Protein AF-A0A0G4EG39-F1 (afdb_monomer_lite)

Radius of gyration: 29.47 Å; chains: 1; bounding box: 105×105×73 Å

Organism: Vitrella brassicaformis (strain CCMP3155) (NCBI:txid1169540)

pLDDT: mean 81.63, std 22.69, range [23.52, 98.69]

Foldseek 3Di:
DDDDDDDDDDDDDDDDDPPPDCVVVVVCLVVVPDVPDDFPLPDDDDDPDDDDDDDDDDDDDDDDDDDDDDDDDPDPDDDPDDPDQFAWKKWAAPQQKIWTHSAPPAAWPDDGPFWTKGWTWTDDHPVDPDDTDIKIKTKGFPPPDDPVSLVVSLLLQVLQLVVLVLCCCPFPAWHWDDWASDQVRFIWIQHSVRDITGITITITDDDDPQKDFQCQCLCNSHHDPPDDHLFLVVLVVQCVVVVVDPVSLVSSLLSLQLLLLLLLLLLVRQVVQLVSFKDDAAFDGRQKMFGNVCSNPLPDDDDSNRMHGHSSLQMDGQDLDDPAQPPQQADPVRDRDDDQPLQPSRKDKAFLDVVRCSVVSNRHDHHFPLFALQSCCSNSHADCDQDDADDPPDPDDDPLQSLLNNLSNVLVVVCVVSVQWGGDDRSIIGMDHQLRVLSSSLLSLQCRQLSHHCLQQLCVLVVVPDPCCSPPDPVVSVSSSSNCNSPVVVVVVQQADLLQFGAHNVRHRNGSLVVCDPPPSSVLSVVLSSLSSNSNNQSNDNDSSSHDGSVVNSVSSVVSSVSRD

Sequence (565 aa):
MSGLGGGVRVDLPEGQAMTVTEEDAFAAEDLKNGPGSTTQSAFYMSPHSSQPLEPDVLRSQIVSAPQPSNAHNISTSLPPAAPTPPTPAVLTLQDGHHATWPDDEVGWLGHGTRASVRRGVLQPPYEGQGIGRDAAFKIGWLADMEARLQQKVAREFEVEGARLRALGGNSPFLSLLAVNTNRRRPAIYTNTEGIQAEALCVAMTPLGEDWVEVGRLFGWTGVSEMQRAYSLMEALQRLEEGAYSDEAIAAFVDEVTVITRALYLICLAHIAAVKRGILHFDAFVNNVMVRWDALLSRNAPLTLDDVRLLDLANTIAIRPKIRPPGPSLHPPDGHAPTPPAFMGTRAALVPLLDDRKEAERQIPDSTRWLSPPELAALCRGVPDVPVPPPAASEAAPSGKKRRAWDGMARLGGKLRAEGVLLGEGDSRAMWVGQPTLVWAFGMLSHMAMRSDCPDSTVFDIHGVDNDNDRRTQESVVQLHERLMVAEWDDHHSRLMTPTGQPLDHLGSLASPIEQLRGQSGFEWAGPWADTLGTISERALRSAQQDRGTLEEIRVELLNALSILP

Secondary structure (DSSP, 8-state):
----------PPPP-------THHHHHHHHHHT-S--------PPP----PPPPP---------------------PPPPPPPPPPPPEEEE-TTS-EEEESSTTTTEEEE-SS-EEEEEEEEPPTT-----EEEEEEEEE-TT--HHHHHHHHHHHHHHHHHHHHHTT-TTBPPEEEEE--TTS-EEEE-TTS-EEEEEEEEEPPP-TTEEEHHHHTTTT---TTS----HHHHHHHHHHTTT-HHHHHHHHHHHHHHHHHHHHHHHHHHHHHHTTEEETTTTTTTEEEEHHHHH-TTSPP-GGGEEE--GGGEEE--SS-----GGGS-TT-PPPPPPGGG-SS-EEEESSHHHHHHTT------TT---HHHHHHHH---SSPPPPPPTTS-PPPHHHHHHHHHHHHHHHHHHHTT-EE-SGGG-EEEE-HHHHHHHHHHHHHHHHHTS-THHHHHHHTT---HHHHHH-HHHHHHHHHHHHHTHHHHHHHHB-TT--BB-TTSSB--GGGGGTT-TT-TTHHHHHHHHHHHHHHHT-SSGGGS--HHHHHHHHHHHHHT--

Structure (mmCIF, N/CA/C/O backbone):
data_AF-A0A0G4EG39-F1
#
_entry.id   AF-A0A0G4EG39-F1
#
loop_
_atom_site.group_PDB
_atom_site.id
_atom_site.type_symbol
_atom_site.label_atom_id
_atom_site.label_alt_id
_atom_site.label_comp_id
_atom_site.label_asym_id
_atom_site.label_entity_id
_atom_site.label_seq_id
_atom_site.pdbx_PDB_ins_code
_atom_site.Cartn_x
_atom_site.Cartn_y
_atom_site.Cartn_z
_atom_site.occupancy
_atom_site.B_iso_or_equiv
_atom_site.auth_seq_id
_atom_site.auth_comp_id
_atom_site.auth_asym_id
_atom_site.auth_atom_id
_atom_site.pdbx_PDB_model_num
ATOM 1 N N . MET A 1 1 ? 76.862 -37.242 -9.223 1.00 35.12 1 MET A N 1
ATOM 2 C CA . MET A 1 1 ? 76.667 -36.851 -10.633 1.00 35.12 1 MET A CA 1
ATOM 3 C C . MET A 1 1 ? 75.349 -36.086 -10.694 1.00 35.12 1 MET A C 1
ATOM 5 O O . MET A 1 1 ? 74.319 -36.717 -10.548 1.00 35.12 1 MET A O 1
ATOM 9 N N . SER A 1 2 ? 75.315 -34.774 -10.450 1.00 27.45 2 SER A N 1
ATOM 10 C CA . SER A 1 2 ? 75.794 -33.626 -11.253 1.00 27.45 2 SER A CA 1
ATOM 11 C C . SER A 1 2 ? 74.772 -33.161 -12.298 1.00 27.45 2 SER A C 1
ATOM 13 O O . SER A 1 2 ? 74.473 -33.911 -13.221 1.00 27.45 2 SER A O 1
ATOM 15 N N . GLY A 1 3 ? 74.341 -31.900 -12.160 1.00 25.92 3 GLY A N 1
ATOM 16 C CA . GLY A 1 3 ? 73.603 -31.110 -13.157 1.00 25.92 3 GLY A CA 1
ATOM 17 C C . GLY A 1 3 ? 72.284 -30.563 -12.602 1.00 25.92 3 GLY A C 1
ATOM 18 O O . GLY A 1 3 ? 71.287 -31.261 -12.688 1.00 25.92 3 GLY A O 1
ATOM 19 N N . LEU A 1 4 ? 72.277 -29.479 -11.807 1.00 29.09 4 LEU A N 1
ATOM 20 C CA . LEU A 1 4 ? 72.195 -28.061 -12.243 1.00 29.09 4 LEU A CA 1
ATOM 21 C C . LEU A 1 4 ? 70.866 -27.768 -12.967 1.00 29.09 4 LEU A C 1
ATOM 23 O O . LEU A 1 4 ? 70.543 -28.447 -13.925 1.00 29.09 4 LEU A O 1
ATOM 27 N N . GLY A 1 5 ? 70.059 -26.768 -12.626 1.00 24.50 5 GLY A N 1
ATOM 28 C CA . GLY A 1 5 ? 70.190 -25.625 -11.731 1.00 24.50 5 GLY A CA 1
ATOM 29 C C . GLY A 1 5 ? 69.026 -24.664 -12.023 1.00 24.50 5 GLY A C 1
ATOM 30 O O . GLY A 1 5 ? 68.317 -24.843 -13.010 1.00 24.50 5 GLY A O 1
ATOM 31 N N . GLY A 1 6 ? 68.840 -23.646 -11.181 1.00 24.64 6 GLY A N 1
ATOM 32 C CA . GLY A 1 6 ? 67.962 -22.515 -11.499 1.00 24.64 6 GLY A CA 1
ATOM 33 C C . GLY A 1 6 ? 67.066 -22.079 -10.350 1.00 24.64 6 GLY A C 1
ATOM 34 O O . GLY A 1 6 ? 65.851 -22.213 -10.428 1.00 24.64 6 GLY A O 1
ATOM 35 N N . GLY A 1 7 ? 67.668 -21.539 -9.289 1.00 24.48 7 GLY A N 1
ATOM 36 C CA . GLY A 1 7 ? 66.956 -20.630 -8.399 1.00 24.48 7 GLY A CA 1
ATOM 37 C C . GLY A 1 7 ? 66.869 -19.255 -9.057 1.00 24.48 7 GLY A C 1
ATOM 38 O O . GLY A 1 7 ? 67.876 -18.752 -9.554 1.00 24.48 7 GLY A O 1
ATOM 39 N N . VAL A 1 8 ? 65.686 -18.647 -9.031 1.00 25.61 8 VAL A N 1
ATOM 40 C CA . VAL A 1 8 ? 65.526 -17.208 -9.240 1.00 25.61 8 VAL A CA 1
ATOM 41 C C . VAL A 1 8 ? 64.839 -16.643 -8.008 1.00 25.61 8 VAL A C 1
ATOM 43 O O . VAL A 1 8 ? 63.687 -16.939 -7.704 1.00 25.61 8 VAL A O 1
ATOM 46 N N . ARG A 1 9 ? 65.633 -15.860 -7.285 1.00 26.05 9 ARG A N 1
ATOM 47 C CA . ARG A 1 9 ? 65.238 -14.888 -6.277 1.00 26.05 9 ARG A CA 1
ATOM 48 C C . ARG A 1 9 ? 64.708 -13.678 -7.053 1.00 26.05 9 ARG A C 1
ATOM 50 O O . ARG A 1 9 ? 65.416 -13.194 -7.934 1.00 26.05 9 ARG A O 1
ATOM 57 N N . VAL A 1 10 ? 63.499 -13.217 -6.756 1.00 27.17 10 VAL A N 1
ATOM 58 C CA . VAL A 1 10 ? 63.048 -11.881 -7.165 1.00 27.17 10 VAL A CA 1
ATOM 59 C C . VAL A 1 10 ? 62.752 -11.115 -5.891 1.00 27.17 10 VAL A C 1
ATOM 61 O O . VAL A 1 10 ? 61.898 -11.515 -5.101 1.00 27.17 10 VAL A O 1
ATOM 64 N N . ASP A 1 11 ? 63.531 -10.060 -5.690 1.00 29.72 11 ASP A N 1
ATOM 65 C CA . ASP A 1 11 ? 63.328 -9.053 -4.664 1.00 29.72 11 ASP A CA 1
ATOM 66 C C . ASP A 1 11 ? 61.985 -8.348 -4.916 1.00 29.72 11 ASP A C 1
ATOM 68 O O . ASP A 1 11 ? 61.722 -7.862 -6.018 1.00 29.72 11 ASP A O 1
ATOM 72 N N . LEU A 1 12 ? 61.114 -8.325 -3.906 1.00 32.44 12 LEU A N 1
ATOM 73 C CA . LEU A 1 12 ? 59.901 -7.509 -3.920 1.00 32.44 12 LEU A CA 1
ATOM 74 C C . LEU A 1 12 ? 60.281 -6.072 -3.542 1.00 32.44 12 LEU A C 1
ATOM 76 O O . LEU A 1 12 ? 60.968 -5.893 -2.533 1.00 32.44 12 LEU A O 1
ATOM 80 N N . PRO A 1 13 ? 59.839 -5.047 -4.290 1.00 37.88 13 PRO A N 1
ATOM 81 C CA . PRO A 1 13 ? 60.010 -3.677 -3.852 1.00 37.88 13 PRO A CA 1
ATOM 82 C C . PRO A 1 13 ? 59.017 -3.371 -2.727 1.00 37.88 13 PRO A C 1
ATOM 84 O O . PRO A 1 13 ? 57.811 -3.601 -2.842 1.00 37.88 13 PRO A O 1
ATOM 87 N N . GLU A 1 14 ? 59.557 -2.836 -1.636 1.00 35.66 14 GLU A N 1
ATOM 88 C CA . GLU A 1 14 ? 58.815 -2.047 -0.662 1.00 35.66 14 GLU A CA 1
ATOM 89 C C . GLU A 1 14 ? 58.097 -0.878 -1.351 1.00 35.66 14 GLU A C 1
ATOM 91 O O . GLU A 1 14 ? 58.628 -0.260 -2.275 1.00 35.66 14 GLU A O 1
ATOM 96 N N . GLY A 1 15 ? 56.928 -0.519 -0.818 1.00 34.75 15 GLY A N 1
ATOM 97 C CA . GLY A 1 15 ? 56.387 0.829 -0.974 1.00 34.75 15 GLY A CA 1
ATOM 98 C C . GLY A 1 15 ? 55.148 0.950 -1.852 1.00 34.75 15 GLY A C 1
ATOM 99 O O . GLY A 1 15 ? 55.204 1.558 -2.911 1.00 34.75 15 GLY A O 1
ATOM 100 N N . GLN A 1 16 ? 54.016 0.441 -1.367 1.00 27.05 16 GLN A N 1
ATOM 101 C CA . GLN A 1 16 ? 52.782 1.217 -1.165 1.00 27.05 16 GLN A CA 1
ATOM 102 C C . GLN A 1 16 ? 51.717 0.261 -0.624 1.00 27.05 16 GLN A C 1
ATOM 104 O O . GLN A 1 16 ? 51.039 -0.445 -1.365 1.00 27.05 16 GLN A O 1
ATOM 109 N N . ALA A 1 17 ? 51.584 0.226 0.702 1.00 26.20 17 ALA A N 1
ATOM 110 C CA . ALA A 1 17 ? 50.347 -0.234 1.303 1.00 26.20 17 ALA A CA 1
ATOM 111 C C . ALA A 1 17 ? 49.262 0.758 0.870 1.00 26.20 17 ALA A C 1
ATOM 113 O O . ALA A 1 17 ? 49.288 1.918 1.278 1.00 26.20 17 ALA A O 1
ATOM 114 N N . MET A 1 18 ? 48.340 0.323 0.014 1.00 25.83 18 MET A N 1
ATOM 115 C CA . MET A 1 18 ? 47.080 1.030 -0.151 1.00 25.83 18 MET A CA 1
ATOM 116 C C . MET A 1 18 ? 46.278 0.728 1.117 1.00 25.83 18 MET A C 1
ATOM 118 O O . MET A 1 18 ? 45.578 -0.277 1.210 1.00 25.83 18 MET A O 1
ATOM 122 N N . THR A 1 19 ? 46.482 1.546 2.149 1.00 27.73 19 THR A N 1
ATOM 123 C CA . THR A 1 19 ? 45.542 1.671 3.261 1.00 27.73 19 THR A CA 1
ATOM 124 C C . THR A 1 19 ? 44.225 2.133 2.664 1.00 27.73 19 THR A C 1
ATOM 126 O O . THR A 1 19 ? 44.047 3.316 2.392 1.00 27.73 19 THR A O 1
ATOM 129 N N . VAL A 1 20 ? 43.335 1.180 2.410 1.00 27.64 20 VAL A N 1
ATOM 130 C CA . VAL A 1 20 ? 41.913 1.463 2.255 1.00 27.64 20 VAL A CA 1
ATOM 131 C C . VAL A 1 20 ? 41.429 1.824 3.653 1.00 27.64 20 VAL A C 1
ATOM 133 O O . VAL A 1 20 ? 41.366 0.971 4.536 1.00 27.64 20 VAL A O 1
ATOM 136 N N . THR A 1 21 ? 41.201 3.109 3.888 1.00 32.47 21 THR A N 1
ATOM 137 C CA . THR A 1 21 ? 40.527 3.591 5.092 1.00 32.47 21 THR A CA 1
ATOM 138 C C . THR A 1 21 ? 39.054 3.185 5.020 1.00 32.47 21 THR A C 1
ATOM 140 O O . THR A 1 21 ? 38.430 3.327 3.971 1.00 32.47 21 THR A O 1
ATOM 143 N N . GLU A 1 22 ? 38.486 2.679 6.119 1.00 40.41 22 GLU A N 1
ATOM 144 C CA . GLU A 1 22 ? 37.092 2.195 6.207 1.00 40.41 22 GLU A CA 1
ATOM 145 C C . GLU A 1 22 ? 36.014 3.238 5.842 1.00 40.41 22 GLU A C 1
ATOM 147 O O . GLU A 1 22 ? 34.862 2.868 5.607 1.00 40.41 22 GLU A O 1
ATOM 152 N N . GLU A 1 23 ? 36.372 4.518 5.691 1.00 33.34 23 GLU A N 1
ATOM 153 C CA . GLU A 1 23 ? 35.484 5.529 5.100 1.00 33.34 23 GLU A CA 1
ATOM 154 C C . GLU A 1 23 ? 35.062 5.180 3.658 1.00 33.34 23 GLU A C 1
ATOM 156 O O . GLU A 1 23 ? 33.927 5.471 3.279 1.00 33.34 23 GLU A O 1
ATOM 161 N N . ASP A 1 24 ? 35.881 4.452 2.890 1.00 32.22 24 ASP A N 1
ATOM 162 C CA . ASP A 1 24 ? 35.553 4.066 1.508 1.00 32.22 24 ASP A CA 1
ATOM 163 C C . ASP A 1 24 ? 34.598 2.861 1.416 1.00 32.22 24 ASP A C 1
ATOM 165 O O . ASP A 1 24 ? 33.903 2.696 0.413 1.00 32.22 24 ASP A O 1
ATOM 169 N N . ALA A 1 25 ? 34.502 2.028 2.460 1.00 37.06 25 ALA A N 1
ATOM 170 C CA . ALA A 1 25 ? 33.565 0.900 2.492 1.00 37.06 25 ALA A CA 1
ATOM 171 C C . ALA A 1 25 ? 32.152 1.343 2.906 1.00 37.06 25 ALA A C 1
ATOM 173 O O . ALA A 1 25 ? 31.165 0.867 2.343 1.00 37.06 25 ALA A O 1
ATOM 174 N N . PHE A 1 26 ? 32.056 2.307 3.828 1.00 36.38 26 PHE A N 1
ATOM 175 C CA . PHE A 1 26 ? 30.777 2.817 4.329 1.00 36.38 26 PHE A CA 1
ATOM 176 C C . PHE A 1 26 ? 30.179 3.907 3.430 1.00 36.38 26 PHE A C 1
ATOM 178 O O . PHE A 1 26 ? 28.970 3.910 3.188 1.00 36.38 26 PHE A O 1
ATOM 185 N N . ALA A 1 27 ? 31.013 4.773 2.837 1.00 35.47 27 ALA A N 1
ATOM 186 C CA . ALA A 1 27 ? 30.558 5.679 1.786 1.00 35.47 27 ALA A CA 1
ATOM 187 C C . ALA A 1 27 ? 30.117 4.895 0.542 1.00 35.47 27 ALA A C 1
ATOM 189 O O . ALA A 1 27 ? 29.153 5.285 -0.106 1.00 35.47 27 ALA A O 1
ATOM 190 N N . ALA A 1 28 ? 30.740 3.750 0.237 1.00 33.97 28 ALA A N 1
ATOM 191 C CA . ALA A 1 28 ? 30.291 2.901 -0.857 1.00 33.97 28 ALA A CA 1
ATOM 192 C C . ALA A 1 28 ? 28.930 2.238 -0.595 1.00 33.97 28 ALA A C 1
ATOM 194 O O . ALA A 1 28 ? 28.250 1.975 -1.572 1.00 33.97 28 ALA A O 1
ATOM 195 N N . GLU A 1 29 ? 28.479 1.994 0.639 1.00 39.16 29 GLU A N 1
ATOM 196 C CA . GLU A 1 29 ? 27.121 1.469 0.893 1.00 39.16 29 GLU A CA 1
ATOM 197 C C . GLU A 1 29 ? 26.044 2.569 0.909 1.00 39.16 29 GLU A C 1
ATOM 199 O O . GLU A 1 29 ? 24.961 2.362 0.355 1.00 39.16 29 GLU A O 1
ATOM 204 N N . ASP A 1 30 ? 26.359 3.763 1.425 1.00 33.09 30 ASP A N 1
ATOM 205 C CA . ASP A 1 30 ? 25.455 4.928 1.390 1.00 33.09 30 ASP A CA 1
ATOM 206 C C . ASP A 1 30 ? 25.428 5.625 0.001 1.00 33.09 30 ASP A C 1
ATOM 208 O O . ASP A 1 30 ? 24.423 6.238 -0.351 1.00 33.09 30 ASP A O 1
ATOM 212 N N . LEU A 1 31 ? 26.461 5.472 -0.849 1.00 32.78 31 LEU A N 1
ATOM 213 C CA . LEU A 1 31 ? 26.463 5.906 -2.266 1.00 32.78 31 LEU A CA 1
ATOM 214 C C . LEU A 1 31 ? 26.068 4.791 -3.253 1.00 32.78 31 LEU A C 1
ATOM 216 O O . LEU A 1 31 ? 25.587 5.093 -4.349 1.00 32.78 31 LEU A O 1
ATOM 220 N N . LYS A 1 32 ? 26.211 3.495 -2.915 1.00 33.91 32 LYS A N 1
ATOM 221 C CA . LYS A 1 32 ? 25.649 2.412 -3.758 1.00 33.91 32 LYS A CA 1
ATOM 222 C C . LYS A 1 32 ? 24.138 2.308 -3.618 1.00 33.91 32 LYS A C 1
ATOM 224 O O . LYS A 1 32 ? 23.515 1.859 -4.583 1.00 33.91 32 LYS A O 1
ATOM 229 N N . ASN A 1 33 ? 23.582 2.791 -2.511 1.00 36.75 33 ASN A N 1
ATOM 230 C CA . ASN A 1 33 ? 22.160 3.031 -2.311 1.00 36.75 33 ASN A CA 1
ATOM 231 C C . ASN A 1 33 ? 21.826 4.513 -2.560 1.00 36.75 33 ASN A C 1
ATOM 233 O O . ASN A 1 33 ? 21.347 5.211 -1.673 1.00 36.75 33 ASN A O 1
ATOM 237 N N . GLY A 1 34 ? 22.061 5.002 -3.787 1.00 28.59 34 GLY A N 1
ATOM 238 C CA . GLY A 1 34 ? 21.468 6.271 -4.237 1.00 28.59 34 GLY A CA 1
ATOM 239 C C . GLY A 1 34 ? 19.947 6.261 -4.005 1.00 28.59 34 GLY A C 1
ATOM 240 O O . GLY A 1 34 ? 19.382 5.164 -4.007 1.00 28.59 34 GLY A O 1
ATOM 241 N N . PRO A 1 35 ? 19.288 7.425 -3.799 1.00 31.67 35 PRO A N 1
ATOM 242 C CA . PRO A 1 35 ? 17.933 7.547 -3.248 1.00 31.67 35 PRO A CA 1
ATOM 243 C C . PRO A 1 35 ? 16.985 6.550 -3.916 1.00 31.67 35 PRO A C 1
ATOM 245 O O . PRO A 1 35 ? 16.558 6.661 -5.071 1.00 31.67 35 PRO A O 1
ATOM 248 N N . GLY A 1 36 ? 16.796 5.455 -3.196 1.00 28.62 36 GLY A N 1
ATOM 249 C CA . GLY A 1 36 ? 16.435 4.182 -3.768 1.00 28.62 36 GLY A CA 1
ATOM 250 C C . GLY A 1 36 ? 14.991 3.903 -3.460 1.00 28.62 36 GLY A C 1
ATOM 251 O O . GLY A 1 36 ? 14.715 3.205 -2.509 1.00 28.62 36 GLY A O 1
ATOM 252 N N . SER A 1 37 ? 14.111 4.373 -4.339 1.00 35.84 37 SER A N 1
ATOM 253 C CA . SER A 1 37 ? 12.723 3.918 -4.443 1.00 35.84 37 SER A CA 1
ATOM 254 C C . SER A 1 37 ? 11.907 4.366 -3.248 1.00 35.84 37 SER A C 1
ATOM 256 O O . SER A 1 37 ? 11.621 3.629 -2.322 1.00 35.84 37 SER A O 1
ATOM 258 N N . THR A 1 38 ? 11.573 5.641 -3.270 1.00 34.38 38 THR A N 1
ATOM 259 C CA . THR A 1 38 ? 10.422 6.136 -2.546 1.00 34.38 38 THR A CA 1
ATOM 260 C C . THR A 1 38 ? 9.497 6.689 -3.606 1.00 34.38 38 THR A C 1
ATOM 262 O O . THR A 1 38 ? 9.897 7.505 -4.437 1.00 34.38 38 THR A O 1
ATOM 265 N N . THR A 1 39 ? 8.263 6.206 -3.613 1.00 33.25 39 THR A N 1
ATOM 266 C CA . THR A 1 39 ? 7.113 6.927 -4.144 1.00 33.25 39 THR A CA 1
ATOM 267 C C . THR A 1 39 ? 7.077 8.251 -3.379 1.00 33.25 39 THR A C 1
ATOM 269 O O . THR A 1 39 ? 6.500 8.355 -2.301 1.00 33.25 39 THR A O 1
ATOM 272 N N . GLN A 1 40 ? 7.811 9.256 -3.865 1.00 30.97 40 GLN A N 1
ATOM 273 C CA . GLN A 1 40 ? 7.672 10.619 -3.379 1.00 30.97 40 GLN A CA 1
ATOM 274 C C . GLN A 1 40 ? 6.273 11.072 -3.782 1.00 30.97 40 GLN A C 1
ATOM 276 O O . GLN A 1 40 ? 6.036 11.436 -4.932 1.00 30.97 40 GLN A O 1
ATOM 281 N N . SER A 1 41 ? 5.338 11.046 -2.835 1.00 29.30 41 SER A N 1
ATOM 282 C CA . SER A 1 41 ? 4.245 12.008 -2.863 1.00 29.30 41 SER A CA 1
ATOM 283 C C . SER A 1 41 ? 4.893 13.384 -2.863 1.00 29.30 41 SER A C 1
ATOM 285 O O . SER A 1 41 ? 5.690 13.698 -1.978 1.00 29.30 41 SER A O 1
ATOM 287 N N . ALA A 1 42 ? 4.623 14.160 -3.907 1.00 26.77 42 ALA A N 1
ATOM 288 C CA . ALA A 1 42 ? 5.047 15.543 -4.000 1.00 26.77 42 ALA A CA 1
ATOM 289 C C . ALA A 1 42 ? 4.704 16.264 -2.687 1.00 26.77 42 ALA A C 1
ATOM 291 O O . ALA A 1 42 ? 3.545 16.309 -2.278 1.00 26.77 42 ALA A O 1
ATOM 292 N N . PHE A 1 43 ? 5.721 16.798 -2.013 1.00 29.17 43 PHE A N 1
ATOM 293 C CA . PHE A 1 43 ? 5.525 17.680 -0.873 1.00 29.17 43 PHE A CA 1
ATOM 294 C C . PHE A 1 43 ? 4.843 18.956 -1.373 1.00 29.17 43 PHE A C 1
ATOM 296 O O . PHE A 1 43 ? 5.478 19.796 -2.008 1.00 29.17 43 PHE A O 1
ATOM 303 N N . TYR A 1 44 ? 3.550 19.096 -1.089 1.00 28.69 44 TYR A N 1
ATOM 304 C CA . TYR A 1 44 ? 2.840 20.363 -1.204 1.00 28.69 44 TYR A CA 1
ATOM 305 C C . TYR A 1 44 ? 2.925 21.106 0.129 1.00 28.69 44 TYR A C 1
ATOM 307 O O . TYR A 1 44 ? 2.620 20.564 1.192 1.00 28.69 44 TYR A O 1
ATOM 315 N N . MET A 1 45 ? 3.383 22.355 0.065 1.00 24.36 45 MET A N 1
ATOM 316 C CA . MET A 1 45 ? 3.373 23.282 1.192 1.00 24.36 45 MET A CA 1
ATOM 317 C C . MET A 1 45 ? 1.918 23.591 1.566 1.00 24.36 45 MET A C 1
ATOM 319 O O . MET A 1 45 ? 1.151 24.038 0.717 1.00 24.36 45 MET A O 1
ATOM 323 N N . SER A 1 46 ? 1.543 23.371 2.826 1.00 23.92 46 SER A N 1
ATOM 324 C CA . SER A 1 46 ? 0.253 23.834 3.349 1.00 23.92 46 SER A CA 1
ATOM 325 C C . SER A 1 46 ? 0.308 25.351 3.615 1.00 23.92 46 SER A C 1
ATOM 327 O O . SER A 1 46 ? 1.313 25.818 4.168 1.00 23.92 46 SER A O 1
ATOM 329 N N . PRO A 1 47 ? -0.716 26.146 3.242 1.00 27.66 47 PRO A N 1
ATOM 330 C CA . PRO A 1 47 ? -0.730 27.584 3.454 1.00 27.66 47 PRO A CA 1
ATOM 331 C C . PRO A 1 47 ? -1.466 27.930 4.755 1.00 27.66 47 PRO A C 1
ATOM 333 O O . PRO A 1 47 ? -2.682 28.072 4.768 1.00 27.66 47 PRO A O 1
ATOM 336 N N . HIS A 1 48 ? -0.738 28.169 5.846 1.00 23.52 48 HIS A N 1
ATOM 337 C CA . HIS A 1 48 ? -1.291 28.902 6.990 1.00 23.52 48 HIS A CA 1
ATOM 338 C C . HIS A 1 48 ? -0.321 29.979 7.475 1.00 23.52 48 HIS A C 1
ATOM 340 O O . HIS A 1 48 ? 0.517 29.765 8.343 1.00 23.52 48 HIS A O 1
ATOM 346 N N . SER A 1 49 ? -0.473 31.169 6.897 1.00 25.56 49 SER A N 1
ATOM 347 C CA . SER A 1 49 ? -0.243 32.446 7.577 1.00 25.56 49 SER A CA 1
ATOM 348 C C . SER A 1 49 ? -0.955 33.536 6.779 1.00 25.56 49 SER A C 1
ATOM 350 O O . SER A 1 49 ? -0.380 34.196 5.916 1.00 25.56 49 SER A O 1
ATOM 352 N N . SER A 1 50 ? -2.255 33.680 7.020 1.00 27.00 50 SER A N 1
ATOM 353 C CA . SER A 1 50 ? -3.014 34.848 6.584 1.00 27.00 50 SER A CA 1
ATOM 354 C C . SER A 1 50 ? -3.078 35.808 7.767 1.00 27.00 50 SER A C 1
ATOM 356 O O . SER A 1 50 ? -3.939 35.672 8.632 1.00 27.00 50 SER A O 1
ATOM 358 N N . GLN A 1 51 ? -2.157 36.770 7.828 1.00 27.67 51 GLN A N 1
ATOM 359 C CA . GLN A 1 51 ? -2.427 38.022 8.534 1.00 27.67 51 GLN A CA 1
ATOM 360 C C . GLN A 1 51 ? -2.960 39.057 7.535 1.00 27.67 51 GLN A C 1
ATOM 362 O O . GLN A 1 51 ? -2.503 39.085 6.389 1.00 27.67 51 GLN A O 1
ATOM 367 N N . PRO A 1 52 ? -3.939 39.888 7.932 1.00 28.73 52 PRO A N 1
ATOM 368 C CA . PRO A 1 52 ? -4.589 40.819 7.026 1.00 28.73 52 PRO A CA 1
ATOM 369 C C . PRO A 1 52 ? -3.694 42.042 6.803 1.00 28.73 52 PRO A C 1
ATOM 371 O O . PRO A 1 52 ? -3.241 42.669 7.760 1.00 28.73 52 PRO A O 1
ATOM 374 N N . LEU A 1 53 ? -3.468 42.408 5.542 1.00 28.03 53 LEU A N 1
ATOM 375 C CA . LEU A 1 53 ? -2.943 43.725 5.187 1.00 28.03 53 LEU A CA 1
ATOM 376 C C . LEU A 1 53 ? -4.112 44.617 4.768 1.00 28.03 53 LEU A C 1
ATOM 378 O O . LEU A 1 53 ? -4.840 44.307 3.825 1.00 28.03 53 LEU A O 1
ATOM 382 N N . GLU A 1 54 ? -4.288 45.710 5.509 1.00 28.52 54 GLU A N 1
ATOM 383 C CA . GLU A 1 54 ? -5.167 46.818 5.144 1.00 28.52 54 GLU A CA 1
ATOM 384 C C . GLU A 1 54 ? -4.706 47.521 3.852 1.00 28.52 54 GLU A C 1
ATOM 386 O O . GLU A 1 54 ? -3.522 47.470 3.500 1.00 28.52 54 GLU A O 1
ATOM 391 N N . PRO A 1 55 ? -5.629 48.204 3.148 1.00 38.38 55 PRO A N 1
ATOM 392 C CA . PRO A 1 55 ? -5.349 48.868 1.889 1.00 38.38 55 PRO A CA 1
ATOM 393 C C . PRO A 1 55 ? -4.962 50.330 2.126 1.00 38.38 55 PRO A C 1
ATOM 395 O O . PRO A 1 55 ? -5.709 51.055 2.769 1.00 38.38 55 PRO A O 1
ATOM 398 N N . ASP A 1 56 ? -3.850 50.792 1.553 1.00 30.02 56 ASP A N 1
ATOM 399 C CA . ASP A 1 56 ? -3.823 52.076 0.843 1.00 30.02 56 ASP A CA 1
ATOM 400 C C . ASP A 1 56 ? -2.457 52.385 0.217 1.00 30.02 56 ASP A C 1
ATOM 402 O O . ASP A 1 56 ? -1.422 51.830 0.573 1.00 30.02 56 ASP A O 1
ATOM 406 N N . VAL A 1 57 ? -2.493 53.379 -0.673 1.00 31.08 57 VAL A N 1
ATOM 407 C CA . VAL A 1 57 ? -1.376 54.121 -1.281 1.00 31.08 57 VAL A CA 1
ATOM 408 C C . VAL A 1 57 ? -0.803 53.523 -2.580 1.00 31.08 57 VAL A C 1
ATOM 410 O O . VAL A 1 57 ? 0.200 52.823 -2.590 1.00 31.08 57 VAL A O 1
ATOM 413 N N . LEU A 1 58 ? -1.354 53.946 -3.727 1.00 28.81 58 LEU A N 1
ATOM 414 C CA . LEU A 1 58 ? -0.664 54.931 -4.584 1.00 28.81 58 LEU A CA 1
ATOM 415 C C . LEU A 1 58 ? -1.525 55.382 -5.777 1.00 28.81 58 LEU A C 1
ATOM 417 O O . LEU A 1 58 ? -1.728 54.684 -6.767 1.00 28.81 58 LEU A O 1
ATOM 421 N N . ARG A 1 59 ? -1.957 56.644 -5.687 1.00 32.84 59 ARG A N 1
ATOM 422 C CA . ARG A 1 59 ? -2.309 57.502 -6.821 1.00 32.84 59 ARG A CA 1
ATOM 423 C C . ARG A 1 59 ? -1.050 57.815 -7.635 1.00 32.84 59 ARG A C 1
ATOM 425 O O . ARG A 1 59 ? -0.053 58.235 -7.058 1.00 32.84 59 ARG A O 1
ATOM 432 N N . SER A 1 60 ? -1.161 57.763 -8.960 1.00 31.39 60 SER A N 1
ATOM 433 C CA . SER A 1 60 ? -0.908 58.882 -9.892 1.00 31.39 60 SER A CA 1
ATOM 434 C C . SER A 1 60 ? -0.378 58.380 -11.237 1.00 31.39 60 SER A C 1
ATOM 436 O O . SER A 1 60 ? 0.788 58.035 -11.378 1.00 31.39 60 SER A O 1
ATOM 438 N N . GLN A 1 61 ? -1.223 58.419 -12.267 1.00 31.09 61 GLN A N 1
ATOM 439 C CA . GLN A 1 61 ? -0.742 58.688 -13.617 1.00 31.09 61 GLN A CA 1
ATOM 440 C C . GLN A 1 61 ? -1.605 59.779 -14.238 1.00 31.09 61 GLN A C 1
ATOM 442 O O . GLN A 1 61 ? -2.835 59.745 -14.223 1.00 31.09 61 GLN A O 1
ATOM 447 N N . ILE A 1 62 ? -0.885 60.807 -14.663 1.00 34.69 62 ILE A N 1
ATOM 448 C CA . ILE A 1 62 ? -1.354 62.080 -15.173 1.00 34.69 62 ILE A CA 1
ATOM 449 C C . ILE A 1 62 ? -1.815 61.892 -16.616 1.00 34.69 62 ILE A C 1
ATOM 451 O O . ILE A 1 62 ? -1.113 61.323 -17.448 1.00 34.69 62 ILE A O 1
ATOM 455 N N . VAL A 1 63 ? -3.002 62.423 -16.882 1.00 35.81 63 VAL A N 1
ATOM 456 C CA . VAL A 1 63 ? -3.568 62.664 -18.206 1.00 35.81 63 VAL A CA 1
ATOM 457 C C . VAL A 1 63 ? -2.810 63.813 -18.870 1.00 35.81 63 VAL A C 1
ATOM 459 O O . VAL A 1 63 ? -2.749 64.903 -18.307 1.00 35.81 63 VAL A O 1
ATOM 462 N N . SER A 1 64 ? -2.338 63.599 -20.097 1.00 31.38 64 SER A N 1
ATOM 463 C CA . SER A 1 64 ? -2.033 64.679 -21.039 1.00 31.38 64 SER A CA 1
ATOM 464 C C . SER A 1 64 ? -2.596 64.323 -22.411 1.00 31.38 64 SER A C 1
ATOM 466 O O . SER A 1 64 ? -2.245 63.302 -22.997 1.00 31.38 64 SER A O 1
ATOM 468 N N . ALA A 1 65 ? -3.493 65.177 -22.897 1.00 34.81 65 ALA A N 1
ATOM 469 C CA . ALA A 1 65 ? -4.057 65.167 -24.245 1.00 34.81 65 ALA A CA 1
ATOM 470 C C . ALA A 1 65 ? -3.389 66.289 -25.099 1.00 34.81 65 ALA A C 1
ATOM 472 O O . ALA A 1 65 ? -2.433 66.906 -24.630 1.00 34.81 65 ALA A O 1
ATOM 473 N N . PRO A 1 66 ? -3.806 66.562 -26.350 1.00 54.91 66 PRO A N 1
ATOM 474 C CA . PRO A 1 66 ? -3.087 66.129 -27.551 1.00 54.91 66 PRO A CA 1
ATOM 475 C C . PRO A 1 66 ? -2.652 67.296 -28.460 1.00 54.91 66 PRO A C 1
ATOM 477 O O . PRO A 1 66 ? -3.184 68.398 -28.358 1.00 54.91 66 PRO A O 1
ATOM 480 N N . GLN A 1 67 ? -1.766 67.045 -29.433 1.00 29.86 67 GLN A N 1
ATOM 481 C CA . GLN A 1 67 ? -1.605 67.914 -30.611 1.00 29.86 67 GLN A CA 1
ATOM 482 C C . GLN A 1 67 ? -1.120 67.154 -31.867 1.00 29.86 67 GLN A C 1
ATOM 484 O O . GLN A 1 67 ? -0.630 66.032 -31.739 1.00 29.86 67 GLN A O 1
ATOM 489 N N . PRO A 1 68 ? -1.356 67.705 -33.081 1.00 44.66 68 PRO A N 1
ATOM 490 C CA . PRO A 1 68 ? -1.867 66.926 -34.207 1.00 44.66 68 PRO A CA 1
ATOM 491 C C . PRO A 1 68 ? -0.909 66.751 -35.399 1.00 44.66 68 PRO A C 1
ATOM 493 O O . PRO A 1 68 ? 0.087 67.449 -35.551 1.00 44.66 68 PRO A O 1
ATOM 496 N N . SER A 1 69 ? -1.360 65.860 -36.291 1.00 40.66 69 SER A N 1
ATOM 497 C CA . SER A 1 69 ? -1.131 65.785 -37.743 1.00 40.66 69 SER A CA 1
ATOM 498 C C . SER A 1 69 ? 0.303 65.642 -38.255 1.00 40.66 69 SER A C 1
ATOM 500 O O . SER A 1 69 ? 1.052 66.610 -38.319 1.00 40.66 69 SER A O 1
ATOM 502 N N . ASN A 1 70 ? 0.594 64.472 -38.830 1.00 34.47 70 ASN A N 1
ATOM 503 C CA . ASN A 1 70 ? 1.249 64.425 -40.133 1.00 34.47 70 ASN A CA 1
ATOM 504 C C . ASN A 1 70 ? 0.781 63.224 -40.959 1.00 34.47 70 ASN A C 1
ATOM 506 O O . ASN A 1 70 ? 0.402 62.177 -40.439 1.00 34.47 70 ASN A O 1
ATOM 510 N N . ALA A 1 71 ? 0.718 63.479 -42.258 1.00 39.62 71 ALA A N 1
ATOM 511 C CA . ALA A 1 71 ? -0.017 62.742 -43.261 1.00 39.62 71 ALA A CA 1
ATOM 512 C C . ALA A 1 71 ? 0.642 61.423 -43.698 1.00 39.62 71 ALA A C 1
ATOM 514 O O . ALA A 1 71 ? 1.855 61.259 -43.653 1.00 39.62 71 ALA A O 1
ATOM 515 N N . HIS A 1 72 ? -0.234 60.542 -44.186 1.00 46.53 72 HIS A N 1
ATOM 516 C CA . HIS A 1 72 ? -0.043 59.524 -45.220 1.00 46.53 72 HIS A CA 1
ATOM 517 C C . HIS A 1 72 ? 1.274 58.734 -45.263 1.00 46.53 72 HIS A C 1
ATOM 519 O O . HIS A 1 72 ? 2.254 59.145 -45.872 1.00 46.53 72 HIS A O 1
ATOM 525 N N . ASN A 1 73 ? 1.179 57.480 -44.818 1.00 39.44 73 ASN A N 1
ATOM 526 C CA . ASN A 1 73 ? 1.683 56.343 -45.583 1.00 39.44 73 ASN A CA 1
ATOM 527 C C . ASN A 1 73 ? 0.749 55.150 -45.347 1.00 39.44 73 ASN A C 1
ATOM 529 O O . ASN A 1 73 ? 0.778 54.522 -44.291 1.00 39.44 73 ASN A O 1
ATOM 533 N N . ILE A 1 74 ? -0.113 54.856 -46.325 1.00 47.12 74 ILE A N 1
ATOM 534 C CA . ILE A 1 74 ? -0.851 53.590 -46.376 1.00 47.12 74 ILE A CA 1
ATOM 535 C C . ILE A 1 74 ? 0.172 52.536 -46.799 1.00 47.12 74 ILE A C 1
ATOM 537 O O . ILE A 1 74 ? 0.369 52.274 -47.982 1.00 47.12 74 ILE A O 1
ATOM 541 N N . SER A 1 75 ? 0.879 51.987 -45.814 1.00 44.97 75 SER A N 1
ATOM 542 C CA . SER A 1 75 ? 1.593 50.730 -45.980 1.00 44.97 75 SER A CA 1
ATOM 543 C C . SER A 1 75 ? 0.546 49.629 -45.901 1.00 44.97 75 SER A C 1
ATOM 545 O O . SER A 1 75 ? -0.039 49.390 -44.845 1.00 44.97 75 SER A O 1
ATOM 547 N N . THR A 1 76 ? 0.256 48.994 -47.032 1.00 50.16 76 THR A N 1
ATOM 548 C CA . THR A 1 76 ? -0.467 47.723 -47.083 1.00 50.16 76 THR A CA 1
ATOM 549 C C . THR A 1 76 ? 0.403 46.655 -46.423 1.00 50.16 76 THR A C 1
ATOM 551 O O . THR A 1 76 ? 1.092 45.895 -47.103 1.00 50.16 76 THR A O 1
ATOM 554 N N . SER A 1 77 ? 0.420 46.622 -45.089 1.00 48.12 77 SER A N 1
ATOM 555 C CA . SER A 1 77 ? 0.944 45.483 -44.348 1.00 48.12 77 SER A CA 1
ATOM 556 C C . SER A 1 77 ? 0.009 44.314 -44.619 1.00 48.12 77 SER A C 1
ATOM 558 O O . SER A 1 77 ? -1.176 44.374 -44.281 1.00 48.12 77 SER A O 1
ATOM 560 N N . LEU A 1 78 ? 0.540 43.275 -45.263 1.00 60.47 78 LEU A N 1
ATOM 561 C CA . LEU A 1 78 ? -0.118 41.978 -45.343 1.00 60.47 78 LEU A CA 1
ATOM 562 C C . LEU A 1 78 ? -0.606 41.593 -43.937 1.00 60.47 78 LEU A C 1
ATOM 564 O O . LEU A 1 78 ? 0.127 41.839 -42.971 1.00 60.47 78 LEU A O 1
ATOM 568 N N . PRO A 1 79 ? -1.822 41.034 -43.801 1.00 63.72 79 PRO A N 1
ATOM 569 C CA . PRO A 1 79 ? -2.271 40.524 -42.516 1.00 63.72 79 PRO A CA 1
ATOM 570 C C . PRO A 1 79 ? -1.184 39.583 -41.978 1.00 63.72 79 PRO A C 1
ATOM 572 O O . PRO A 1 79 ? -0.633 38.806 -42.769 1.00 63.72 79 PRO A O 1
ATOM 575 N N . PRO A 1 80 ? -0.816 39.683 -40.687 1.00 64.88 80 PRO A N 1
ATOM 576 C CA . PRO A 1 80 ? 0.174 38.788 -40.106 1.00 64.88 80 PRO A CA 1
ATOM 577 C C . PRO A 1 80 ? -0.229 37.355 -40.449 1.00 64.88 80 PRO A C 1
ATOM 579 O O . PRO A 1 80 ? -1.406 37.000 -40.328 1.00 64.88 80 PRO A O 1
ATOM 582 N N . ALA A 1 81 ? 0.728 36.578 -40.966 1.00 68.69 81 ALA A N 1
ATOM 583 C CA . ALA A 1 81 ? 0.502 35.180 -41.299 1.00 68.69 81 ALA A CA 1
ATOM 584 C C . ALA A 1 81 ? -0.189 34.513 -40.106 1.00 68.69 81 ALA A C 1
ATOM 586 O O . ALA A 1 81 ? 0.231 34.720 -38.964 1.00 68.69 81 ALA A O 1
ATOM 587 N N . ALA A 1 82 ? -1.282 33.792 -40.373 1.00 70.19 82 ALA A N 1
ATOM 588 C CA . ALA A 1 82 ? -2.013 33.096 -39.326 1.00 70.19 82 ALA A CA 1
ATOM 589 C C . ALA A 1 82 ? -1.008 32.277 -38.499 1.00 70.19 82 ALA A C 1
ATOM 591 O O . ALA A 1 82 ? -0.152 31.621 -39.103 1.00 70.19 82 ALA A O 1
ATOM 592 N N . PRO A 1 83 ? -1.052 32.357 -37.157 1.00 71.75 83 PRO A N 1
ATOM 593 C CA . PRO A 1 83 ? -0.109 31.631 -36.322 1.00 71.75 83 PRO A CA 1
ATOM 594 C C . PRO A 1 83 ? -0.158 30.153 -36.707 1.00 71.75 83 PRO A C 1
ATOM 596 O O . PRO A 1 83 ? -1.239 29.559 -36.763 1.00 71.75 83 PRO A O 1
ATOM 599 N N . THR A 1 84 ? 1.003 29.584 -37.038 1.00 72.81 84 THR A N 1
ATOM 600 C CA . THR A 1 84 ? 1.130 28.151 -37.301 1.00 72.81 84 THR A CA 1
ATOM 601 C C . THR A 1 84 ? 0.564 27.415 -36.088 1.00 72.81 84 THR A C 1
ATOM 603 O O . THR A 1 84 ? 0.943 27.762 -34.966 1.00 72.81 84 THR A O 1
ATOM 606 N N . PRO A 1 85 ? -0.362 26.457 -36.268 1.00 73.94 85 PRO A N 1
ATOM 607 C CA . PRO A 1 85 ? -0.898 25.714 -35.139 1.00 73.94 85 PRO A CA 1
ATOM 608 C C . PRO A 1 85 ? 0.259 25.060 -34.369 1.00 73.94 85 PRO A C 1
ATOM 610 O O . PRO A 1 85 ? 1.203 24.584 -35.009 1.00 73.94 85 PRO A O 1
ATOM 613 N N . PRO A 1 86 ? 0.217 25.063 -33.024 1.00 78.94 86 PRO A N 1
ATOM 614 C CA . PRO A 1 86 ? 1.269 24.458 -32.222 1.00 78.94 86 PRO A CA 1
ATOM 615 C C . PRO A 1 86 ? 1.416 22.980 -32.594 1.00 78.94 86 PRO A C 1
ATOM 617 O O . PRO A 1 86 ? 0.426 22.273 -32.804 1.00 78.94 86 PRO A O 1
ATOM 620 N N . THR A 1 87 ? 2.662 22.528 -32.719 1.00 88.38 87 THR A N 1
ATOM 621 C CA . THR A 1 87 ? 2.966 21.118 -32.965 1.00 88.38 87 THR A CA 1
ATOM 622 C C . THR A 1 87 ? 2.562 20.323 -31.724 1.00 88.38 87 THR A C 1
ATOM 624 O O . THR A 1 87 ? 3.014 20.666 -30.633 1.00 88.38 87 THR A O 1
ATOM 627 N N . PRO A 1 88 ? 1.724 19.279 -31.841 1.00 92.62 88 PRO A N 1
ATOM 628 C CA . PRO A 1 88 ? 1.364 18.465 -30.690 1.00 92.62 88 PRO A CA 1
ATOM 629 C C . PRO A 1 88 ? 2.568 17.644 -30.224 1.00 92.62 88 PRO A C 1
ATOM 631 O O . PRO A 1 88 ? 3.385 17.205 -31.038 1.00 92.62 88 PRO A O 1
ATOM 634 N N . ALA A 1 89 ? 2.629 17.357 -28.929 1.00 94.00 89 ALA A N 1
ATOM 635 C CA . ALA A 1 89 ? 3.557 16.365 -28.418 1.00 94.00 89 ALA A CA 1
ATOM 636 C C . ALA A 1 89 ? 3.125 14.954 -28.840 1.00 94.00 89 ALA A C 1
ATOM 638 O O . ALA A 1 89 ? 1.931 14.647 -28.887 1.00 94.00 89 ALA A O 1
ATOM 639 N N . VAL A 1 90 ? 4.085 14.076 -29.135 1.00 95.25 90 VAL A N 1
ATOM 640 C CA . VAL A 1 90 ? 3.826 12.728 -29.663 1.00 95.25 90 VAL A CA 1
ATOM 641 C C . VAL A 1 90 ? 4.718 11.694 -28.992 1.00 95.25 90 VAL A C 1
ATOM 643 O O . VAL A 1 90 ? 5.938 11.795 -29.051 1.00 95.25 90 VAL A O 1
ATOM 646 N N . LEU A 1 91 ? 4.122 10.640 -28.435 1.00 96.62 91 LEU A N 1
ATOM 647 C CA . LEU A 1 91 ? 4.829 9.426 -28.026 1.00 96.62 91 LEU A CA 1
ATOM 648 C C . LEU A 1 91 ? 4.642 8.363 -29.106 1.00 96.62 91 LEU A C 1
ATOM 650 O O . LEU A 1 91 ? 3.514 7.961 -29.368 1.00 96.62 91 LEU A O 1
ATOM 654 N N . THR A 1 92 ? 5.732 7.880 -29.698 1.00 96.81 92 THR A N 1
ATOM 655 C CA . THR A 1 92 ? 5.719 6.807 -30.701 1.00 96.81 92 THR A CA 1
ATOM 656 C C . THR A 1 92 ? 6.350 5.544 -30.128 1.00 96.81 92 THR A C 1
ATOM 658 O O . THR A 1 92 ? 7.528 5.535 -29.759 1.00 96.81 92 THR A O 1
ATOM 661 N N . LEU A 1 93 ? 5.563 4.472 -30.054 1.00 96.50 93 LEU A N 1
ATOM 662 C CA . LEU A 1 93 ? 6.009 3.150 -29.626 1.00 96.50 93 LEU A CA 1
ATOM 663 C C . LEU A 1 93 ? 6.587 2.369 -30.809 1.00 96.50 93 LEU A C 1
ATOM 665 O O . LEU A 1 93 ? 6.292 2.635 -31.975 1.00 96.50 93 LEU A O 1
ATOM 669 N N . GLN A 1 94 ? 7.406 1.362 -30.520 1.00 94.06 94 GLN A N 1
ATOM 670 C CA . GLN A 1 94 ? 8.087 0.608 -31.571 1.00 94.06 94 GLN A CA 1
ATOM 671 C C . GLN A 1 94 ? 7.203 -0.345 -32.366 1.00 94.06 94 GLN A C 1
ATOM 673 O O . GLN A 1 94 ? 7.592 -0.779 -33.448 1.00 94.06 94 GLN A O 1
ATOM 678 N N . ASP A 1 95 ? 6.045 -0.700 -31.828 1.00 91.69 95 ASP A N 1
ATOM 679 C CA . ASP A 1 95 ? 5.042 -1.494 -32.531 1.00 91.69 95 ASP A CA 1
ATOM 680 C C . ASP A 1 95 ? 4.139 -0.628 -33.432 1.00 91.69 95 ASP A C 1
ATOM 682 O O . ASP A 1 95 ? 3.191 -1.135 -34.028 1.00 91.69 95 ASP A O 1
ATOM 686 N N . GLY A 1 96 ? 4.449 0.668 -33.553 1.00 92.88 96 GLY A N 1
ATOM 687 C CA . GLY A 1 96 ? 3.757 1.634 -34.398 1.00 92.88 96 GLY A CA 1
ATOM 688 C C . GLY A 1 96 ? 2.610 2.366 -33.706 1.00 92.88 96 GLY A C 1
ATOM 689 O O . GLY A 1 96 ? 2.142 3.369 -34.250 1.00 92.88 96 GLY A O 1
ATOM 690 N N . HIS A 1 97 ? 2.168 1.920 -32.524 1.00 95.06 97 HIS A N 1
ATOM 691 C CA . HIS A 1 97 ? 1.195 2.684 -31.746 1.00 95.06 97 HIS A CA 1
ATOM 692 C C . HIS A 1 97 ? 1.769 4.044 -31.361 1.00 95.06 97 HIS A C 1
ATOM 694 O O . HIS A 1 97 ? 2.975 4.201 -31.155 1.00 95.06 97 HIS A O 1
ATOM 700 N N . HIS A 1 98 ? 0.893 5.029 -31.216 1.00 95.25 98 HIS A N 1
ATOM 701 C CA . HIS A 1 98 ? 1.302 6.358 -30.795 1.00 95.25 98 HIS A CA 1
ATOM 702 C C . HIS A 1 98 ? 0.216 7.051 -29.978 1.00 95.25 98 HIS A C 1
ATOM 704 O O . HIS A 1 98 ? -0.943 6.641 -29.976 1.00 95.25 98 HIS A O 1
ATOM 710 N N . ALA A 1 99 ? 0.606 8.101 -29.270 1.00 95.56 99 ALA A N 1
ATOM 711 C CA . ALA A 1 99 ? -0.298 8.991 -28.562 1.00 95.56 99 ALA A CA 1
ATOM 712 C C . ALA A 1 99 ? 0.096 10.437 -28.840 1.00 95.56 99 ALA A C 1
ATOM 714 O O . ALA A 1 99 ? 1.283 10.736 -28.973 1.00 95.56 99 ALA A O 1
ATOM 715 N N . THR A 1 100 ? -0.900 11.314 -28.942 1.00 92.31 100 THR A N 1
ATOM 716 C CA . THR A 1 100 ? -0.714 12.735 -29.247 1.00 92.31 100 THR A CA 1
ATOM 717 C C . THR A 1 100 ? -1.357 13.600 -28.175 1.00 92.31 100 THR A C 1
ATOM 719 O O . THR A 1 100 ? -2.509 13.353 -27.808 1.00 92.31 100 THR A O 1
ATOM 722 N N . TRP A 1 101 ? -0.662 14.648 -27.745 1.00 93.69 101 TRP A N 1
ATOM 723 C CA . TRP A 1 101 ? -1.171 15.654 -26.817 1.00 93.69 101 TRP A CA 1
ATOM 724 C C . TRP A 1 101 ? -1.117 17.035 -27.475 1.00 93.69 101 TRP A C 1
ATOM 726 O O . TRP A 1 101 ? -0.062 17.399 -27.991 1.00 93.69 101 TRP A O 1
ATOM 736 N N . PRO 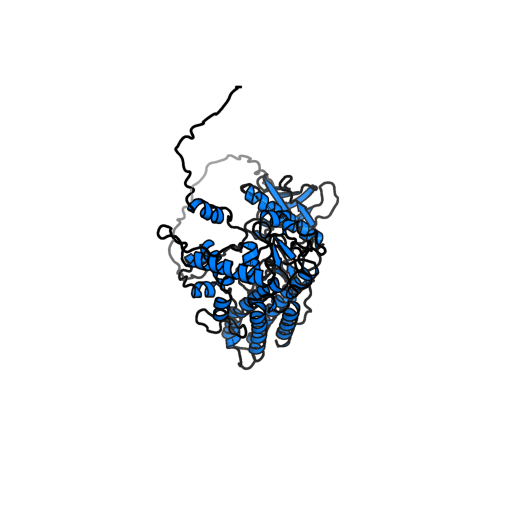A 1 102 ? -2.221 17.807 -27.483 1.00 86.38 102 PRO A N 1
ATOM 737 C CA . PRO A 1 102 ? -2.239 19.143 -28.087 1.00 86.38 102 PRO A CA 1
ATOM 738 C C . PRO A 1 102 ? -1.230 20.110 -27.462 1.00 86.38 102 PRO A C 1
ATOM 740 O O . PRO A 1 102 ? -0.769 21.024 -28.133 1.00 86.38 102 PRO A O 1
ATOM 743 N N . ASP A 1 103 ? -0.918 19.893 -26.186 1.00 81.69 103 ASP A N 1
ATOM 744 C CA . ASP A 1 103 ? 0.009 20.680 -25.387 1.00 81.69 103 ASP A CA 1
ATOM 745 C C . ASP A 1 103 ? 0.739 19.753 -24.394 1.00 81.69 103 ASP A C 1
ATOM 747 O O . ASP A 1 103 ? 0.219 18.697 -24.004 1.00 81.69 103 ASP A O 1
ATOM 751 N N . ASP A 1 104 ? 1.952 20.132 -23.998 1.00 74.38 104 ASP A N 1
ATOM 752 C CA . ASP A 1 104 ? 2.790 19.404 -23.052 1.00 74.38 104 ASP A CA 1
ATOM 753 C C . ASP A 1 104 ? 2.175 19.378 -21.645 1.00 74.38 104 ASP A C 1
ATOM 755 O O . ASP A 1 104 ? 2.388 18.400 -20.934 1.00 74.38 104 ASP A O 1
ATOM 759 N N . GLU A 1 105 ? 1.351 20.361 -21.263 1.00 77.56 105 GLU A N 1
ATOM 760 C CA . GLU A 1 105 ? 0.669 20.407 -19.954 1.00 77.56 105 GLU A CA 1
ATOM 761 C C . GLU A 1 105 ? -0.665 19.640 -19.909 1.00 77.56 105 GLU A C 1
ATOM 763 O O . GLU A 1 105 ? -1.216 19.369 -18.839 1.00 77.56 105 GLU A O 1
ATOM 768 N N . VAL A 1 106 ? -1.205 19.227 -21.057 1.00 80.88 106 VAL A N 1
ATOM 769 C CA . VAL A 1 106 ? -2.500 18.538 -21.089 1.00 80.88 106 VAL A CA 1
ATOM 770 C C . VAL A 1 106 ? -2.334 17.055 -20.760 1.00 80.88 106 VAL A C 1
ATOM 772 O O . VAL A 1 106 ? -1.457 16.353 -21.277 1.00 80.88 106 VAL A O 1
ATOM 775 N N . GLY A 1 107 ? -3.239 16.560 -19.914 1.00 85.56 107 GLY A N 1
ATOM 776 C CA . GLY A 1 107 ? -3.390 15.139 -19.617 1.00 85.56 107 GLY A CA 1
ATOM 777 C C . GLY A 1 107 ? -2.491 14.616 -18.501 1.00 85.56 107 GLY A C 1
ATOM 778 O O . GLY A 1 107 ? -2.464 13.410 -18.296 1.00 85.56 107 GLY A O 1
ATOM 779 N N . TRP A 1 108 ? -1.760 15.450 -17.764 1.00 91.94 108 TRP A N 1
ATOM 780 C CA . TRP A 1 108 ? -1.004 14.976 -16.600 1.00 91.94 108 TRP A CA 1
ATOM 781 C C . TRP A 1 108 ? -1.921 14.387 -15.527 1.00 91.94 108 TRP A C 1
ATOM 783 O O . TRP A 1 108 ? -2.888 15.014 -15.108 1.00 91.94 108 TRP A O 1
ATOM 793 N N . LEU A 1 109 ? -1.596 13.171 -15.085 1.00 90.25 109 LEU A N 1
ATOM 794 C CA . LEU A 1 109 ? -2.268 12.495 -13.972 1.00 90.25 109 LEU A CA 1
ATOM 795 C C . LEU A 1 109 ? -1.393 12.478 -12.714 1.00 90.25 109 LEU A C 1
ATOM 797 O O . LEU A 1 109 ? -1.908 12.526 -11.601 1.00 90.25 109 LEU A O 1
ATOM 801 N N . GLY A 1 110 ? -0.068 12.431 -12.877 1.00 89.38 110 GLY A N 1
ATOM 802 C CA . GLY A 1 110 ? 0.864 12.451 -11.754 1.00 89.38 110 GLY A CA 1
ATOM 803 C C . GLY A 1 110 ? 2.328 12.438 -12.180 1.00 89.38 110 GLY A C 1
ATOM 804 O O . GLY A 1 110 ? 2.670 12.032 -13.293 1.00 89.38 110 GLY A O 1
ATOM 805 N N . HIS A 1 111 ? 3.192 12.869 -11.264 1.00 89.44 111 HIS A N 1
ATOM 806 C CA . HIS A 1 111 ? 4.644 12.847 -11.407 1.00 89.44 111 HIS A CA 1
ATOM 807 C C . HIS A 1 111 ? 5.233 12.065 -10.235 1.00 89.44 111 HIS A C 1
ATOM 809 O O . HIS A 1 111 ? 5.030 12.435 -9.082 1.00 89.44 111 HIS A O 1
ATOM 815 N N . GLY A 1 112 ? 5.944 10.983 -10.532 1.00 86.06 112 GLY A N 1
ATOM 816 C CA . GLY A 1 112 ? 6.762 10.257 -9.571 1.00 86.06 112 GLY A CA 1
ATOM 817 C C . GLY A 1 112 ? 8.247 10.520 -9.810 1.00 86.06 112 GLY A C 1
ATOM 818 O O . GLY A 1 112 ? 8.649 11.068 -10.834 1.00 86.06 112 GLY A O 1
ATOM 819 N N . THR A 1 113 ? 9.090 10.056 -8.890 1.00 83.94 113 THR A N 1
ATOM 820 C CA . THR A 1 113 ? 10.547 10.278 -8.933 1.00 83.94 113 THR A CA 1
ATOM 821 C C . THR A 1 113 ? 11.224 9.714 -10.189 1.00 83.94 113 THR A C 1
ATOM 823 O O . THR A 1 113 ? 12.256 10.220 -10.616 1.00 83.94 113 THR A O 1
ATOM 826 N N . ARG A 1 114 ? 10.673 8.646 -10.782 1.00 89.00 114 ARG A N 1
ATOM 827 C CA . ARG A 1 114 ? 11.269 7.933 -11.935 1.00 89.00 114 ARG A CA 1
ATOM 828 C C . ARG A 1 114 ? 10.398 7.906 -13.181 1.00 89.00 114 ARG A C 1
ATOM 830 O O . ARG A 1 114 ? 10.851 7.480 -14.241 1.00 89.00 114 ARG A O 1
ATOM 837 N N . ALA A 1 115 ? 9.136 8.281 -13.042 1.00 93.62 115 ALA A N 1
ATOM 838 C CA . ALA A 1 115 ? 8.162 8.156 -14.101 1.00 93.62 115 ALA A CA 1
ATOM 839 C C . ALA A 1 115 ? 7.077 9.208 -13.949 1.00 93.62 115 ALA A C 1
ATOM 841 O O . ALA A 1 115 ? 6.747 9.659 -12.858 1.00 93.62 115 ALA A O 1
ATOM 842 N N . SER A 1 116 ? 6.488 9.536 -15.079 1.00 94.44 116 SER A N 1
ATOM 843 C CA . SER A 1 116 ? 5.314 10.379 -15.199 1.00 94.44 116 SER A CA 1
ATOM 844 C C . SER A 1 116 ? 4.110 9.548 -15.597 1.00 94.44 116 SER A C 1
ATOM 846 O O . SER A 1 116 ? 4.277 8.501 -16.218 1.00 94.44 116 SER A O 1
ATOM 848 N N . VAL A 1 117 ? 2.904 10.014 -15.286 1.00 95.44 117 VAL A N 1
ATOM 849 C CA . VAL A 1 117 ? 1.669 9.410 -15.788 1.00 95.44 117 VAL A CA 1
ATOM 850 C C . VAL A 1 117 ? 0.854 10.458 -16.530 1.00 95.44 117 VAL A C 1
ATOM 852 O O . VAL A 1 117 ? 0.551 11.519 -15.981 1.00 95.44 117 VAL A O 1
ATOM 855 N N . ARG A 1 118 ? 0.478 10.149 -17.774 1.00 95.31 118 ARG A N 1
ATOM 856 C CA . ARG A 1 118 ? -0.342 11.017 -18.629 1.00 95.31 118 ARG A CA 1
ATOM 857 C C . ARG A 1 118 ? -1.539 10.269 -19.199 1.00 95.31 118 ARG A C 1
ATOM 859 O O . ARG A 1 118 ? -1.396 9.137 -19.637 1.00 95.31 118 ARG A O 1
ATOM 866 N N . ARG A 1 119 ? -2.708 10.892 -19.247 1.00 95.50 119 ARG A N 1
ATOM 867 C CA . ARG A 1 119 ? -3.877 10.436 -19.999 1.00 95.50 119 ARG A CA 1
ATOM 868 C C . ARG A 1 119 ? -3.757 10.877 -21.451 1.00 95.50 119 ARG A C 1
ATOM 870 O O . ARG A 1 119 ? -3.340 12.000 -21.720 1.00 95.50 119 ARG A O 1
ATOM 877 N N . GLY A 1 120 ? -4.137 10.022 -22.386 1.00 95.00 120 GLY A N 1
ATOM 878 C CA . GLY A 1 120 ? -4.172 10.344 -23.808 1.00 95.00 120 GLY A CA 1
ATOM 879 C C . GLY A 1 120 ? -4.888 9.265 -24.607 1.00 95.00 120 GLY A C 1
ATOM 880 O O . GLY A 1 120 ? -5.347 8.267 -24.058 1.00 95.00 120 GLY A O 1
ATOM 881 N N . VAL A 1 121 ? -4.948 9.439 -25.924 1.00 95.06 121 VAL A N 1
ATOM 882 C CA . VAL A 1 121 ? -5.543 8.444 -26.821 1.00 95.06 121 VAL A CA 1
ATOM 883 C C . VAL A 1 121 ? -4.435 7.613 -27.461 1.00 95.06 121 VAL A C 1
ATOM 885 O O . VAL A 1 121 ? -3.633 8.134 -28.232 1.00 95.06 121 VAL A O 1
ATOM 888 N N . LEU A 1 122 ? -4.409 6.315 -27.161 1.00 95.81 122 LEU A N 1
ATOM 889 C CA . LEU A 1 122 ? -3.581 5.323 -27.835 1.00 95.81 122 LEU A CA 1
ATOM 890 C C . LEU A 1 122 ? -4.163 5.042 -29.221 1.00 95.81 122 LEU A C 1
ATOM 892 O O . LEU A 1 122 ? -5.174 4.349 -29.363 1.00 95.81 122 LEU A O 1
ATOM 896 N N . GLN A 1 123 ? -3.517 5.585 -30.241 1.00 94.75 123 GLN A N 1
ATOM 897 C CA . GLN A 1 123 ? -3.841 5.334 -31.635 1.00 94.75 123 GLN A CA 1
ATOM 898 C C . GLN A 1 123 ? -3.241 3.995 -32.087 1.00 94.75 123 GLN A C 1
ATOM 900 O O . GLN A 1 123 ? -2.146 3.629 -31.637 1.00 94.75 123 GLN A O 1
ATOM 905 N N . PRO A 1 124 ? -3.935 3.251 -32.968 1.00 89.62 124 PRO A N 1
ATOM 906 C CA . PRO A 1 124 ? -3.374 2.052 -33.579 1.00 89.62 124 PRO A CA 1
ATOM 907 C C . PRO A 1 124 ? -2.123 2.392 -34.414 1.00 89.62 124 PRO A C 1
ATOM 909 O O . PRO A 1 124 ? -1.865 3.565 -34.704 1.00 89.62 124 PRO A O 1
ATOM 912 N N . PRO A 1 125 ? -1.350 1.379 -34.844 1.00 86.50 125 PRO A N 1
ATOM 913 C CA . PRO A 1 125 ? -0.273 1.582 -35.805 1.00 86.50 125 PRO A CA 1
ATOM 914 C C . PRO A 1 125 ? -0.783 2.311 -37.051 1.00 86.50 125 PRO A C 1
ATOM 916 O O . PRO A 1 125 ? -1.906 2.053 -37.470 1.00 86.50 125 PRO A O 1
ATOM 919 N N . TYR A 1 126 ? 0.025 3.193 -37.651 1.00 70.06 126 TYR A N 1
ATOM 920 C CA . TYR A 1 126 ? -0.375 4.097 -38.749 1.00 70.06 126 TYR A CA 1
ATOM 921 C C . TYR A 1 126 ? -1.053 3.419 -39.963 1.00 70.06 126 TYR A C 1
ATOM 923 O O . TYR A 1 126 ? -1.749 4.082 -40.727 1.00 70.06 126 TYR A O 1
ATOM 931 N N . GLU A 1 127 ? -0.885 2.106 -40.139 1.00 66.50 127 GLU A N 1
ATOM 932 C CA . GLU A 1 127 ? -1.518 1.305 -41.202 1.00 66.50 127 GLU A CA 1
ATOM 933 C C . GLU A 1 127 ? -2.872 0.683 -40.792 1.00 66.50 127 GLU A C 1
ATOM 935 O O . GLU A 1 127 ? -3.589 0.122 -41.622 1.00 66.50 127 GLU A O 1
ATOM 940 N N . GLY A 1 128 ? -3.243 0.767 -39.514 1.00 59.56 128 GLY A N 1
ATOM 941 C CA . GLY A 1 128 ? -4.467 0.209 -38.954 1.00 59.56 128 GLY A CA 1
ATOM 942 C C . GLY A 1 128 ? -5.627 1.201 -38.983 1.00 59.56 128 GLY A C 1
ATOM 943 O O . GLY A 1 128 ? -5.588 2.244 -38.337 1.00 59.56 128 GLY A O 1
ATOM 944 N N . GLN A 1 129 ? -6.719 0.843 -39.663 1.00 57.84 129 GLN A N 1
ATOM 945 C CA . GLN A 1 129 ? -8.009 1.506 -39.459 1.00 57.84 129 GLN A CA 1
ATOM 946 C C . GLN A 1 129 ? -8.559 1.092 -38.088 1.00 57.84 129 GLN A C 1
ATOM 948 O O . GLN A 1 129 ? -9.088 -0.007 -37.925 1.00 57.84 129 GLN A O 1
ATOM 953 N N . GLY A 1 130 ? -8.414 1.950 -37.082 1.00 71.19 130 GLY A N 1
ATOM 954 C CA . GLY A 1 130 ? -8.955 1.707 -35.750 1.00 71.19 130 GLY A CA 1
ATOM 955 C C . GLY A 1 130 ? -9.289 3.007 -35.035 1.00 71.19 130 GLY A C 1
ATOM 956 O O . GLY A 1 130 ? -8.612 4.016 -35.206 1.00 71.19 130 GLY A O 1
ATOM 957 N N . ILE A 1 131 ? -10.350 2.973 -34.232 1.00 82.19 131 ILE A N 1
ATOM 958 C CA . ILE A 1 131 ? -10.675 4.058 -33.306 1.00 82.19 131 ILE A CA 1
ATOM 959 C C . ILE A 1 131 ? -9.647 3.989 -32.170 1.00 82.19 131 ILE A C 1
ATOM 961 O O . ILE A 1 131 ? -9.499 2.935 -31.542 1.00 82.19 131 ILE A O 1
ATOM 965 N N . GLY A 1 132 ? -8.924 5.087 -31.937 1.00 88.31 132 GLY A N 1
ATOM 966 C CA . GLY A 1 132 ? -7.997 5.203 -30.814 1.00 88.31 132 GLY A CA 1
ATOM 967 C C . GLY A 1 132 ? -8.686 4.933 -29.471 1.00 88.31 132 GLY A C 1
ATOM 968 O O . GLY A 1 132 ? -9.894 5.125 -29.323 1.00 88.31 132 GLY A O 1
ATOM 969 N N . ARG A 1 133 ? -7.927 4.450 -28.487 1.00 93.38 133 ARG A N 1
ATOM 970 C CA . ARG A 1 133 ? -8.445 4.077 -27.162 1.00 93.38 133 ARG A CA 1
ATOM 971 C C . ARG A 1 133 ? -7.908 5.018 -26.097 1.00 93.38 133 ARG A C 1
ATOM 973 O O . ARG A 1 133 ? -6.713 5.283 -26.082 1.00 93.38 133 ARG A O 1
ATOM 980 N N . ASP A 1 134 ? -8.765 5.484 -25.197 1.00 95.69 134 ASP A N 1
ATOM 981 C CA . ASP A 1 134 ? -8.317 6.247 -24.028 1.00 95.69 134 ASP A CA 1
ATOM 982 C C . ASP A 1 134 ? -7.391 5.384 -23.151 1.00 95.69 134 ASP A C 1
ATOM 984 O O . ASP A 1 134 ? -7.647 4.192 -22.941 1.00 95.69 134 ASP A O 1
ATOM 988 N N . ALA A 1 135 ? -6.290 5.971 -22.693 1.00 97.31 135 ALA A N 1
ATOM 989 C CA . ALA A 1 135 ? -5.197 5.278 -22.025 1.00 97.31 135 ALA A CA 1
ATOM 990 C C . ALA A 1 135 ? -4.497 6.186 -21.007 1.00 97.31 135 ALA A C 1
ATOM 992 O O . ALA A 1 135 ? -4.319 7.383 -21.229 1.00 97.31 135 ALA A O 1
ATOM 993 N N . ALA A 1 136 ? -4.041 5.589 -19.908 1.00 97.62 136 ALA A N 1
ATOM 994 C CA . ALA A 1 136 ? -3.039 6.171 -19.027 1.00 97.62 136 ALA A CA 1
ATOM 995 C C . ALA A 1 136 ? -1.657 5.622 -19.409 1.00 97.62 136 ALA A C 1
ATOM 997 O O . ALA A 1 136 ? -1.454 4.412 -19.482 1.00 97.62 136 ALA A O 1
ATOM 998 N N . PHE A 1 137 ? -0.704 6.511 -19.652 1.00 97.75 137 PHE A N 1
ATOM 999 C CA . PHE A 1 137 ? 0.663 6.228 -20.060 1.00 97.75 137 PHE A CA 1
ATOM 1000 C C . PHE A 1 137 ? 1.590 6.506 -18.887 1.00 97.75 137 PHE A C 1
ATOM 1002 O O . PHE A 1 137 ? 1.823 7.668 -18.560 1.00 97.75 137 PHE A O 1
ATOM 1009 N N . LYS A 1 138 ? 2.147 5.457 -18.279 1.00 97.94 138 LYS A N 1
ATOM 1010 C CA . LYS A 1 138 ? 3.310 5.592 -17.397 1.00 97.94 138 LYS A CA 1
ATOM 1011 C C . LYS A 1 138 ? 4.546 5.707 -18.286 1.00 97.94 138 LYS A C 1
ATOM 1013 O O . LYS A 1 138 ? 4.793 4.810 -19.095 1.00 97.94 138 LYS A O 1
ATOM 1018 N N . ILE A 1 139 ? 5.274 6.816 -18.183 1.00 97.44 139 ILE A N 1
ATOM 1019 C CA . ILE A 1 139 ? 6.396 7.177 -19.054 1.00 97.44 139 ILE A CA 1
ATOM 1020 C C . ILE A 1 139 ? 7.646 7.395 -18.201 1.00 97.44 139 ILE A C 1
ATOM 1022 O O . ILE A 1 139 ? 7.672 8.273 -17.337 1.00 97.44 139 ILE A O 1
ATOM 1026 N N . GLY A 1 140 ? 8.671 6.581 -18.444 1.00 96.69 140 GLY A N 1
ATOM 1027 C CA . GLY A 1 140 ? 9.991 6.699 -17.828 1.00 96.69 140 GLY A CA 1
ATOM 1028 C C . GLY A 1 140 ? 10.956 7.353 -18.807 1.00 96.69 140 GLY A C 1
ATOM 1029 O O . GLY A 1 140 ? 11.278 6.759 -19.835 1.00 96.69 140 GLY A O 1
ATOM 1030 N N . TRP A 1 141 ? 11.392 8.570 -18.505 1.00 94.69 141 TRP A N 1
ATOM 1031 C CA . TRP A 1 141 ? 12.312 9.342 -19.341 1.00 94.69 141 TRP A CA 1
ATOM 1032 C C . TRP A 1 141 ? 13.734 8.819 -19.167 1.00 94.69 141 TRP A C 1
ATOM 1034 O O . TRP A 1 141 ? 14.190 8.690 -18.040 1.00 94.69 141 TRP A O 1
ATOM 1044 N N . LEU A 1 142 ? 14.434 8.487 -20.252 1.00 94.00 142 LEU A N 1
ATOM 1045 C CA . LEU A 1 142 ? 15.811 7.977 -20.163 1.00 94.00 142 LEU A CA 1
ATOM 1046 C C . LEU A 1 142 ? 16.865 9.074 -20.328 1.00 94.00 142 LEU A C 1
ATOM 1048 O O . LEU A 1 142 ? 18.017 8.874 -19.932 1.00 94.00 142 LEU A O 1
ATOM 1052 N N . ALA A 1 143 ? 16.472 10.212 -20.907 1.00 89.06 143 ALA A N 1
ATOM 1053 C CA . ALA A 1 143 ? 17.328 11.382 -21.041 1.00 89.06 143 ALA A CA 1
ATOM 1054 C C . ALA A 1 143 ? 17.864 11.815 -19.667 1.00 89.06 143 ALA A C 1
ATOM 1056 O O . ALA A 1 143 ? 17.166 11.710 -18.660 1.00 89.06 143 ALA A O 1
ATOM 1057 N N . ASP A 1 144 ? 19.126 12.241 -19.636 1.00 86.56 144 ASP A N 1
ATOM 1058 C CA . ASP A 1 144 ? 19.810 12.796 -18.458 1.00 86.56 144 ASP A CA 1
ATOM 1059 C C . ASP A 1 144 ? 19.928 11.867 -17.232 1.00 86.56 144 ASP A C 1
ATOM 1061 O O . ASP A 1 144 ? 20.456 12.260 -16.192 1.00 86.56 144 ASP A O 1
ATOM 1065 N N . MET A 1 145 ? 19.511 10.602 -17.349 1.00 92.25 145 MET A N 1
ATOM 1066 C CA . MET A 1 145 ? 19.720 9.590 -16.317 1.00 92.25 145 MET A CA 1
ATOM 1067 C C . MET A 1 145 ? 21.076 8.900 -16.470 1.00 92.25 145 MET A C 1
ATOM 1069 O O . MET A 1 145 ? 21.472 8.484 -17.559 1.00 92.25 145 MET A O 1
ATOM 1073 N N . GLU A 1 146 ? 21.751 8.655 -15.348 1.00 93.56 146 GLU A N 1
ATOM 1074 C CA . GLU A 1 146 ? 22.930 7.791 -15.322 1.00 93.56 146 GLU A CA 1
ATOM 1075 C C . GLU A 1 146 ? 22.589 6.357 -15.766 1.00 93.56 146 GLU A C 1
ATOM 1077 O O . GLU A 1 146 ? 21.515 5.829 -15.466 1.00 93.56 146 GLU A O 1
ATOM 1082 N N . ALA A 1 147 ? 23.534 5.669 -16.415 1.00 92.00 147 ALA A N 1
ATOM 1083 C CA . ALA A 1 147 ? 23.311 4.335 -16.988 1.00 92.00 147 ALA A CA 1
ATOM 1084 C C . ALA A 1 147 ? 22.786 3.299 -15.973 1.00 92.00 147 ALA A C 1
ATOM 1086 O O . ALA A 1 147 ? 21.955 2.452 -16.315 1.00 92.00 147 ALA A O 1
ATOM 1087 N N . ARG A 1 148 ? 23.241 3.372 -14.714 1.00 89.44 148 ARG A N 1
ATOM 1088 C CA . ARG A 1 148 ? 22.765 2.496 -13.633 1.00 89.44 148 ARG A CA 1
ATOM 1089 C C . ARG A 1 148 ? 21.295 2.766 -13.302 1.00 89.44 148 ARG A C 1
ATOM 1091 O O . ARG A 1 148 ? 20.524 1.819 -13.147 1.00 89.44 148 ARG A O 1
ATOM 1098 N N . LEU A 1 149 ? 20.897 4.038 -13.240 1.00 90.69 149 LEU A N 1
ATOM 1099 C CA . LEU A 1 149 ? 19.511 4.435 -13.003 1.00 90.69 149 LEU A CA 1
ATOM 1100 C C . LEU A 1 149 ? 18.616 4.054 -14.188 1.00 90.69 149 LEU A C 1
ATOM 1102 O O . LEU A 1 149 ? 17.572 3.444 -13.973 1.00 90.69 149 LEU A O 1
ATOM 1106 N N . GLN A 1 150 ? 19.060 4.289 -15.427 1.00 93.50 150 GLN A N 1
ATOM 1107 C CA . GLN A 1 150 ? 18.344 3.836 -16.626 1.00 93.50 150 GLN A CA 1
ATOM 1108 C C . GLN A 1 150 ? 18.086 2.325 -16.597 1.00 93.50 150 GLN A C 1
ATOM 1110 O O . GLN A 1 150 ? 16.990 1.865 -16.914 1.00 93.50 150 GLN A O 1
ATOM 1115 N N . GLN A 1 151 ? 19.085 1.526 -16.206 1.00 92.25 151 GLN A N 1
ATOM 1116 C CA . GLN A 1 151 ? 18.936 0.076 -16.095 1.00 92.25 151 GLN A CA 1
ATOM 1117 C C . GLN A 1 151 ? 17.935 -0.321 -15.000 1.00 92.25 151 GLN A C 1
ATOM 1119 O O . GLN A 1 151 ? 17.201 -1.296 -15.173 1.00 92.25 151 GLN A O 1
ATOM 1124 N N . LYS A 1 152 ? 17.889 0.416 -13.886 1.00 91.12 152 LYS A N 1
ATOM 1125 C CA . LYS A 1 152 ? 16.903 0.208 -12.820 1.00 91.12 152 LYS A CA 1
ATOM 1126 C C . LYS A 1 152 ? 15.481 0.519 -13.301 1.00 91.12 152 LYS A C 1
ATOM 1128 O O . LYS A 1 152 ? 14.633 -0.367 -13.248 1.00 91.12 152 LYS A O 1
ATOM 1133 N N . VAL A 1 153 ? 15.258 1.709 -13.865 1.00 93.94 153 VAL A N 1
ATOM 1134 C CA . VAL A 1 153 ? 13.955 2.134 -14.413 1.00 93.94 153 VAL A CA 1
ATOM 1135 C C . VAL A 1 153 ? 13.474 1.161 -15.488 1.00 93.94 153 VAL A C 1
ATOM 1137 O O . VAL A 1 153 ? 12.329 0.720 -15.464 1.00 93.94 153 VAL A O 1
ATOM 1140 N N . ALA A 1 154 ? 14.361 0.744 -16.396 1.00 95.25 154 ALA A N 1
ATOM 1141 C CA . ALA A 1 154 ? 14.015 -0.230 -17.427 1.00 95.25 154 ALA A CA 1
ATOM 1142 C C . ALA A 1 154 ? 13.517 -1.555 -16.856 1.00 95.25 154 ALA A C 1
ATOM 1144 O O . ALA A 1 154 ? 12.542 -2.116 -17.353 1.00 95.25 154 ALA A O 1
ATOM 1145 N N . ARG A 1 155 ? 14.149 -2.036 -15.785 1.00 93.12 155 ARG A N 1
ATOM 1146 C CA . ARG A 1 155 ? 13.727 -3.265 -15.116 1.00 93.12 155 ARG A CA 1
ATOM 1147 C C . ARG A 1 155 ? 12.377 -3.112 -14.432 1.00 93.12 155 ARG A C 1
ATOM 1149 O O . ARG A 1 155 ? 11.542 -3.990 -14.610 1.00 93.12 155 ARG A O 1
ATOM 1156 N N . GLU A 1 156 ? 12.139 -2.015 -13.721 1.00 95.00 156 GLU A N 1
ATOM 1157 C CA . GLU A 1 156 ? 10.835 -1.724 -13.101 1.00 95.00 156 GLU A CA 1
ATOM 1158 C C . GLU A 1 156 ? 9.711 -1.758 -14.147 1.00 95.00 156 GLU A C 1
ATOM 1160 O O . GLU A 1 156 ? 8.734 -2.492 -13.998 1.00 95.00 156 GLU A O 1
ATOM 1165 N N . PHE A 1 157 ? 9.920 -1.076 -15.274 1.00 97.56 157 PHE A N 1
ATOM 1166 C CA . PHE A 1 157 ? 9.000 -1.044 -16.410 1.00 97.56 157 PHE A CA 1
ATOM 1167 C C . PHE A 1 157 ? 8.784 -2.428 -17.050 1.00 97.56 157 PHE A C 1
ATOM 1169 O O . PHE A 1 157 ? 7.652 -2.811 -17.358 1.00 97.56 157 PHE A O 1
ATOM 1176 N N . GLU A 1 158 ? 9.849 -3.213 -17.242 1.00 96.62 158 GLU A N 1
ATOM 1177 C CA . GLU A 1 158 ? 9.751 -4.590 -17.743 1.00 96.62 158 GLU A CA 1
ATOM 1178 C C . GLU A 1 158 ? 8.971 -5.507 -16.793 1.00 96.62 158 GLU A C 1
ATOM 1180 O O . GLU A 1 158 ? 8.180 -6.339 -17.254 1.00 96.62 158 GLU A O 1
ATOM 1185 N N . VAL A 1 159 ? 9.197 -5.381 -15.480 1.00 95.75 159 VAL A N 1
ATOM 1186 C CA . VAL A 1 159 ? 8.478 -6.146 -14.456 1.00 95.75 159 VAL A CA 1
ATOM 1187 C C . VAL A 1 159 ? 7.008 -5.761 -14.463 1.00 95.75 159 VAL A C 1
ATOM 1189 O O . VAL A 1 159 ? 6.168 -6.644 -14.633 1.00 95.75 159 VAL A O 1
ATOM 1192 N N . GLU A 1 160 ? 6.685 -4.474 -14.373 1.00 97.38 160 GLU A N 1
ATOM 1193 C CA . GLU A 1 160 ? 5.308 -3.983 -14.354 1.00 97.38 160 GLU A CA 1
ATOM 1194 C C . GLU A 1 160 ? 4.527 -4.405 -15.605 1.00 97.38 160 GLU A C 1
ATOM 1196 O O . GLU A 1 160 ? 3.464 -5.023 -15.500 1.00 97.38 160 GLU A O 1
ATOM 1201 N N . GLY A 1 161 ? 5.092 -4.193 -16.798 1.00 97.25 161 GLY A N 1
ATOM 1202 C CA . GLY A 1 161 ? 4.472 -4.622 -18.052 1.00 97.25 161 GLY A CA 1
ATOM 1203 C C . GLY A 1 161 ? 4.279 -6.142 -18.135 1.00 97.25 161 GLY A C 1
ATOM 1204 O O . GLY A 1 161 ? 3.266 -6.624 -18.651 1.00 97.25 161 GLY A O 1
ATOM 1205 N N . ALA A 1 162 ? 5.219 -6.934 -17.607 1.00 96.38 162 ALA A N 1
ATOM 1206 C CA . ALA A 1 162 ? 5.067 -8.386 -17.531 1.00 96.38 162 ALA A CA 1
ATOM 1207 C C . ALA A 1 162 ? 3.975 -8.812 -16.534 1.00 96.38 162 ALA A C 1
ATOM 1209 O O . ALA A 1 162 ? 3.226 -9.747 -16.830 1.00 96.38 162 ALA A O 1
ATOM 1210 N N . ARG A 1 163 ? 3.860 -8.134 -15.385 1.00 95.81 163 ARG A N 1
ATOM 1211 C CA . ARG A 1 163 ? 2.838 -8.399 -14.360 1.00 95.81 163 ARG A CA 1
ATOM 1212 C C . ARG A 1 163 ? 1.443 -8.072 -14.870 1.00 95.81 163 ARG A C 1
ATOM 1214 O O . ARG A 1 163 ? 0.588 -8.952 -14.839 1.00 95.81 163 ARG A O 1
ATOM 1221 N N . LEU A 1 164 ? 1.235 -6.877 -15.422 1.00 97.44 164 LEU A N 1
ATOM 1222 C CA . LEU A 1 164 ? -0.058 -6.479 -15.988 1.00 97.44 164 LEU A CA 1
ATOM 1223 C C . LEU A 1 164 ? -0.505 -7.442 -17.095 1.00 97.44 164 LEU A C 1
ATOM 1225 O O . LEU A 1 164 ? -1.652 -7.889 -17.106 1.00 97.44 164 LEU A O 1
ATOM 1229 N N . ARG A 1 165 ? 0.420 -7.851 -17.978 1.00 97.12 165 ARG A N 1
ATOM 1230 C CA . ARG A 1 165 ? 0.135 -8.858 -19.012 1.00 97.12 165 ARG A CA 1
ATOM 1231 C C . ARG A 1 165 ? -0.302 -10.197 -18.410 1.00 97.12 165 ARG A C 1
ATOM 1233 O O . ARG A 1 165 ? -1.260 -10.787 -18.896 1.00 97.12 165 ARG A O 1
ATOM 1240 N N . ALA A 1 166 ? 0.392 -10.681 -17.380 1.00 95.19 166 ALA A N 1
ATOM 1241 C CA . ALA A 1 166 ? 0.079 -11.960 -16.740 1.00 95.19 166 ALA A CA 1
ATOM 1242 C C . ALA A 1 166 ? -1.256 -11.937 -15.975 1.00 95.19 166 ALA A C 1
ATOM 1244 O O . ALA A 1 166 ? -1.941 -12.954 -15.906 1.00 95.19 166 ALA A O 1
ATOM 1245 N N . LEU A 1 167 ? -1.625 -10.786 -15.410 1.00 95.50 167 LEU A N 1
ATOM 1246 C CA . LEU A 1 167 ? -2.858 -10.604 -14.640 1.00 95.50 167 LEU A CA 1
ATOM 1247 C C . LEU A 1 167 ? -4.079 -10.349 -15.534 1.00 95.50 167 LEU A C 1
ATOM 1249 O O . LEU A 1 167 ? -5.212 -10.569 -15.102 1.00 95.50 167 LEU A O 1
ATOM 1253 N N . GLY A 1 168 ? -3.853 -9.934 -16.784 1.00 94.50 168 GLY A N 1
ATOM 1254 C CA . GLY A 1 168 ? -4.871 -9.880 -17.833 1.00 94.50 168 GLY A CA 1
ATOM 1255 C C . GLY A 1 168 ? -5.993 -8.879 -17.569 1.00 94.50 168 GLY A C 1
ATOM 1256 O O . GLY A 1 168 ? -7.108 -9.107 -18.023 1.00 94.50 168 GLY A O 1
ATOM 1257 N N . GLY A 1 169 ? -5.731 -7.819 -16.797 1.00 93.81 169 GLY A N 1
ATOM 1258 C CA . GLY A 1 169 ? -6.733 -6.792 -16.486 1.00 93.81 169 GLY A CA 1
ATOM 1259 C C . GLY A 1 169 ? -7.849 -7.228 -15.540 1.00 93.81 169 GLY A C 1
ATOM 1260 O O . GLY A 1 169 ? -8.832 -6.513 -15.378 1.00 93.81 169 GLY A O 1
ATOM 1261 N N . ASN A 1 170 ? -7.721 -8.402 -14.918 1.00 95.69 170 ASN A N 1
ATOM 1262 C CA . ASN A 1 170 ? -8.694 -8.858 -13.938 1.00 95.69 170 ASN A CA 1
ATOM 1263 C C . ASN A 1 170 ? -8.585 -8.025 -12.658 1.00 95.69 170 ASN A C 1
ATOM 1265 O O . ASN A 1 170 ? -7.496 -7.918 -12.088 1.00 95.69 170 ASN A O 1
ATOM 1269 N N . SER A 1 171 ? -9.716 -7.540 -12.148 1.00 96.38 171 SER A N 1
ATOM 1270 C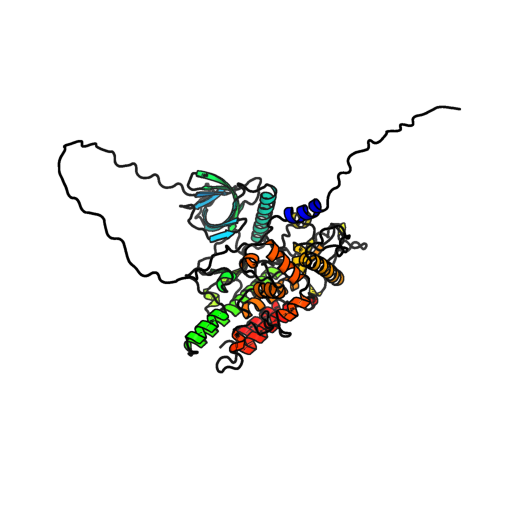 CA . SER A 1 171 ? -9.781 -6.815 -10.879 1.00 96.38 171 SER A CA 1
ATOM 1271 C C . SER A 1 171 ? -9.074 -7.581 -9.743 1.00 96.38 171 SER A C 1
ATOM 1273 O O . SER A 1 171 ? -9.251 -8.804 -9.614 1.00 96.38 171 SER A O 1
ATOM 1275 N N . PRO A 1 172 ? -8.250 -6.902 -8.922 1.00 97.75 172 PRO A N 1
ATOM 1276 C CA . PRO A 1 172 ? -8.139 -5.443 -8.789 1.00 97.75 172 PRO A CA 1
ATOM 1277 C C . PRO A 1 172 ? -7.050 -4.800 -9.679 1.00 97.75 172 PRO A C 1
ATOM 1279 O O . PRO A 1 172 ? -6.527 -3.748 -9.339 1.00 97.75 172 PRO A O 1
ATOM 1282 N N . PHE A 1 173 ? -6.637 -5.411 -10.790 1.00 98.00 173 PHE A N 1
ATOM 1283 C CA . PHE A 1 173 ? -5.537 -4.892 -11.615 1.00 98.00 173 PHE A CA 1
ATOM 1284 C C . PHE A 1 173 ? -6.032 -4.141 -12.852 1.00 98.00 173 PHE A C 1
ATOM 1286 O O . PHE A 1 173 ? -7.085 -4.457 -13.405 1.00 98.00 173 PHE A O 1
ATOM 1293 N N . LEU A 1 174 ? -5.249 -3.165 -13.315 1.00 97.25 174 LEU A N 1
ATOM 1294 C CA . LEU A 1 174 ? -5.510 -2.475 -14.579 1.00 97.25 174 LEU A CA 1
ATOM 1295 C C . LEU A 1 174 ? -5.199 -3.375 -15.782 1.00 97.25 174 LEU A C 1
ATOM 1297 O O . LEU A 1 174 ? -4.339 -4.259 -15.722 1.00 97.25 174 LEU A O 1
ATOM 1301 N N . SER A 1 175 ? -5.888 -3.137 -16.899 1.00 97.44 175 SER A N 1
ATOM 1302 C CA . SER A 1 175 ? -5.579 -3.830 -18.154 1.00 97.44 175 SER A CA 1
ATOM 1303 C C . SER A 1 175 ? -4.387 -3.177 -18.839 1.00 97.44 175 SER A C 1
ATOM 1305 O O . SER A 1 175 ? -4.333 -1.955 -18.965 1.00 97.44 175 SER A O 1
ATOM 1307 N N . LEU A 1 176 ? -3.459 -4.000 -19.331 1.00 98.00 176 LEU A N 1
ATOM 1308 C CA . LEU A 1 176 ? -2.384 -3.549 -20.210 1.00 98.00 176 LEU A CA 1
ATOM 1309 C C . LEU A 1 176 ? -2.934 -3.298 -21.619 1.00 98.00 176 LEU A C 1
ATOM 1311 O O . LEU A 1 176 ? -3.546 -4.193 -22.201 1.00 98.00 176 LEU A O 1
ATOM 1315 N N . LEU A 1 177 ? -2.673 -2.117 -22.178 1.00 96.88 177 LEU A N 1
ATOM 1316 C CA . LEU A 1 177 ? -3.081 -1.739 -23.534 1.00 96.88 177 LEU A CA 1
ATOM 1317 C C . LEU A 1 177 ? -1.913 -1.813 -24.521 1.00 96.88 177 LEU A C 1
ATOM 1319 O O . LEU A 1 177 ? -2.044 -2.420 -25.579 1.00 96.88 177 LEU A O 1
ATOM 1323 N N . ALA A 1 178 ? -0.767 -1.238 -24.156 1.00 97.06 178 ALA A N 1
ATOM 1324 C CA . ALA A 1 178 ? 0.468 -1.284 -24.936 1.00 97.06 178 ALA A CA 1
ATOM 1325 C C . ALA A 1 178 ? 1.687 -1.160 -24.016 1.00 97.06 178 ALA A C 1
ATOM 1327 O O . ALA A 1 178 ? 1.570 -0.766 -22.854 1.00 97.06 178 ALA A O 1
ATOM 1328 N N . VAL A 1 179 ? 2.869 -1.534 -24.510 1.00 97.50 179 VAL A N 1
ATOM 1329 C CA . VAL A 1 179 ? 4.086 -1.533 -23.694 1.00 97.50 179 VAL A CA 1
ATOM 1330 C C . VAL A 1 179 ? 5.345 -1.432 -24.546 1.00 97.50 179 VAL A C 1
ATOM 1332 O O . VAL A 1 179 ? 5.504 -2.159 -25.522 1.00 97.50 179 VAL A O 1
ATOM 1335 N N . ASN A 1 180 ? 6.270 -0.568 -24.139 1.00 98.12 180 ASN A N 1
ATOM 1336 C CA . ASN A 1 180 ? 7.570 -0.384 -24.769 1.00 98.12 180 ASN A CA 1
ATOM 1337 C C . ASN A 1 180 ? 8.649 -0.185 -23.694 1.00 98.12 180 ASN A C 1
ATOM 1339 O O . ASN A 1 180 ? 9.015 0.938 -23.361 1.00 98.12 180 ASN A O 1
ATOM 1343 N N . THR A 1 181 ? 9.143 -1.283 -23.123 1.00 97.12 181 THR A N 1
ATOM 1344 C CA . THR A 1 181 ? 9.987 -1.261 -21.908 1.00 97.12 181 THR A CA 1
ATOM 1345 C C . THR A 1 181 ? 11.449 -1.621 -22.175 1.00 97.12 181 THR A C 1
ATOM 1347 O O . THR A 1 181 ? 12.270 -1.584 -21.266 1.00 97.12 181 THR A O 1
ATOM 1350 N N . ASN A 1 182 ? 11.804 -1.979 -23.414 1.00 95.12 182 ASN A N 1
ATOM 1351 C CA . ASN A 1 182 ? 13.170 -2.364 -23.765 1.00 95.12 182 ASN A CA 1
ATOM 1352 C C . ASN A 1 182 ? 14.051 -1.123 -23.955 1.00 95.12 182 ASN A C 1
ATOM 1354 O O . ASN A 1 182 ? 13.967 -0.453 -24.980 1.00 95.12 182 ASN A O 1
ATOM 1358 N N . ARG A 1 183 ? 14.977 -0.870 -23.026 1.00 94.12 183 ARG A N 1
ATOM 1359 C CA . ARG A 1 183 ? 15.888 0.289 -23.101 1.00 94.12 183 ARG A CA 1
ATOM 1360 C C . ARG A 1 183 ? 16.810 0.326 -24.320 1.00 94.12 183 ARG A C 1
ATOM 1362 O O . ARG A 1 183 ? 17.308 1.381 -24.664 1.00 94.12 183 ARG A O 1
ATOM 1369 N N . ARG A 1 184 ? 17.090 -0.814 -24.966 1.00 94.44 184 ARG A N 1
ATOM 1370 C CA . ARG A 1 184 ? 17.913 -0.845 -26.198 1.00 94.44 184 ARG A CA 1
ATOM 1371 C C . ARG A 1 184 ? 17.127 -0.406 -27.429 1.00 94.44 184 ARG A C 1
ATOM 1373 O O . ARG A 1 184 ? 17.673 -0.308 -28.521 1.00 94.44 184 ARG A O 1
ATOM 1380 N N . ARG A 1 185 ? 15.818 -0.286 -27.253 1.00 95.12 185 ARG A N 1
ATOM 1381 C CA . ARG A 1 185 ? 14.811 -0.079 -28.271 1.00 95.12 185 ARG A CA 1
ATOM 1382 C C . ARG A 1 185 ? 13.686 0.776 -27.642 1.00 95.12 185 ARG A C 1
ATOM 1384 O O . ARG A 1 185 ? 12.547 0.306 -27.539 1.00 95.12 185 ARG A O 1
ATOM 1391 N N . PRO A 1 186 ? 14.015 1.991 -27.158 1.00 96.88 186 PRO A N 1
ATOM 1392 C CA . PRO A 1 186 ? 13.057 2.828 -26.451 1.00 96.88 186 PRO A CA 1
ATOM 1393 C C . PRO A 1 186 ? 11.968 3.339 -27.403 1.00 96.88 186 PRO A C 1
ATOM 1395 O O . PRO A 1 186 ? 12.088 3.248 -28.630 1.00 96.88 186 PRO A O 1
ATOM 1398 N N . ALA A 1 187 ? 10.885 3.838 -26.814 1.00 97.50 187 ALA A N 1
ATOM 1399 C CA . ALA A 1 187 ? 9.931 4.687 -27.505 1.00 97.50 187 ALA A CA 1
ATOM 1400 C C . ALA A 1 187 ? 10.547 6.080 -27.695 1.00 97.50 187 ALA A C 1
ATOM 1402 O O . ALA A 1 187 ? 11.459 6.465 -26.959 1.00 97.50 187 ALA A O 1
ATOM 1403 N N . ILE A 1 188 ? 10.034 6.831 -28.665 1.00 97.56 188 ILE A N 1
ATOM 1404 C CA . ILE A 1 188 ? 10.461 8.210 -28.914 1.00 97.56 188 ILE A CA 1
ATOM 1405 C C . ILE A 1 188 ? 9.319 9.141 -28.542 1.00 97.56 188 ILE A C 1
ATOM 1407 O O . ILE A 1 188 ? 8.221 9.032 -29.089 1.00 97.56 188 ILE A O 1
ATOM 1411 N N . TYR A 1 189 ? 9.583 10.047 -27.612 1.00 96.19 189 TYR A N 1
ATOM 1412 C CA . TYR A 1 189 ? 8.707 11.166 -27.312 1.00 96.19 189 TYR A CA 1
ATOM 1413 C C . TYR A 1 189 ? 9.230 12.414 -28.013 1.00 96.19 189 TYR A C 1
ATOM 1415 O O . TYR A 1 189 ? 10.414 12.710 -27.914 1.00 96.19 189 TYR A O 1
ATOM 1423 N N . THR A 1 190 ? 8.357 13.142 -28.693 1.00 95.31 190 THR A N 1
ATOM 1424 C CA . THR A 1 190 ? 8.643 14.455 -29.274 1.00 95.31 190 THR A CA 1
ATOM 1425 C C . THR A 1 190 ? 7.773 15.476 -28.548 1.00 95.31 190 THR A C 1
ATOM 1427 O O . THR A 1 190 ? 6.556 15.304 -28.546 1.00 95.31 190 THR A O 1
ATOM 1430 N N . ASN A 1 191 ? 8.361 16.490 -27.912 1.00 92.88 191 ASN A N 1
ATOM 1431 C CA . ASN A 1 191 ? 7.606 17.552 -27.231 1.00 92.88 191 ASN A CA 1
ATOM 1432 C C . ASN A 1 191 ? 7.007 18.563 -28.236 1.00 92.88 191 ASN A C 1
ATOM 1434 O O . ASN A 1 191 ? 7.212 18.442 -29.448 1.00 92.88 191 ASN A O 1
ATOM 1438 N N . THR A 1 192 ? 6.283 19.572 -27.746 1.00 91.69 192 THR A N 1
ATOM 1439 C CA . THR A 1 192 ? 5.651 20.600 -28.602 1.00 91.69 192 THR A CA 1
ATOM 1440 C C . THR A 1 192 ? 6.650 21.479 -29.371 1.00 91.69 192 THR A C 1
ATOM 1442 O O . THR A 1 192 ? 6.324 22.042 -30.418 1.00 91.69 192 THR A O 1
ATOM 1445 N N . GLU A 1 193 ? 7.900 21.544 -28.910 1.00 91.31 193 GLU A N 1
ATOM 1446 C CA . GLU A 1 193 ? 9.011 22.247 -29.565 1.00 91.31 193 GLU A CA 1
ATOM 1447 C C . GLU A 1 193 ? 9.723 21.388 -30.629 1.00 91.31 193 GLU A C 1
ATOM 1449 O O . GLU A 1 193 ? 10.643 21.856 -31.301 1.00 91.31 193 GLU A O 1
ATOM 1454 N N . GLY A 1 194 ? 9.315 20.127 -30.805 1.00 91.94 194 GLY A N 1
ATOM 1455 C CA . GLY A 1 194 ? 9.956 19.186 -31.725 1.00 91.94 194 GLY A CA 1
ATOM 1456 C C . GLY A 1 194 ? 11.212 18.507 -31.165 1.00 91.94 194 GLY A C 1
ATOM 1457 O O . GLY A 1 194 ? 11.904 17.803 -31.904 1.00 91.94 194 GLY A O 1
ATOM 1458 N N . ILE A 1 195 ? 11.519 18.688 -29.878 1.00 93.62 195 ILE A N 1
ATOM 1459 C CA . ILE A 1 195 ? 12.651 18.054 -29.196 1.00 93.62 195 ILE A CA 1
ATOM 1460 C C . ILE A 1 195 ? 12.302 16.600 -28.888 1.00 93.62 195 ILE A C 1
ATOM 1462 O O . ILE A 1 195 ? 11.255 16.302 -28.311 1.00 93.62 195 ILE A O 1
ATOM 1466 N N . GLN A 1 196 ? 13.205 15.695 -29.264 1.00 95.69 196 GLN A N 1
ATOM 1467 C CA . GLN A 1 196 ? 13.042 14.261 -29.056 1.00 95.69 196 GLN A CA 1
ATOM 1468 C C . GLN A 1 196 ? 13.735 13.780 -27.780 1.00 95.69 196 GLN A C 1
ATOM 1470 O O . GLN A 1 196 ? 14.862 14.173 -27.488 1.00 95.69 196 GLN A O 1
ATOM 1475 N N . ALA A 1 197 ? 13.081 12.863 -27.072 1.00 95.31 197 ALA A N 1
ATOM 1476 C CA . ALA A 1 197 ? 13.610 12.165 -25.911 1.00 95.31 197 ALA A CA 1
ATOM 1477 C C . ALA A 1 197 ? 13.306 10.663 -25.991 1.00 95.31 197 ALA A C 1
ATOM 1479 O O . ALA A 1 197 ? 12.228 10.240 -26.422 1.00 95.31 197 ALA A O 1
ATOM 1480 N N . GLU A 1 198 ? 14.260 9.847 -25.545 1.00 97.12 198 GLU A N 1
ATOM 1481 C CA . GLU A 1 198 ? 14.057 8.410 -25.380 1.00 97.12 198 GLU A CA 1
ATOM 1482 C C . GLU A 1 198 ? 13.231 8.128 -24.122 1.00 97.12 198 GLU A C 1
ATOM 1484 O O . GLU A 1 198 ? 13.512 8.650 -23.037 1.00 97.12 198 GLU A O 1
ATOM 1489 N N . ALA A 1 199 ? 12.227 7.266 -24.262 1.00 97.25 199 ALA A N 1
ATOM 1490 C CA . ALA A 1 199 ? 11.308 6.939 -23.186 1.00 97.25 199 ALA A CA 1
ATOM 1491 C C . ALA A 1 199 ? 10.971 5.445 -23.130 1.00 97.25 199 ALA A C 1
ATOM 1493 O O . ALA A 1 199 ? 10.970 4.723 -24.131 1.00 97.25 199 ALA A O 1
ATOM 1494 N N . LEU A 1 200 ? 10.624 4.984 -21.935 1.00 98.19 200 LEU A N 1
ATOM 1495 C CA . LEU A 1 200 ? 9.957 3.710 -21.704 1.00 98.19 200 LEU A CA 1
ATOM 1496 C C . LEU A 1 200 ? 8.484 3.955 -21.422 1.00 98.19 200 LEU A C 1
ATOM 1498 O O . LEU A 1 200 ? 8.126 4.974 -20.837 1.00 98.19 200 LEU A O 1
ATOM 1502 N N . CYS A 1 201 ? 7.629 3.018 -21.820 1.00 98.19 201 CYS A N 1
ATOM 1503 C CA . CYS A 1 201 ? 6.189 3.195 -21.704 1.00 98.19 201 CYS A CA 1
ATOM 1504 C C . CYS A 1 201 ? 5.473 1.923 -21.247 1.00 98.19 201 CYS A C 1
ATOM 1506 O O . CYS A 1 201 ? 5.731 0.831 -21.762 1.00 98.19 201 CYS A O 1
ATOM 1508 N N . VAL A 1 202 ? 4.520 2.092 -20.333 1.00 98.44 202 VAL A N 1
ATOM 1509 C CA . VAL A 1 202 ? 3.441 1.140 -20.051 1.00 98.44 202 VAL A CA 1
ATOM 1510 C C . VAL A 1 202 ? 2.123 1.900 -20.201 1.00 98.44 202 VAL A C 1
ATOM 1512 O O . VAL A 1 202 ? 1.851 2.821 -19.433 1.00 98.44 202 VAL A O 1
ATOM 1515 N N . ALA A 1 203 ? 1.312 1.532 -21.192 1.00 98.19 203 ALA A N 1
ATOM 1516 C CA . ALA A 1 203 ? -0.015 2.098 -21.406 1.00 98.19 203 ALA A CA 1
ATOM 1517 C C . ALA A 1 203 ? -1.083 1.157 -20.836 1.00 98.19 203 ALA A C 1
ATOM 1519 O O . ALA A 1 203 ? -1.087 -0.041 -21.137 1.00 98.19 203 ALA A O 1
ATOM 1520 N N . MET A 1 204 ? -1.996 1.690 -20.031 1.00 98.12 204 MET A N 1
ATOM 1521 C CA . MET A 1 204 ? -3.009 0.936 -19.292 1.00 98.12 204 MET A CA 1
ATOM 1522 C C . MET A 1 204 ? -4.379 1.616 -19.338 1.00 98.12 204 MET A C 1
ATOM 1524 O O . MET A 1 204 ? -4.486 2.778 -19.732 1.00 98.12 204 MET A O 1
ATOM 1528 N N . THR A 1 205 ? -5.439 0.896 -18.962 1.00 96.56 205 THR A N 1
ATOM 1529 C CA . THR A 1 205 ? -6.784 1.483 -18.842 1.00 96.56 205 THR A CA 1
ATOM 1530 C C . THR A 1 205 ? -6.755 2.665 -17.866 1.00 96.56 205 THR A C 1
ATOM 1532 O O . THR A 1 205 ? -6.281 2.483 -16.742 1.00 96.56 205 THR A O 1
ATOM 1535 N N . PRO A 1 206 ? -7.240 3.855 -18.263 1.00 96.31 206 PRO A N 1
ATOM 1536 C CA . PRO A 1 206 ? -7.267 5.006 -17.380 1.00 96.31 206 PRO A CA 1
ATOM 1537 C C . PRO A 1 206 ? -8.373 4.841 -16.338 1.00 96.31 206 PRO A C 1
ATOM 1539 O O . PRO A 1 206 ? -9.405 4.218 -16.597 1.00 96.31 206 PRO A O 1
ATOM 1542 N N . LEU A 1 207 ? -8.152 5.422 -15.164 1.00 95.25 207 LEU A N 1
ATOM 1543 C CA . LEU A 1 207 ? -9.182 5.581 -14.144 1.00 95.25 207 LEU A CA 1
ATOM 1544 C C . LEU A 1 207 ? -9.802 6.972 -14.281 1.00 95.25 207 LEU A C 1
ATOM 1546 O O . LEU A 1 207 ? -9.099 7.938 -14.581 1.00 95.25 207 LEU A O 1
ATOM 1550 N N . GLY A 1 208 ? -11.127 7.034 -14.154 1.00 92.12 208 GLY A N 1
ATOM 1551 C CA . GLY A 1 208 ? -11.898 8.268 -14.267 1.00 92.12 208 GLY A CA 1
ATOM 1552 C C . GLY A 1 208 ? -11.796 9.150 -13.024 1.00 92.12 208 GLY A C 1
ATOM 1553 O O . GLY A 1 208 ? -11.122 8.816 -12.053 1.00 92.12 208 GLY A O 1
ATOM 1554 N N . GLU A 1 209 ? -12.503 10.277 -13.059 1.00 90.50 209 GLU A N 1
ATOM 1555 C CA . GLU A 1 209 ? -12.599 11.226 -11.938 1.00 90.50 209 GLU A CA 1
ATOM 1556 C C . GLU A 1 209 ? -13.376 10.655 -10.740 1.00 90.50 209 GLU A C 1
ATOM 1558 O O . GLU A 1 209 ? -13.272 11.169 -9.632 1.00 90.50 209 GLU A O 1
ATOM 1563 N N . ASP A 1 210 ? -14.115 9.560 -10.944 1.00 93.06 210 ASP A N 1
ATOM 1564 C CA . ASP A 1 210 ? -14.807 8.795 -9.905 1.00 93.06 210 ASP A CA 1
ATOM 1565 C C . ASP A 1 210 ? -13.859 7.945 -9.043 1.00 93.06 210 ASP A C 1
ATOM 1567 O O . ASP A 1 210 ? -14.313 7.262 -8.128 1.00 93.06 210 ASP A O 1
ATOM 1571 N N . TRP A 1 211 ? -12.553 7.961 -9.312 1.00 95.06 211 TRP A N 1
ATOM 1572 C CA . TRP A 1 211 ? -11.546 7.223 -8.555 1.00 95.06 211 TRP A CA 1
ATOM 1573 C C . TRP A 1 211 ? -10.697 8.158 -7.704 1.00 95.06 211 TRP A C 1
ATOM 1575 O O . TRP A 1 211 ? -10.225 9.191 -8.172 1.00 95.06 211 TRP A O 1
ATOM 1585 N N . VAL A 1 212 ? -10.420 7.743 -6.470 1.00 93.88 212 VAL A N 1
ATOM 1586 C CA . VAL A 1 212 ? -9.569 8.486 -5.538 1.00 93.88 212 VAL A CA 1
ATOM 1587 C C . VAL A 1 212 ? -8.455 7.601 -4.990 1.00 93.88 212 VAL A C 1
ATOM 1589 O O . VAL A 1 212 ? -8.659 6.420 -4.703 1.00 93.88 212 VAL A O 1
ATOM 1592 N N . GLU A 1 213 ? -7.268 8.183 -4.859 1.00 94.44 213 GLU A N 1
ATOM 1593 C CA . GLU A 1 213 ? -6.115 7.571 -4.199 1.00 94.44 213 GLU A CA 1
ATOM 1594 C C . GLU A 1 213 ? -6.369 7.486 -2.691 1.00 94.44 213 GLU A C 1
ATOM 1596 O O . GLU A 1 213 ? -6.795 8.470 -2.086 1.00 94.44 213 GLU A O 1
ATOM 1601 N N . VAL A 1 214 ? -6.084 6.345 -2.059 1.00 94.50 214 VAL A N 1
ATOM 1602 C CA . VAL A 1 214 ? -6.364 6.147 -0.623 1.00 94.50 214 VAL A CA 1
ATOM 1603 C C . VAL A 1 214 ? -5.608 7.152 0.257 1.00 94.50 214 VAL A C 1
ATOM 1605 O O . VAL A 1 214 ? -6.176 7.670 1.216 1.00 94.50 214 VAL A O 1
ATOM 1608 N N . GLY A 1 215 ? -4.363 7.495 -0.089 1.00 92.38 215 GLY A N 1
ATOM 1609 C CA . GLY A 1 215 ? -3.603 8.531 0.622 1.00 92.38 215 GLY A CA 1
ATOM 1610 C C . GLY A 1 215 ? -4.286 9.899 0.627 1.00 92.38 215 GLY A C 1
ATOM 1611 O O . GLY A 1 215 ? -4.334 10.560 1.664 1.00 92.38 215 GLY A O 1
ATOM 1612 N N . ARG A 1 216 ? -4.882 10.295 -0.503 1.00 91.31 216 ARG A N 1
ATOM 1613 C CA . ARG A 1 216 ? -5.650 11.544 -0.621 1.00 91.31 216 ARG A CA 1
ATOM 1614 C C . ARG A 1 216 ? -6.999 11.441 0.074 1.00 91.31 216 ARG A C 1
ATOM 1616 O O . ARG A 1 216 ? -7.393 12.381 0.756 1.00 91.31 216 ARG A O 1
ATOM 1623 N N . LEU A 1 217 ? -7.671 10.293 -0.058 1.00 92.94 217 LEU A N 1
ATOM 1624 C CA . LEU A 1 217 ? -8.937 10.003 0.615 1.00 92.94 217 LEU A CA 1
ATOM 1625 C C . LEU A 1 217 ? -8.814 10.222 2.126 1.00 92.94 217 LEU A C 1
ATOM 1627 O O . LEU A 1 217 ? -9.705 10.824 2.708 1.00 92.94 217 LEU A O 1
ATOM 1631 N N . PHE A 1 218 ? -7.717 9.780 2.745 1.00 92.38 218 PHE A N 1
ATOM 1632 C CA . PHE A 1 218 ? -7.475 9.950 4.182 1.00 92.38 218 PHE A CA 1
ATOM 1633 C C . PHE A 1 218 ? -6.770 11.260 4.564 1.00 92.38 218 PHE A C 1
ATOM 1635 O O . PHE A 1 218 ? -6.518 11.499 5.742 1.00 92.38 218 PHE A O 1
ATOM 1642 N N . GLY A 1 219 ? -6.453 12.123 3.595 1.00 89.25 219 GLY A N 1
ATOM 1643 C CA . GLY A 1 219 ? -5.776 13.399 3.840 1.00 89.25 219 GLY A CA 1
ATOM 1644 C C . GLY A 1 219 ? -4.278 13.297 4.145 1.00 89.25 219 GLY A C 1
ATOM 1645 O O . GLY A 1 219 ? -3.668 14.287 4.537 1.00 89.25 219 GLY A O 1
ATOM 1646 N N . TRP A 1 220 ? -3.651 12.135 3.946 1.00 86.81 220 TRP A N 1
ATOM 1647 C CA . TRP A 1 220 ? -2.237 11.912 4.271 1.00 86.81 220 TRP A CA 1
ATOM 1648 C C . TRP A 1 220 ? -1.270 12.421 3.201 1.00 86.81 220 TRP A C 1
ATOM 1650 O O . TRP A 1 220 ? -0.130 12.755 3.519 1.00 86.81 220 TRP A O 1
ATOM 1660 N N . THR A 1 221 ? -1.692 12.486 1.935 1.00 78.50 221 THR A N 1
ATOM 1661 C CA . THR A 1 221 ? -0.810 12.862 0.810 1.00 78.50 221 THR A CA 1
ATOM 1662 C C . THR A 1 221 ? -1.138 14.202 0.165 1.00 78.50 221 THR A C 1
ATOM 1664 O O . THR A 1 221 ? -0.822 14.443 -1.000 1.00 78.50 221 THR A O 1
ATOM 1667 N N . GLY A 1 222 ? -1.686 15.117 0.968 1.00 66.81 222 GLY A N 1
ATOM 1668 C CA . GLY A 1 222 ? -2.137 16.424 0.512 1.00 66.81 222 GLY A CA 1
ATOM 1669 C C . GLY A 1 222 ? -3.487 16.320 -0.190 1.00 66.81 222 GLY A C 1
ATOM 1670 O O . GLY A 1 222 ? -3.792 15.356 -0.891 1.00 66.81 222 GLY A O 1
ATOM 1671 N N . VAL A 1 223 ? -4.321 17.325 0.026 1.00 60.88 223 VAL A N 1
ATOM 1672 C CA . VAL A 1 223 ? -5.686 17.359 -0.486 1.00 60.88 223 VAL A CA 1
ATOM 1673 C C . VAL A 1 223 ? -5.745 18.503 -1.483 1.00 60.88 223 VAL A C 1
ATOM 1675 O O . VAL A 1 223 ? -5.348 19.622 -1.163 1.00 60.88 223 VAL A O 1
ATOM 1678 N N . SER A 1 224 ? -6.193 18.248 -2.713 1.00 57.62 224 SER A N 1
ATOM 1679 C CA . SER A 1 224 ? -6.556 19.363 -3.592 1.00 57.62 224 SER A CA 1
ATOM 1680 C C . SER A 1 224 ? -7.736 20.097 -2.961 1.00 57.62 224 SER A C 1
ATOM 1682 O O . SER A 1 224 ? -8.649 19.419 -2.498 1.00 57.62 224 SER A O 1
ATOM 1684 N N . GLU A 1 225 ? -7.788 21.430 -3.023 1.00 55.00 225 GLU A N 1
ATOM 1685 C CA . GLU A 1 225 ? -8.884 22.247 -2.456 1.00 55.00 225 GLU A CA 1
ATOM 1686 C C . GLU A 1 225 ? -10.301 21.771 -2.850 1.00 55.00 225 GLU A C 1
ATOM 1688 O O . GLU A 1 225 ? -11.275 22.075 -2.168 1.00 55.00 225 GLU A O 1
ATOM 1693 N N . MET A 1 226 ? -10.427 21.008 -3.943 1.00 49.81 226 MET A N 1
ATOM 1694 C CA . MET A 1 226 ? -11.692 20.494 -4.471 1.00 49.81 226 MET A CA 1
ATOM 1695 C C . MET A 1 226 ? -12.144 19.130 -3.916 1.00 49.81 226 MET A C 1
ATOM 1697 O O . MET A 1 226 ? -13.251 18.703 -4.236 1.00 49.81 226 MET A O 1
ATOM 1701 N N . GLN A 1 227 ? -11.338 18.424 -3.116 1.00 66.38 227 GLN A N 1
ATOM 1702 C CA . GLN A 1 227 ? -11.703 17.109 -2.565 1.00 66.38 227 GLN A CA 1
ATOM 1703 C C . GLN A 1 227 ? -11.718 17.154 -1.035 1.00 66.38 227 GLN A C 1
ATOM 1705 O O . GLN A 1 227 ? -10.870 17.782 -0.419 1.00 66.38 227 GLN A O 1
ATOM 1710 N N . ARG A 1 228 ? -12.702 16.504 -0.406 1.00 77.94 228 ARG A N 1
ATOM 1711 C CA . ARG A 1 228 ? -12.779 16.380 1.058 1.00 77.94 228 ARG A CA 1
ATOM 1712 C C . ARG A 1 228 ? -11.892 15.223 1.516 1.00 77.94 228 ARG A C 1
ATOM 1714 O O . ARG A 1 228 ? -12.018 14.126 0.976 1.00 77.94 228 ARG A O 1
ATOM 1721 N N . ALA A 1 229 ? -11.059 15.455 2.528 1.00 84.69 229 ALA A N 1
ATOM 1722 C CA . ALA A 1 229 ? -10.362 14.389 3.240 1.00 84.69 229 ALA A CA 1
ATOM 1723 C C . ALA A 1 229 ? -11.275 13.744 4.294 1.00 84.69 229 ALA A C 1
ATOM 1725 O O . ALA A 1 229 ? -11.996 14.432 5.019 1.00 84.69 229 ALA A O 1
ATOM 1726 N N . TYR A 1 230 ? -11.215 12.418 4.392 1.00 90.44 230 TYR A N 1
ATOM 1727 C CA . TYR A 1 230 ? -11.844 11.624 5.444 1.00 90.44 230 TYR A CA 1
ATOM 1728 C C . TYR A 1 230 ? -10.808 11.292 6.508 1.00 90.44 230 TYR A C 1
ATOM 1730 O O . TYR A 1 230 ? -10.132 10.265 6.469 1.00 90.44 230 TYR A O 1
ATOM 1738 N N . SER A 1 231 ? -10.699 12.209 7.455 1.00 91.94 231 SER A N 1
ATOM 1739 C CA . SER A 1 231 ? -9.822 12.151 8.616 1.00 91.94 231 SER A CA 1
ATOM 1740 C C . SER A 1 231 ? -10.718 12.181 9.850 1.00 91.94 231 SER A C 1
ATOM 1742 O O . SER A 1 231 ? -11.554 13.075 9.970 1.00 91.94 231 SER A O 1
ATOM 1744 N N . LEU A 1 232 ? -10.571 11.220 10.769 1.00 95.12 232 LEU A N 1
ATOM 1745 C CA . LEU A 1 232 ? -11.346 11.189 12.017 1.00 95.12 232 LEU A CA 1
ATOM 1746 C C . LEU A 1 232 ? -11.184 12.480 12.822 1.00 95.12 232 LEU A C 1
ATOM 1748 O O . LEU A 1 232 ? -12.138 12.920 13.457 1.00 95.12 232 LEU A O 1
ATOM 1752 N N . MET A 1 233 ? -9.994 13.085 12.785 1.00 94.12 233 MET A N 1
ATOM 1753 C CA . MET A 1 233 ? -9.720 14.346 13.470 1.00 94.12 233 MET A CA 1
ATOM 1754 C C . MET A 1 233 ? -10.580 15.482 12.907 1.00 94.12 233 MET A C 1
ATOM 1756 O O . MET A 1 233 ? -11.274 16.166 13.654 1.00 94.12 233 MET A O 1
ATOM 1760 N N . GLU A 1 234 ? -10.588 15.653 11.584 1.00 93.56 234 GLU A N 1
ATOM 1761 C CA . GLU A 1 234 ? -11.399 16.697 10.953 1.00 93.56 234 GLU A CA 1
ATOM 1762 C C . GLU A 1 234 ? -12.902 16.407 11.052 1.00 93.56 234 GLU A C 1
ATOM 1764 O O . GLU A 1 234 ? -13.709 17.325 11.190 1.00 93.56 234 GLU A O 1
ATOM 1769 N N . ALA A 1 235 ? -13.290 15.131 10.977 1.00 95.19 235 ALA A N 1
ATOM 1770 C CA . ALA A 1 235 ? -14.670 14.701 11.154 1.00 95.19 235 ALA A CA 1
ATOM 1771 C C . ALA A 1 235 ? -15.179 15.064 12.556 1.00 95.19 235 ALA A C 1
ATOM 1773 O O . ALA A 1 235 ? -16.279 15.599 12.691 1.00 95.19 235 ALA A O 1
ATOM 1774 N N . LEU A 1 236 ? -14.365 14.814 13.589 1.00 96.56 236 LEU A N 1
ATOM 1775 C CA . LEU A 1 236 ? -14.682 15.164 14.971 1.00 96.56 236 LEU A CA 1
ATOM 1776 C C . LEU A 1 236 ? -14.789 16.683 15.149 1.00 96.56 236 LEU A C 1
ATOM 1778 O O . LEU A 1 236 ? -15.757 17.153 15.737 1.00 96.56 236 LEU A O 1
ATOM 1782 N N . GLN A 1 237 ? -13.865 17.455 14.573 1.00 95.81 237 GLN A N 1
ATOM 1783 C CA . GLN A 1 237 ? -13.944 18.917 14.604 1.00 95.81 237 GLN A CA 1
ATOM 1784 C C . GLN A 1 237 ? -15.256 19.427 13.981 1.00 95.81 237 GLN A C 1
ATOM 1786 O O . GLN A 1 237 ? -15.945 20.260 14.567 1.00 95.81 237 GLN A O 1
ATOM 1791 N N . ARG A 1 238 ? -15.652 18.900 12.815 1.00 95.75 238 ARG A N 1
ATOM 1792 C CA . ARG A 1 238 ? -16.924 19.268 12.164 1.00 95.75 238 ARG A CA 1
ATOM 1793 C C . ARG A 1 238 ? -18.145 18.874 12.995 1.00 95.75 238 ARG A C 1
ATOM 1795 O O . ARG A 1 238 ? -19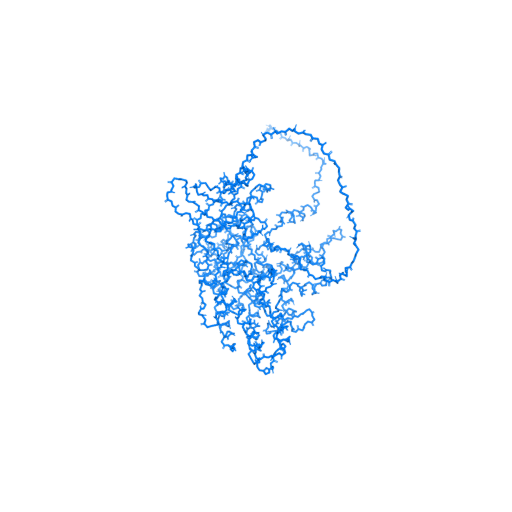.139 19.598 13.002 1.00 95.75 238 ARG A O 1
ATOM 1802 N N . LEU A 1 239 ? -18.082 17.736 13.685 1.00 97.06 239 LEU A N 1
ATOM 1803 C CA . LEU A 1 239 ? -19.127 17.299 14.609 1.00 97.06 239 LEU A CA 1
ATOM 1804 C C . LEU A 1 239 ? -19.291 18.288 15.778 1.00 97.06 239 LEU A C 1
ATOM 1806 O O . LEU A 1 239 ? -20.418 18.659 16.117 1.00 97.06 239 LEU A O 1
ATOM 1810 N N . GLU A 1 240 ? -18.179 18.751 16.350 1.00 96.94 240 GLU A N 1
ATOM 1811 C CA . GLU A 1 240 ? -18.155 19.757 17.418 1.00 96.94 240 GLU A CA 1
ATOM 1812 C C . GLU A 1 240 ? -18.674 21.122 16.946 1.00 96.94 240 GLU A C 1
ATOM 1814 O O . GLU A 1 240 ? -19.504 21.734 17.621 1.00 96.94 240 GLU A O 1
ATOM 1819 N N . GLU A 1 241 ? -18.243 21.584 15.769 1.00 96.94 241 GLU A N 1
ATOM 1820 C CA . GLU A 1 241 ? -18.716 22.826 15.140 1.00 96.94 241 GLU A CA 1
ATOM 1821 C C . GLU A 1 241 ? -20.221 22.780 14.835 1.00 96.94 241 GLU A C 1
ATOM 1823 O O . GLU A 1 241 ? -20.928 23.776 15.004 1.00 96.94 241 GLU A O 1
ATOM 1828 N N . GLY A 1 242 ? -20.728 21.607 14.446 1.00 96.81 242 GLY A N 1
ATOM 1829 C CA . GLY A 1 242 ? -22.154 21.323 14.287 1.00 96.81 242 GLY A CA 1
ATOM 1830 C C . GLY A 1 242 ? -22.922 21.191 15.606 1.00 96.81 242 GLY A C 1
ATOM 1831 O O . GLY A 1 242 ? -24.102 20.842 15.584 1.00 96.81 242 GLY A O 1
ATOM 1832 N N . ALA A 1 243 ? -22.269 21.443 16.748 1.00 96.31 243 ALA A N 1
ATOM 1833 C CA . ALA A 1 243 ? -22.828 21.353 18.093 1.00 96.31 243 ALA A CA 1
ATOM 1834 C C . ALA A 1 243 ? -23.546 20.020 18.366 1.00 96.31 243 ALA A C 1
ATOM 1836 O O . ALA A 1 243 ? -24.549 19.996 19.081 1.00 96.31 243 ALA A O 1
ATOM 1837 N N . TYR A 1 244 ? -23.031 18.922 17.798 1.00 96.25 244 TYR A N 1
ATOM 1838 C CA . TYR A 1 244 ? -23.595 17.580 17.954 1.00 96.25 244 TYR A CA 1
ATOM 1839 C C . TYR A 1 244 ? -25.076 17.472 17.532 1.00 96.25 244 TYR A C 1
ATOM 1841 O O . TYR A 1 244 ? -25.835 16.713 18.133 1.00 96.25 244 TYR A O 1
ATOM 1849 N N . SER A 1 245 ? -25.514 18.230 16.516 1.00 96.62 245 SER A N 1
ATOM 1850 C CA . SER A 1 245 ? -26.855 18.046 15.942 1.00 96.62 245 SER A CA 1
ATOM 1851 C C . SER A 1 245 ? -27.008 16.666 15.291 1.00 96.62 245 SER A C 1
ATOM 1853 O O . SER A 1 245 ? -26.017 16.050 14.894 1.00 96.62 245 SER A O 1
ATOM 1855 N N . ASP A 1 246 ? -28.246 16.197 15.110 1.00 96.31 246 ASP A N 1
ATOM 1856 C CA . ASP A 1 246 ? -28.526 14.921 14.433 1.00 96.31 246 ASP A CA 1
ATOM 1857 C C . ASP A 1 246 ? -27.889 14.865 13.030 1.00 96.31 246 ASP A C 1
ATOM 1859 O O . ASP A 1 246 ? -27.347 13.836 12.625 1.00 96.31 246 ASP A O 1
ATOM 1863 N N . GLU A 1 247 ? -27.884 15.985 12.299 1.00 96.88 247 GLU A N 1
ATOM 1864 C CA . GLU A 1 247 ? -27.226 16.098 10.993 1.00 96.88 247 GLU A CA 1
ATOM 1865 C C . GLU A 1 247 ? -25.700 15.979 11.093 1.00 96.88 247 GLU A C 1
ATOM 1867 O O . GLU A 1 247 ? -25.082 15.317 10.255 1.00 96.88 247 GLU A O 1
ATOM 1872 N N . ALA A 1 248 ? -25.084 16.594 12.107 1.00 96.62 248 ALA A N 1
ATOM 1873 C CA . ALA A 1 248 ? -23.642 16.521 12.327 1.00 96.62 248 ALA A CA 1
ATOM 1874 C C . ALA A 1 248 ? -23.211 15.103 12.739 1.00 96.62 248 ALA A C 1
ATOM 1876 O O . ALA A 1 248 ? -22.212 14.590 12.232 1.00 96.62 248 ALA A O 1
ATOM 1877 N N . ILE A 1 249 ? -24.003 14.436 13.586 1.00 96.75 249 ILE A N 1
ATOM 1878 C CA . ILE A 1 249 ? -23.809 13.031 13.970 1.00 96.75 249 ILE A CA 1
ATOM 1879 C C . ILE A 1 249 ? -23.915 12.127 12.739 1.00 96.75 249 ILE A C 1
ATOM 1881 O O . ILE A 1 249 ? -23.029 11.306 12.499 1.00 96.75 249 ILE A O 1
ATOM 1885 N N . ALA A 1 250 ? -24.965 12.291 11.927 1.00 96.06 250 ALA A N 1
ATOM 1886 C CA . ALA A 1 250 ? -25.153 11.500 10.715 1.00 96.06 250 ALA A CA 1
ATOM 1887 C C . ALA A 1 250 ? -23.984 11.672 9.732 1.00 96.06 250 ALA A C 1
ATOM 1889 O O . ALA A 1 250 ? -23.486 10.675 9.206 1.00 96.06 250 ALA A O 1
ATOM 1890 N N . ALA A 1 251 ? -23.507 12.908 9.545 1.00 95.25 251 ALA A N 1
ATOM 1891 C CA . ALA A 1 251 ? -22.352 13.208 8.705 1.00 95.25 251 ALA A CA 1
ATOM 1892 C C . ALA A 1 251 ? -21.051 12.599 9.255 1.00 95.25 251 ALA A C 1
ATOM 1894 O O . ALA A 1 251 ? -20.245 12.088 8.482 1.00 95.25 251 ALA A O 1
ATOM 1895 N N . PHE A 1 252 ? -20.845 12.602 10.574 1.00 96.69 252 PHE A N 1
ATOM 1896 C CA . PHE A 1 252 ? -19.699 11.936 11.197 1.00 96.69 252 PHE A CA 1
ATOM 1897 C C . PHE A 1 252 ? -19.736 10.416 10.970 1.00 96.69 252 PHE A C 1
ATOM 1899 O O . PHE A 1 252 ? -18.736 9.819 10.568 1.00 96.69 252 PHE A O 1
ATOM 1906 N N . VAL A 1 253 ? -20.905 9.788 11.146 1.00 96.69 253 VAL A N 1
ATOM 1907 C CA . VAL A 1 253 ? -21.110 8.358 10.854 1.00 96.69 253 VAL A CA 1
ATOM 1908 C C . VAL A 1 253 ? -20.836 8.044 9.380 1.00 96.69 253 VAL A C 1
ATOM 1910 O O . VAL A 1 253 ? -20.217 7.018 9.086 1.00 96.69 253 VAL A O 1
ATOM 1913 N N . ASP A 1 254 ? -21.249 8.912 8.448 1.00 95.50 254 ASP A N 1
ATOM 1914 C CA . ASP A 1 254 ? -20.922 8.773 7.021 1.00 95.50 254 ASP A CA 1
ATOM 1915 C C . ASP A 1 254 ? -19.411 8.714 6.790 1.00 95.50 254 ASP A C 1
ATOM 1917 O O . ASP A 1 254 ? -18.930 7.847 6.060 1.00 95.50 254 ASP A O 1
ATOM 1921 N N . GLU A 1 255 ? -18.647 9.597 7.433 1.00 95.75 255 GLU A N 1
ATOM 1922 C CA . GLU A 1 255 ? -17.192 9.620 7.294 1.00 95.75 255 GLU A CA 1
ATOM 1923 C C . GLU A 1 255 ? -16.539 8.343 7.831 1.00 95.75 255 GLU A C 1
ATOM 1925 O O . GLU A 1 255 ? -15.727 7.723 7.138 1.00 95.75 255 GLU A O 1
ATOM 1930 N N . VAL A 1 256 ? -16.935 7.891 9.026 1.00 97.44 256 VAL A N 1
ATOM 1931 C CA . VAL A 1 256 ? -16.415 6.637 9.595 1.00 97.44 256 VAL A CA 1
ATOM 1932 C C . VAL A 1 256 ? -16.798 5.432 8.730 1.00 97.44 256 VAL A C 1
ATOM 1934 O O . VAL A 1 256 ? -15.995 4.510 8.533 1.00 97.44 256 VAL A O 1
ATOM 1937 N N . THR A 1 257 ? -17.992 5.462 8.138 1.00 97.62 257 THR A N 1
ATOM 1938 C CA . THR A 1 257 ? -18.441 4.453 7.176 1.00 97.62 257 THR A CA 1
ATOM 1939 C C . THR A 1 257 ? -17.541 4.441 5.942 1.00 97.62 257 THR A C 1
ATOM 1941 O O . THR A 1 257 ? -17.057 3.376 5.560 1.00 97.62 257 THR A O 1
ATOM 1944 N N . VAL A 1 258 ? -17.250 5.601 5.345 1.00 97.38 258 VAL A N 1
ATOM 1945 C CA . VAL A 1 258 ? -16.350 5.721 4.185 1.00 97.38 258 VAL A CA 1
ATOM 1946 C C . VAL A 1 258 ? -14.960 5.164 4.497 1.00 97.38 258 VAL A C 1
ATOM 1948 O O . VAL A 1 258 ? -14.448 4.350 3.722 1.00 97.38 258 VAL A O 1
ATOM 1951 N N . ILE A 1 259 ? -14.382 5.521 5.651 1.00 97.69 259 ILE A N 1
ATOM 1952 C CA . ILE A 1 259 ? -13.070 5.017 6.085 1.00 97.69 259 ILE A CA 1
ATOM 1953 C C . ILE A 1 259 ? -13.082 3.489 6.177 1.00 97.69 259 ILE A C 1
ATOM 1955 O O . ILE A 1 259 ? -12.239 2.808 5.587 1.00 97.69 259 ILE A O 1
ATOM 1959 N N . THR A 1 260 ? -14.082 2.930 6.858 1.00 98.25 260 THR A N 1
ATOM 1960 C CA . THR A 1 260 ? -14.185 1.481 7.072 1.00 98.25 260 THR A CA 1
ATOM 1961 C C . THR A 1 260 ? -14.411 0.725 5.754 1.00 98.25 260 THR A C 1
ATOM 1963 O O . THR A 1 260 ? -13.810 -0.329 5.525 1.00 98.25 260 THR A O 1
ATOM 1966 N N . ARG A 1 261 ? -15.219 1.277 4.835 1.00 98.31 261 ARG A N 1
ATOM 1967 C CA . ARG A 1 261 ? -15.447 0.716 3.490 1.00 98.31 261 ARG A CA 1
ATOM 1968 C C . ARG A 1 261 ? -14.170 0.718 2.647 1.00 98.31 261 ARG A C 1
ATOM 1970 O O . ARG A 1 261 ? -13.899 -0.270 1.962 1.00 98.31 261 ARG A O 1
ATOM 1977 N N . ALA A 1 262 ? -13.367 1.779 2.720 1.00 98.12 262 ALA A N 1
ATOM 1978 C CA . ALA A 1 262 ? -12.085 1.855 2.023 1.00 98.12 262 ALA A CA 1
ATOM 1979 C C . ALA A 1 262 ? -11.097 0.798 2.545 1.00 98.12 262 ALA A C 1
ATOM 1981 O O . ALA A 1 262 ? -10.545 0.037 1.748 1.00 98.12 262 ALA A O 1
ATOM 1982 N N . LEU A 1 263 ? -10.952 0.664 3.870 1.00 98.56 263 LEU A N 1
ATOM 1983 C CA . LEU A 1 263 ? -10.147 -0.400 4.488 1.00 98.56 263 LEU A CA 1
ATOM 1984 C C . LEU A 1 263 ? -10.601 -1.792 4.017 1.00 98.56 263 LEU A C 1
ATOM 1986 O O . LEU A 1 263 ? -9.778 -2.620 3.615 1.00 98.56 263 LEU A O 1
ATOM 1990 N N . TYR A 1 264 ? -11.913 -2.043 3.991 1.00 98.56 264 TYR A N 1
ATOM 1991 C CA . TYR A 1 264 ? -12.471 -3.305 3.504 1.00 98.56 264 TYR A CA 1
ATOM 1992 C C . TYR A 1 264 ? -12.089 -3.599 2.044 1.00 98.56 264 TYR A C 1
ATOM 1994 O O . TYR A 1 264 ? -11.638 -4.707 1.738 1.00 98.56 264 TYR A O 1
ATOM 2002 N N . LEU A 1 265 ? -12.226 -2.618 1.146 1.00 98.62 265 LEU A N 1
ATOM 2003 C CA . LEU A 1 265 ? -11.862 -2.760 -0.268 1.00 98.62 265 LEU A CA 1
ATOM 2004 C C . LEU A 1 265 ? -10.368 -3.054 -0.459 1.00 98.62 265 LEU A C 1
ATOM 2006 O O . LEU A 1 265 ? -10.017 -3.938 -1.243 1.00 98.62 265 LEU A O 1
ATOM 2010 N N . ILE A 1 266 ? -9.495 -2.372 0.287 1.00 98.50 266 ILE A N 1
ATOM 2011 C CA . ILE A 1 266 ? -8.044 -2.613 0.267 1.00 98.50 266 ILE A CA 1
ATOM 2012 C C . ILE A 1 266 ? -7.745 -4.053 0.709 1.00 98.50 266 ILE A C 1
ATOM 2014 O O . ILE A 1 266 ? -7.000 -4.775 0.041 1.00 98.50 266 ILE A O 1
ATOM 2018 N N . CYS A 1 267 ? -8.378 -4.516 1.792 1.00 98.62 267 CYS A N 1
ATOM 2019 C CA . CYS A 1 267 ? -8.225 -5.885 2.288 1.00 98.62 267 CYS A CA 1
ATOM 2020 C C . CYS A 1 267 ? -8.664 -6.914 1.232 1.00 98.62 267 CYS A C 1
ATOM 2022 O O . CYS A 1 267 ? -7.942 -7.871 0.928 1.00 98.62 267 CYS A O 1
ATOM 2024 N N . LEU A 1 268 ? -9.828 -6.684 0.615 1.00 98.44 268 LEU A N 1
ATOM 2025 C CA . LEU A 1 268 ? -10.381 -7.533 -0.435 1.00 98.44 268 LEU A CA 1
ATOM 2026 C C . LEU A 1 268 ? -9.451 -7.605 -1.658 1.00 98.44 268 LEU A C 1
ATOM 2028 O O . LEU A 1 268 ? -9.221 -8.695 -2.195 1.00 98.44 268 LEU A O 1
ATOM 2032 N N . ALA A 1 269 ? -8.876 -6.472 -2.068 1.00 98.56 269 ALA A N 1
ATOM 2033 C CA . ALA A 1 269 ? -7.917 -6.397 -3.164 1.00 98.56 269 ALA A CA 1
ATOM 2034 C C . ALA A 1 269 ? -6.649 -7.216 -2.876 1.00 98.56 269 ALA A C 1
ATOM 2036 O O . ALA A 1 269 ? -6.218 -7.990 -3.734 1.00 98.56 269 ALA A O 1
ATOM 2037 N N . HIS A 1 270 ? -6.093 -7.136 -1.663 1.00 98.50 270 HIS A N 1
ATOM 2038 C CA . HIS A 1 270 ? -4.917 -7.925 -1.270 1.00 98.50 270 HIS A CA 1
ATOM 2039 C C . HIS A 1 270 ? -5.199 -9.423 -1.196 1.00 98.50 270 HIS A C 1
ATOM 2041 O O . HIS A 1 270 ? -4.412 -10.224 -1.703 1.00 98.50 270 HIS A O 1
ATOM 2047 N N . ILE A 1 271 ? -6.355 -9.826 -0.661 1.00 98.44 271 ILE A N 1
ATOM 2048 C CA . ILE A 1 271 ? -6.802 -11.228 -0.706 1.00 98.44 271 ILE A CA 1
ATOM 2049 C C . ILE A 1 271 ? -6.844 -11.721 -2.159 1.00 98.44 271 ILE A C 1
ATOM 2051 O O . ILE A 1 271 ? -6.377 -12.821 -2.475 1.00 98.44 271 ILE A O 1
ATOM 2055 N N . ALA A 1 272 ? -7.393 -10.910 -3.063 1.00 98.12 272 ALA A N 1
ATOM 2056 C CA . ALA A 1 272 ? -7.502 -11.226 -4.480 1.00 98.12 272 ALA A CA 1
ATOM 2057 C C . ALA A 1 272 ? -6.141 -11.252 -5.203 1.00 98.12 272 ALA A C 1
ATOM 2059 O O . ALA A 1 272 ? -5.944 -12.095 -6.086 1.00 98.12 272 ALA A O 1
ATOM 2060 N N . ALA A 1 273 ? -5.200 -10.385 -4.822 1.00 97.75 273 ALA A N 1
ATOM 2061 C CA . ALA A 1 273 ? -3.830 -10.361 -5.332 1.00 97.75 273 ALA A CA 1
ATOM 2062 C C . ALA A 1 273 ? -3.049 -11.613 -4.907 1.00 97.75 273 ALA A C 1
ATOM 2064 O O . ALA A 1 273 ? -2.510 -12.322 -5.762 1.00 97.75 273 ALA A O 1
ATOM 2065 N N . VAL A 1 274 ? -3.110 -11.980 -3.621 1.00 97.06 274 VAL A N 1
ATOM 2066 C CA . VAL A 1 274 ? -2.532 -13.229 -3.095 1.00 97.06 274 VAL A CA 1
ATOM 2067 C C . VAL A 1 274 ? -3.128 -14.429 -3.827 1.00 97.06 274 VAL A C 1
ATOM 2069 O O . VAL A 1 274 ? -2.394 -15.322 -4.266 1.00 97.06 274 VAL A O 1
ATOM 2072 N N . LYS A 1 275 ? -4.455 -14.433 -4.047 1.00 96.00 275 LYS A N 1
ATOM 2073 C CA . LYS A 1 275 ? -5.172 -15.466 -4.819 1.00 96.00 275 LYS A CA 1
ATOM 2074 C C . LYS A 1 275 ? -4.686 -15.583 -6.274 1.00 96.00 275 LYS A C 1
ATOM 2076 O O . LYS A 1 275 ? -4.720 -16.684 -6.831 1.00 96.00 275 LYS A O 1
ATOM 2081 N N . ARG A 1 276 ? -4.143 -14.509 -6.844 1.00 95.31 276 ARG A N 1
ATOM 2082 C CA . ARG A 1 276 ? -3.534 -14.457 -8.186 1.00 95.31 276 ARG A CA 1
ATOM 2083 C C . ARG A 1 276 ? -2.010 -14.609 -8.189 1.00 95.31 276 ARG A C 1
ATOM 2085 O O . ARG A 1 276 ? -1.396 -14.542 -9.247 1.00 95.31 276 ARG A O 1
ATOM 2092 N N . GLY A 1 277 ? -1.411 -14.887 -7.033 1.00 94.94 277 GLY A N 1
ATOM 2093 C CA . GLY A 1 277 ? 0.013 -15.177 -6.912 1.00 94.94 277 GLY A CA 1
ATOM 2094 C C . GLY A 1 277 ? 0.896 -13.932 -6.849 1.00 94.94 277 GLY A C 1
ATOM 2095 O O . GLY A 1 277 ? 2.038 -13.982 -7.296 1.00 94.94 277 GLY A O 1
ATOM 2096 N N . ILE A 1 278 ? 0.382 -12.828 -6.306 1.00 95.69 278 ILE A N 1
ATOM 2097 C CA . ILE A 1 278 ? 1.121 -11.579 -6.111 1.00 95.69 278 ILE A CA 1
ATOM 2098 C C . ILE A 1 278 ? 1.053 -11.150 -4.643 1.00 95.69 278 ILE A C 1
ATOM 2100 O O . ILE A 1 278 ? -0.012 -11.190 -4.031 1.00 95.69 278 ILE A O 1
ATOM 2104 N N . LEU A 1 279 ? 2.190 -10.710 -4.106 1.00 97.00 279 LEU A N 1
ATOM 2105 C CA . LEU A 1 279 ? 2.294 -9.957 -2.859 1.00 97.00 279 LEU A CA 1
ATOM 2106 C C . LEU A 1 279 ? 2.660 -8.513 -3.216 1.00 97.00 279 LEU A C 1
ATOM 2108 O O . LEU A 1 279 ? 3.655 -8.290 -3.910 1.00 97.00 279 LEU A O 1
ATOM 2112 N N . HIS A 1 280 ? 1.850 -7.548 -2.780 1.00 96.94 280 HIS A N 1
ATOM 2113 C CA . HIS A 1 280 ? 2.019 -6.138 -3.127 1.00 96.94 280 HIS A CA 1
ATOM 2114 C C . HIS A 1 280 ? 2.173 -5.285 -1.870 1.00 96.94 280 HIS A C 1
ATOM 2116 O O . HIS A 1 280 ? 1.194 -4.838 -1.288 1.00 96.94 280 HIS A O 1
ATOM 2122 N N . PHE A 1 281 ? 3.405 -5.045 -1.438 1.00 94.81 281 PHE A N 1
ATOM 2123 C CA . PHE A 1 281 ? 3.647 -4.373 -0.157 1.00 94.81 281 PHE A CA 1
ATOM 2124 C C . PHE A 1 281 ? 3.573 -2.844 -0.230 1.00 94.81 281 PHE A C 1
ATOM 2126 O O . PHE A 1 281 ? 3.455 -2.185 0.797 1.00 94.81 281 PHE A O 1
ATOM 2133 N N . ASP A 1 282 ? 3.592 -2.287 -1.440 1.00 94.31 282 ASP A N 1
ATOM 2134 C CA . ASP A 1 282 ? 3.483 -0.844 -1.669 1.00 94.31 282 ASP A CA 1
ATOM 2135 C C . ASP A 1 282 ? 2.061 -0.353 -2.024 1.00 94.31 282 ASP A C 1
ATOM 2137 O O . ASP A 1 282 ? 1.828 0.838 -2.194 1.00 94.31 282 ASP A O 1
ATOM 2141 N N . ALA A 1 283 ? 1.071 -1.247 -2.117 1.00 94.75 283 ALA A N 1
ATOM 2142 C CA . ALA A 1 283 ? -0.305 -0.880 -2.464 1.00 94.75 283 ALA A CA 1
ATOM 2143 C C . ALA A 1 283 ? -1.206 -0.825 -1.228 1.00 94.75 283 ALA A C 1
ATOM 2145 O O . ALA A 1 283 ? -2.127 -1.627 -1.080 1.00 94.75 283 ALA A O 1
ATOM 2146 N N . PHE A 1 284 ? -0.944 0.130 -0.337 1.00 94.75 284 PHE A N 1
ATOM 2147 C CA . PHE A 1 284 ? -1.804 0.401 0.826 1.00 94.75 284 PHE A CA 1
ATOM 2148 C C . PHE A 1 284 ? -2.277 1.852 0.913 1.00 94.75 284 PHE A C 1
ATOM 2150 O O . PHE A 1 284 ? -3.340 2.099 1.476 1.00 94.75 284 PHE A O 1
ATOM 2157 N N . VAL A 1 285 ? -1.513 2.792 0.348 1.00 92.88 285 VAL A N 1
ATOM 2158 C CA . VAL A 1 285 ? -1.806 4.229 0.433 1.00 92.88 285 VAL A CA 1
ATOM 2159 C C . VAL A 1 285 ? -1.850 4.843 -0.968 1.00 92.88 285 VAL A C 1
ATOM 2161 O O . VAL A 1 285 ? -2.923 4.976 -1.548 1.00 92.88 285 VAL A O 1
ATOM 2164 N N . ASN A 1 286 ? -0.696 5.141 -1.563 1.00 91.94 286 ASN A N 1
ATOM 2165 C CA . ASN A 1 286 ? -0.648 5.906 -2.818 1.00 91.94 286 ASN A CA 1
ATOM 2166 C C . ASN A 1 286 ? -0.864 5.048 -4.067 1.00 91.94 286 ASN A C 1
ATOM 2168 O O . ASN A 1 286 ? -1.280 5.535 -5.111 1.00 91.94 286 ASN A O 1
ATOM 2172 N N . ASN A 1 287 ? -0.609 3.746 -3.954 1.00 95.75 287 ASN A N 1
ATOM 2173 C CA . ASN A 1 287 ? -0.753 2.797 -5.053 1.00 95.75 287 ASN A CA 1
ATOM 2174 C C . ASN A 1 287 ? -2.049 1.977 -4.946 1.00 95.75 287 ASN A C 1
ATOM 2176 O O . ASN A 1 287 ? -2.128 0.844 -5.426 1.00 95.75 287 ASN A O 1
ATOM 2180 N N . VAL A 1 288 ? -3.081 2.553 -4.320 1.00 96.94 288 VAL A N 1
ATOM 2181 C CA . VAL A 1 288 ? -4.444 2.014 -4.319 1.00 96.94 288 VAL A CA 1
ATOM 2182 C C . VAL A 1 288 ? -5.429 3.109 -4.678 1.00 96.94 288 VAL A C 1
ATOM 2184 O O . VAL A 1 288 ? -5.451 4.166 -4.052 1.00 96.94 288 VAL A O 1
ATOM 2187 N N . MET A 1 289 ? -6.280 2.814 -5.653 1.00 97.56 289 MET A N 1
ATOM 2188 C CA . MET A 1 289 ? -7.414 3.653 -6.015 1.00 97.56 289 MET A CA 1
ATOM 2189 C C . MET A 1 289 ? -8.705 2.956 -5.614 1.00 97.56 289 MET A C 1
ATOM 2191 O O . MET A 1 289 ? -8.858 1.749 -5.818 1.00 97.56 289 MET A O 1
ATOM 2195 N N . VAL A 1 290 ? -9.653 3.721 -5.096 1.00 97.50 290 VAL A N 1
ATOM 2196 C CA . VAL A 1 290 ? -10.997 3.257 -4.742 1.00 97.50 290 VAL A CA 1
ATOM 2197 C C . VAL A 1 290 ? -12.040 4.131 -5.424 1.00 97.50 290 VAL A C 1
ATOM 2199 O O . VAL A 1 290 ? -11.816 5.322 -5.640 1.00 97.50 290 VAL A O 1
ATOM 2202 N N . ARG A 1 291 ? -13.171 3.536 -5.803 1.00 96.12 291 ARG A N 1
ATOM 2203 C CA . ARG A 1 291 ? -14.246 4.251 -6.497 1.00 96.12 291 ARG A CA 1
ATOM 2204 C C . ARG A 1 291 ? -15.119 5.024 -5.507 1.00 96.12 291 ARG A C 1
ATOM 2206 O O . ARG A 1 291 ? -15.689 4.434 -4.592 1.00 96.12 291 ARG A O 1
ATOM 2213 N N . TRP A 1 292 ? -15.260 6.327 -5.721 1.00 92.81 292 TRP A N 1
ATOM 2214 C CA . TRP A 1 292 ? -15.941 7.272 -4.837 1.00 92.81 292 TRP A CA 1
ATOM 2215 C C . TRP A 1 292 ? -17.395 6.889 -4.554 1.00 92.81 292 TRP A C 1
ATOM 2217 O O . TRP A 1 292 ? -17.789 6.726 -3.399 1.00 92.81 292 TRP A O 1
ATOM 2227 N N . ASP A 1 293 ? -18.174 6.635 -5.604 1.00 92.69 293 ASP A N 1
ATOM 2228 C CA . ASP A 1 293 ? -19.599 6.303 -5.482 1.00 92.69 293 ASP A CA 1
ATOM 2229 C C . ASP A 1 293 ? -19.839 5.007 -4.695 1.00 92.69 293 ASP A C 1
ATOM 2231 O O . ASP A 1 293 ? -20.857 4.859 -4.008 1.00 92.69 293 ASP A O 1
ATOM 2235 N N . ALA A 1 294 ? -18.883 4.072 -4.755 1.00 94.75 294 ALA A N 1
ATOM 2236 C CA . ALA A 1 294 ? -18.935 2.842 -3.978 1.00 94.75 294 ALA A CA 1
ATOM 2237 C C . ALA A 1 294 ? -18.714 3.106 -2.484 1.00 94.75 294 ALA A C 1
ATOM 2239 O O . ALA A 1 294 ? -19.300 2.414 -1.654 1.00 94.75 294 ALA A O 1
ATOM 2240 N N . LEU A 1 295 ? -17.915 4.110 -2.116 1.00 94.81 295 LEU A N 1
ATOM 2241 C CA . LEU A 1 295 ? -17.693 4.485 -0.720 1.00 94.81 295 LEU A CA 1
ATOM 2242 C C . LEU A 1 295 ? -18.894 5.229 -0.132 1.00 94.81 295 LEU A C 1
ATOM 2244 O O . LEU A 1 295 ? -19.322 4.889 0.968 1.00 94.81 295 LEU A O 1
ATOM 2248 N N . LEU A 1 296 ? -19.469 6.181 -0.873 1.00 91.75 296 LEU A N 1
ATOM 2249 C CA . LEU A 1 296 ? -20.584 7.008 -0.393 1.00 91.75 296 LEU A CA 1
ATOM 2250 C C . LEU A 1 296 ? -21.909 6.246 -0.267 1.00 91.75 296 LEU A C 1
ATOM 2252 O O . LEU A 1 296 ? -22.773 6.592 0.536 1.00 91.75 296 LEU A O 1
ATOM 2256 N N . SER A 1 297 ? -22.090 5.191 -1.057 1.00 89.75 297 SER A N 1
ATOM 2257 C CA . SER A 1 297 ? -23.324 4.409 -1.041 1.00 89.75 297 SER A CA 1
ATOM 2258 C C . SER A 1 297 ? -23.324 3.406 0.119 1.00 89.75 297 SER A C 1
ATOM 2260 O O . SER A 1 297 ? -22.972 2.244 -0.090 1.00 89.75 297 SER A O 1
ATOM 2262 N N . ARG A 1 298 ? -23.752 3.819 1.329 1.00 83.56 298 ARG A N 1
ATOM 2263 C CA . ARG A 1 298 ? -23.730 2.990 2.567 1.00 83.56 298 ARG A CA 1
ATOM 2264 C C . ARG A 1 298 ? -24.166 1.532 2.352 1.00 83.56 298 ARG A C 1
ATOM 2266 O O . ARG A 1 298 ? -23.486 0.606 2.784 1.00 83.56 298 ARG A O 1
ATOM 2273 N N . ASN A 1 299 ? -25.261 1.330 1.619 1.00 85.31 299 ASN A N 1
ATOM 2274 C CA . ASN A 1 299 ? -25.878 0.015 1.413 1.00 85.31 299 ASN A CA 1
ATOM 2275 C C . ASN A 1 299 ? -25.463 -0.686 0.110 1.00 85.31 299 ASN A C 1
ATOM 2277 O O . ASN A 1 299 ? -25.912 -1.803 -0.152 1.00 85.31 299 ASN A O 1
ATOM 2281 N N . ALA A 1 300 ? -24.640 -0.054 -0.733 1.00 90.00 300 ALA A N 1
ATOM 2282 C CA . ALA A 1 300 ? -24.198 -0.693 -1.965 1.00 90.00 300 ALA A CA 1
ATOM 2283 C C . ALA A 1 300 ? -23.205 -1.822 -1.648 1.00 90.00 300 ALA A C 1
ATOM 2285 O O . ALA A 1 300 ? -22.306 -1.628 -0.817 1.00 90.00 300 ALA A O 1
ATOM 2286 N N . PRO A 1 301 ? -23.327 -2.987 -2.308 1.00 93.75 301 PRO A N 1
ATOM 2287 C CA . PRO A 1 301 ? -22.349 -4.051 -2.161 1.00 93.75 301 PRO A CA 1
ATOM 2288 C C . PRO A 1 301 ? -20.988 -3.576 -2.676 1.00 93.75 301 PRO A C 1
ATOM 2290 O O . PRO A 1 301 ? -20.885 -3.042 -3.777 1.00 93.75 301 PRO A O 1
ATOM 2293 N N . LEU A 1 302 ? -19.948 -3.799 -1.876 1.00 96.88 302 LEU A N 1
ATOM 2294 C CA . LEU A 1 302 ? -18.565 -3.548 -2.264 1.00 96.88 302 LEU A CA 1
ATOM 2295 C C . LEU A 1 302 ? -18.020 -4.743 -3.042 1.00 96.88 302 LEU A C 1
ATOM 2297 O O . LEU A 1 302 ? -18.131 -5.889 -2.599 1.00 96.88 302 LEU A O 1
ATOM 2301 N N . THR A 1 303 ? -17.411 -4.480 -4.192 1.00 97.00 303 THR A N 1
ATOM 2302 C CA . THR A 1 303 ? -16.878 -5.510 -5.084 1.00 97.00 303 THR A CA 1
ATOM 2303 C C . THR A 1 303 ? -15.408 -5.259 -5.408 1.00 97.00 303 THR A C 1
ATOM 2305 O O . THR A 1 303 ? -14.869 -4.177 -5.188 1.00 97.00 303 THR A O 1
ATOM 2308 N N . LEU A 1 304 ? -14.733 -6.261 -5.980 1.00 97.69 304 LEU A N 1
ATOM 2309 C CA . LEU A 1 304 ? -13.366 -6.078 -6.481 1.00 97.69 304 LEU A CA 1
ATOM 2310 C C . LEU A 1 304 ? -13.279 -5.049 -7.614 1.00 97.69 304 LEU A C 1
ATOM 2312 O O . LEU A 1 304 ? -12.194 -4.532 -7.870 1.00 97.69 304 LEU A O 1
ATOM 2316 N N . ASP A 1 305 ? -14.393 -4.745 -8.281 1.00 97.50 305 ASP A N 1
ATOM 2317 C CA . ASP A 1 305 ? -14.421 -3.749 -9.343 1.00 97.50 305 ASP A CA 1
ATOM 2318 C C . ASP A 1 305 ? -14.373 -2.317 -8.809 1.00 97.50 305 ASP A C 1
ATOM 2320 O O . ASP A 1 305 ? -14.074 -1.427 -9.598 1.00 97.50 305 ASP A O 1
ATOM 2324 N N . ASP A 1 306 ? -14.534 -2.110 -7.499 1.00 98.19 306 ASP A N 1
ATOM 2325 C CA . ASP A 1 306 ? -14.489 -0.803 -6.829 1.00 98.19 306 ASP A CA 1
ATOM 2326 C C . ASP A 1 306 ? -13.092 -0.418 -6.312 1.00 98.19 306 ASP A C 1
ATOM 2328 O O . ASP A 1 306 ? -12.928 0.618 -5.672 1.00 98.19 306 ASP A O 1
ATOM 2332 N N . VAL A 1 307 ? -12.076 -1.250 -6.568 1.00 98.44 307 VAL A N 1
ATOM 2333 C CA . VAL A 1 307 ? -10.703 -1.049 -6.084 1.00 98.44 307 VAL A CA 1
ATOM 2334 C C . VAL A 1 307 ? -9.672 -1.437 -7.137 1.00 98.44 307 VAL A C 1
ATOM 2336 O O . VAL A 1 307 ? -9.834 -2.430 -7.854 1.00 98.44 307 VAL A O 1
ATOM 2339 N N . ARG A 1 308 ? -8.595 -0.657 -7.248 1.00 98.31 308 ARG A N 1
ATOM 2340 C CA . ARG A 1 308 ? -7.466 -0.944 -8.135 1.00 98.31 308 ARG A CA 1
ATOM 2341 C C . ARG A 1 308 ? -6.136 -0.832 -7.410 1.00 98.31 308 ARG A C 1
ATOM 2343 O O . ARG A 1 308 ? -5.887 0.159 -6.735 1.00 98.31 308 ARG A O 1
ATOM 2350 N N . LEU A 1 309 ? -5.286 -1.840 -7.590 1.00 97.94 309 LEU A N 1
ATOM 2351 C CA . LEU A 1 309 ? -3.886 -1.811 -7.170 1.00 97.94 309 LEU A CA 1
ATOM 2352 C C . LEU A 1 309 ? -3.041 -1.302 -8.340 1.00 97.94 309 LEU A C 1
ATOM 2354 O O . LEU A 1 309 ? -3.153 -1.817 -9.460 1.00 97.94 309 LEU A O 1
ATOM 2358 N N . LEU A 1 310 ? -2.225 -0.288 -8.075 1.00 96.56 310 LEU A N 1
ATOM 2359 C CA . LEU A 1 310 ? -1.349 0.368 -9.042 1.00 96.56 310 LEU A CA 1
ATOM 2360 C C . LEU A 1 310 ? 0.114 0.007 -8.778 1.00 96.56 310 LEU A C 1
ATOM 2362 O O . LEU A 1 310 ? 0.431 -0.546 -7.740 1.00 96.56 310 LEU A O 1
ATOM 2366 N N . ASP A 1 311 ? 0.997 0.350 -9.713 1.00 95.25 311 ASP A N 1
ATOM 2367 C CA . ASP A 1 311 ? 2.453 0.214 -9.571 1.00 95.25 311 ASP A CA 1
ATOM 2368 C C . ASP A 1 311 ? 2.950 -1.205 -9.242 1.00 95.25 311 ASP A C 1
ATOM 2370 O O . ASP A 1 311 ? 3.521 -1.509 -8.193 1.00 95.25 311 ASP A O 1
ATOM 2374 N N . LEU A 1 312 ? 2.769 -2.110 -10.206 1.00 96.06 312 LEU A N 1
ATOM 2375 C CA . LEU A 1 312 ? 3.106 -3.523 -10.020 1.00 96.06 312 LEU A CA 1
ATOM 2376 C C . LEU A 1 312 ? 4.606 -3.834 -10.136 1.00 96.06 312 LEU A C 1
ATOM 2378 O O . LEU A 1 312 ? 4.984 -5.009 -10.047 1.00 96.06 312 LEU A O 1
ATOM 2382 N N . ALA A 1 313 ? 5.457 -2.828 -10.363 1.00 94.25 313 ALA A N 1
ATOM 2383 C CA . ALA A 1 313 ? 6.907 -3.009 -10.423 1.00 94.25 313 ALA A CA 1
ATOM 2384 C C . ALA A 1 313 ? 7.437 -3.574 -9.098 1.00 94.25 313 ALA A C 1
ATOM 2386 O O . ALA A 1 313 ? 8.215 -4.529 -9.106 1.00 94.25 313 ALA A O 1
ATOM 2387 N N . ASN A 1 314 ? 6.911 -3.062 -7.980 1.00 92.25 314 ASN A N 1
ATOM 2388 C CA . ASN A 1 314 ? 7.375 -3.361 -6.628 1.00 92.25 314 ASN A CA 1
ATOM 2389 C C . ASN A 1 314 ? 6.708 -4.597 -5.990 1.00 92.25 314 ASN A C 1
ATOM 2391 O O . ASN A 1 314 ? 6.515 -4.696 -4.775 1.00 92.25 314 ASN A O 1
ATOM 2395 N N . THR A 1 315 ? 6.284 -5.548 -6.826 1.00 95.12 315 THR A N 1
ATOM 2396 C CA . THR A 1 315 ? 5.553 -6.741 -6.387 1.00 95.12 315 THR A CA 1
ATOM 2397 C C . THR A 1 315 ? 6.436 -7.974 -6.314 1.00 95.12 315 THR A C 1
ATOM 2399 O O . THR A 1 315 ? 7.365 -8.163 -7.105 1.00 95.12 315 THR A O 1
ATOM 2402 N N . ILE A 1 316 ? 6.073 -8.886 -5.412 1.00 95.50 316 ILE A N 1
ATOM 2403 C CA . ILE A 1 316 ? 6.656 -10.222 -5.360 1.00 95.50 316 ILE A CA 1
ATOM 2404 C C . ILE A 1 316 ? 5.699 -11.226 -5.991 1.00 95.50 316 ILE A C 1
ATOM 2406 O O . ILE A 1 316 ? 4.545 -11.361 -5.584 1.00 95.50 316 ILE A O 1
ATOM 2410 N N . ALA A 1 317 ? 6.193 -11.973 -6.978 1.00 93.69 317 ALA A N 1
ATOM 2411 C CA . ALA A 1 317 ? 5.439 -13.079 -7.553 1.00 93.69 317 ALA A CA 1
ATOM 2412 C C . ALA A 1 317 ? 5.609 -14.361 -6.738 1.00 93.69 317 ALA A C 1
ATOM 2414 O O . ALA A 1 317 ? 6.714 -14.900 -6.625 1.00 93.69 317 ALA A O 1
ATOM 2415 N N . ILE A 1 318 ? 4.479 -14.894 -6.279 1.00 91.44 318 ILE A N 1
ATOM 2416 C CA . ILE A 1 318 ? 4.332 -16.235 -5.720 1.00 91.44 318 ILE A CA 1
ATOM 2417 C C . ILE A 1 318 ? 4.342 -17.205 -6.901 1.00 91.44 318 ILE A C 1
ATOM 2419 O O . ILE A 1 318 ? 3.365 -17.336 -7.640 1.00 91.44 318 ILE A O 1
ATOM 2423 N N . ARG A 1 319 ? 5.475 -17.865 -7.139 1.00 76.56 319 ARG A N 1
ATOM 2424 C CA . ARG A 1 319 ? 5.609 -18.785 -8.273 1.00 76.56 319 ARG A CA 1
ATOM 2425 C C . ARG A 1 319 ? 4.898 -20.108 -7.946 1.00 76.56 319 ARG A C 1
ATOM 2427 O O . ARG A 1 319 ? 5.317 -20.789 -7.016 1.00 76.56 319 ARG A O 1
ATOM 2434 N N . PRO A 1 320 ? 3.877 -20.530 -8.720 1.00 52.84 320 PRO A N 1
ATOM 2435 C CA . PRO A 1 320 ? 3.033 -21.673 -8.365 1.00 52.84 320 PRO A CA 1
ATOM 2436 C C . PRO A 1 320 ? 3.698 -23.051 -8.502 1.00 52.84 320 PRO A C 1
ATOM 2438 O O . PRO A 1 320 ? 3.035 -24.044 -8.229 1.00 52.84 320 PRO A O 1
ATOM 2441 N N . LYS A 1 321 ? 4.961 -23.149 -8.934 1.00 46.81 321 LYS A N 1
ATOM 2442 C CA . LYS A 1 321 ? 5.750 -24.391 -8.991 1.00 46.81 321 LYS A CA 1
ATOM 2443 C C . LYS A 1 321 ? 7.214 -24.037 -9.246 1.00 46.81 321 LYS A C 1
ATOM 2445 O O . LYS A 1 321 ? 7.589 -23.554 -10.310 1.00 46.81 321 LYS A O 1
ATOM 2450 N N . ILE A 1 322 ? 7.994 -24.239 -8.200 1.00 46.41 322 ILE A N 1
ATOM 2451 C CA . ILE A 1 322 ? 9.443 -24.149 -8.056 1.00 46.41 322 ILE A CA 1
ATOM 2452 C C . ILE A 1 322 ? 10.172 -24.599 -9.346 1.00 46.41 322 ILE A C 1
ATOM 2454 O O . ILE A 1 322 ? 10.184 -25.782 -9.682 1.00 46.41 322 ILE A O 1
ATOM 2458 N N . ARG A 1 323 ? 10.865 -23.672 -10.033 1.00 46.66 323 ARG A N 1
ATOM 2459 C CA . ARG A 1 323 ? 12.242 -24.018 -10.428 1.00 46.66 323 ARG A CA 1
ATOM 2460 C C . ARG A 1 323 ? 12.940 -24.293 -9.104 1.00 46.66 323 ARG A C 1
ATOM 2462 O O . ARG A 1 323 ? 12.801 -23.422 -8.240 1.00 46.66 323 ARG A O 1
ATOM 2469 N N . PRO A 1 324 ? 13.605 -25.450 -8.920 1.00 48.66 324 PRO A N 1
ATOM 2470 C CA . PRO A 1 324 ? 14.375 -25.702 -7.712 1.00 48.66 324 PRO A CA 1
ATOM 2471 C C . PRO A 1 324 ? 15.176 -24.441 -7.394 1.00 48.66 324 PRO A C 1
ATOM 2473 O O . PRO A 1 324 ? 15.670 -23.811 -8.344 1.00 48.66 324 PRO A O 1
ATOM 2476 N N . PRO A 1 325 ? 15.260 -24.022 -6.120 1.00 53.22 325 PRO A N 1
ATOM 2477 C CA . PRO A 1 325 ? 16.255 -23.031 -5.753 1.00 53.22 325 PRO A CA 1
ATOM 2478 C C . PRO A 1 325 ? 17.573 -23.411 -6.433 1.00 53.22 325 PRO A C 1
ATOM 2480 O O . PRO A 1 325 ? 17.858 -24.594 -6.618 1.00 53.22 325 PRO A O 1
ATOM 2483 N N . GLY A 1 326 ? 18.373 -22.436 -6.862 1.00 50.38 326 GLY A N 1
ATOM 2484 C CA . GLY A 1 326 ? 19.711 -22.772 -7.352 1.00 50.38 326 GLY A CA 1
ATOM 2485 C C . GLY A 1 326 ? 20.425 -23.695 -6.344 1.00 50.38 326 GLY A C 1
ATOM 2486 O O . GLY A 1 326 ? 20.123 -23.608 -5.152 1.00 50.38 326 GLY A O 1
ATOM 2487 N N . PRO A 1 327 ? 21.354 -24.566 -6.781 1.00 52.62 327 PRO A N 1
ATOM 2488 C CA . PRO A 1 327 ? 22.007 -25.585 -5.943 1.00 52.62 327 PRO A CA 1
ATOM 2489 C C . PRO A 1 327 ? 22.535 -25.067 -4.591 1.00 52.62 327 PRO A C 1
ATOM 2491 O O . PRO A 1 327 ? 22.646 -25.837 -3.647 1.00 52.62 327 PRO A O 1
ATOM 2494 N N . SER A 1 328 ? 22.802 -23.763 -4.476 1.00 54.88 328 SER A N 1
ATOM 2495 C CA . SER A 1 328 ? 23.245 -23.074 -3.262 1.00 54.88 328 SER A CA 1
ATOM 2496 C C . SER A 1 328 ? 22.200 -22.905 -2.149 1.00 54.88 328 SER A C 1
ATOM 2498 O O . SER A 1 328 ? 22.581 -22.573 -1.035 1.00 54.88 328 SER A O 1
ATOM 2500 N N . LEU A 1 329 ? 20.908 -23.098 -2.423 1.00 59.00 329 LEU A N 1
ATOM 2501 C CA . LEU A 1 329 ? 19.817 -22.968 -1.441 1.00 59.00 329 LEU A CA 1
ATOM 2502 C C . LEU A 1 329 ? 19.224 -24.319 -1.019 1.00 59.00 329 LEU A C 1
ATOM 2504 O O . LEU A 1 329 ? 18.271 -24.365 -0.240 1.00 59.00 329 LEU A O 1
ATOM 2508 N N . HIS A 1 330 ? 19.763 -25.412 -1.554 1.00 60.31 330 HIS A N 1
ATOM 2509 C CA . HIS A 1 330 ? 19.392 -26.746 -1.122 1.00 60.31 330 HIS A CA 1
ATOM 2510 C C . HIS A 1 330 ? 20.110 -27.068 0.191 1.00 60.31 330 HIS A C 1
ATOM 2512 O O . HIS A 1 330 ? 21.327 -26.873 0.281 1.00 60.31 330 HIS A O 1
ATOM 2518 N N . PRO A 1 331 ? 19.401 -27.588 1.206 1.00 59.16 331 PRO A N 1
ATOM 2519 C CA . PRO A 1 331 ? 20.067 -28.252 2.307 1.00 59.16 331 PRO A CA 1
ATOM 2520 C C . PRO A 1 331 ? 20.895 -29.437 1.766 1.00 59.16 331 PRO A C 1
ATOM 2522 O O . PRO A 1 331 ? 20.693 -29.878 0.628 1.00 59.16 331 PRO A O 1
ATOM 2525 N N . PRO A 1 332 ? 21.824 -29.991 2.565 1.00 58.59 332 PRO A N 1
ATOM 2526 C CA . PRO A 1 332 ? 22.676 -31.112 2.152 1.00 58.59 332 PRO A CA 1
ATOM 2527 C C . PRO A 1 332 ? 21.908 -32.347 1.646 1.00 58.59 332 PRO A C 1
ATOM 2529 O O . PRO A 1 332 ? 22.483 -33.196 0.971 1.00 58.59 332 PRO A O 1
ATOM 2532 N N . ASP A 1 333 ? 20.620 -32.447 1.977 1.00 61.62 333 ASP A N 1
ATOM 2533 C CA . ASP A 1 333 ? 19.697 -33.504 1.562 1.00 61.62 333 ASP A CA 1
ATOM 2534 C C . ASP A 1 333 ? 19.134 -33.332 0.134 1.00 61.62 333 ASP A C 1
ATOM 2536 O O . ASP A 1 333 ? 18.475 -34.236 -0.379 1.00 61.62 333 ASP A O 1
ATOM 2540 N N . GLY A 1 334 ? 19.403 -32.203 -0.532 1.00 64.94 334 GLY A N 1
ATOM 2541 C CA . GLY A 1 334 ? 18.990 -31.933 -1.909 1.00 64.94 334 GLY A CA 1
ATOM 2542 C C . GLY A 1 334 ? 17.511 -31.573 -2.084 1.00 64.94 334 GLY A C 1
ATOM 2543 O O . GLY A 1 334 ? 17.066 -31.375 -3.219 1.00 64.94 334 GLY A O 1
ATOM 2544 N N . HIS A 1 335 ? 16.728 -31.444 -1.009 1.00 67.44 335 HIS A N 1
ATOM 2545 C CA . HIS A 1 335 ? 15.318 -31.065 -1.111 1.00 67.44 335 HIS A CA 1
ATOM 2546 C C . HIS A 1 335 ? 15.152 -29.549 -1.262 1.00 67.44 335 HIS A C 1
ATOM 2548 O O . HIS A 1 335 ? 15.972 -28.762 -0.801 1.00 67.44 335 HIS A O 1
ATOM 2554 N N . ALA A 1 336 ? 14.117 -29.099 -1.975 1.00 71.50 336 ALA A N 1
ATOM 2555 C CA . ALA A 1 336 ? 13.798 -27.673 -1.989 1.00 71.50 336 ALA A CA 1
ATOM 2556 C C . ALA A 1 336 ? 13.300 -27.265 -0.586 1.00 71.50 336 ALA A C 1
ATOM 2558 O O . ALA A 1 336 ? 12.510 -28.011 0.002 1.00 71.50 336 ALA A O 1
ATOM 2559 N N . PRO A 1 337 ? 13.717 -26.105 -0.050 1.00 82.81 337 PRO A N 1
ATOM 2560 C CA . PRO A 1 337 ? 13.210 -25.620 1.219 1.00 82.81 337 PRO A CA 1
ATOM 2561 C C . PRO A 1 337 ? 11.693 -25.448 1.120 1.00 82.81 337 PRO A C 1
ATOM 2563 O O . PRO A 1 337 ? 11.163 -24.975 0.112 1.00 82.81 337 PRO A O 1
ATOM 2566 N N . THR A 1 338 ? 10.997 -25.858 2.175 1.00 86.44 338 THR A N 1
ATOM 2567 C CA . THR A 1 338 ? 9.549 -25.677 2.317 1.00 86.44 338 THR A CA 1
ATOM 2568 C C . THR A 1 338 ? 9.309 -24.430 3.169 1.00 86.44 338 THR A C 1
ATOM 2570 O O . THR A 1 338 ? 10.049 -24.232 4.135 1.00 86.44 338 THR A O 1
ATOM 2573 N N . PRO A 1 339 ? 8.329 -23.571 2.836 1.00 92.00 339 PRO A N 1
ATOM 2574 C CA . PRO A 1 339 ? 8.007 -22.430 3.684 1.00 92.00 339 PRO A CA 1
ATOM 2575 C C . PRO A 1 339 ? 7.544 -22.893 5.076 1.00 92.00 339 PRO A C 1
ATOM 2577 O O . PRO A 1 339 ? 6.908 -23.949 5.181 1.00 92.00 339 PRO A O 1
ATOM 2580 N N . PRO A 1 340 ? 7.799 -22.107 6.138 1.00 94.31 340 PRO A N 1
ATOM 2581 C CA . PRO A 1 340 ? 7.178 -22.336 7.440 1.00 94.31 340 PRO A CA 1
ATOM 2582 C C . PRO A 1 340 ? 5.651 -22.449 7.326 1.00 94.31 340 PRO A C 1
ATOM 2584 O O . PRO A 1 340 ? 5.030 -21.739 6.536 1.00 94.31 340 PRO A O 1
ATOM 2587 N N . ALA A 1 341 ? 5.026 -23.320 8.125 1.00 94.25 341 ALA A N 1
ATOM 2588 C CA . ALA A 1 341 ? 3.600 -23.646 7.984 1.00 94.25 341 ALA A CA 1
ATOM 2589 C C . ALA A 1 341 ? 2.675 -22.415 8.065 1.00 94.25 341 ALA A C 1
ATOM 2591 O O . ALA A 1 341 ? 1.705 -22.320 7.313 1.00 94.25 341 ALA A O 1
ATOM 2592 N N . PHE A 1 342 ? 3.009 -21.451 8.928 1.00 95.12 342 PHE A N 1
ATOM 2593 C CA . PHE A 1 342 ? 2.243 -20.215 9.117 1.00 95.12 342 PHE A CA 1
ATOM 2594 C C . PHE A 1 342 ? 2.271 -19.271 7.901 1.00 95.12 342 PHE A C 1
ATOM 2596 O O . PHE A 1 342 ? 1.400 -18.417 7.769 1.00 95.12 342 PHE A O 1
ATOM 2603 N N . MET A 1 343 ? 3.223 -19.430 6.972 1.00 93.56 343 MET A N 1
ATOM 2604 C CA . MET A 1 343 ? 3.252 -18.663 5.717 1.00 93.56 343 MET A CA 1
ATOM 2605 C C . MET A 1 343 ? 2.158 -19.107 4.732 1.00 93.56 343 MET A C 1
ATOM 2607 O O . MET A 1 343 ? 1.852 -18.401 3.766 1.00 93.56 343 MET A O 1
ATOM 2611 N N . GLY A 1 344 ? 1.572 -20.287 4.961 1.00 89.19 344 GLY A N 1
ATOM 2612 C CA . GLY A 1 344 ? 0.580 -20.897 4.090 1.00 89.19 344 GLY A CA 1
ATOM 2613 C C . GLY A 1 344 ? 1.157 -21.388 2.758 1.00 89.19 344 GLY A C 1
ATOM 2614 O O . GLY A 1 344 ? 2.362 -21.430 2.520 1.00 89.19 344 GLY A O 1
ATOM 2615 N N . THR A 1 345 ? 0.268 -21.775 1.844 1.00 88.38 345 THR A N 1
ATOM 2616 C CA . THR A 1 345 ? 0.641 -22.355 0.539 1.00 88.38 345 THR A CA 1
ATOM 2617 C C . THR A 1 345 ? 1.050 -21.317 -0.508 1.00 88.38 345 THR A C 1
ATOM 2619 O O . THR A 1 345 ? 1.420 -21.675 -1.626 1.00 88.38 345 THR A O 1
ATOM 2622 N N . ARG A 1 346 ? 0.961 -20.026 -0.173 1.00 91.50 346 ARG A N 1
ATOM 2623 C CA . ARG A 1 346 ? 1.148 -18.892 -1.087 1.00 91.50 346 ARG A CA 1
ATOM 2624 C C . ARG A 1 346 ? 2.290 -17.991 -0.620 1.00 91.50 346 ARG A C 1
ATOM 2626 O O . ARG A 1 346 ? 2.124 -16.784 -0.484 1.00 91.50 346 ARG A O 1
ATOM 2633 N N . ALA A 1 347 ? 3.440 -18.609 -0.379 1.00 93.25 347 ALA A N 1
ATOM 2634 C CA . ALA A 1 347 ? 4.673 -17.943 0.016 1.00 93.25 347 ALA A CA 1
ATOM 2635 C C . ALA A 1 347 ? 5.670 -17.869 -1.151 1.00 93.25 347 ALA A C 1
ATOM 2637 O O . ALA A 1 347 ? 5.639 -18.693 -2.070 1.00 93.25 347 ALA A O 1
ATOM 2638 N N . ALA A 1 348 ? 6.574 -16.895 -1.102 1.00 93.31 348 ALA A N 1
ATOM 2639 C CA . ALA A 1 348 ? 7.666 -16.738 -2.052 1.00 93.31 348 ALA A CA 1
ATOM 2640 C C . ALA A 1 348 ? 9.005 -16.716 -1.314 1.00 93.31 348 ALA A C 1
ATOM 2642 O O . ALA A 1 348 ? 9.142 -16.033 -0.304 1.00 93.31 348 ALA A O 1
ATOM 2643 N N . LEU A 1 349 ? 9.990 -17.446 -1.837 1.00 93.12 349 LEU A N 1
ATOM 2644 C CA . LEU A 1 349 ? 11.373 -17.368 -1.378 1.00 93.12 349 LEU A CA 1
ATOM 2645 C C . LEU A 1 349 ? 12.102 -16.335 -2.238 1.00 93.12 349 LEU A C 1
ATOM 2647 O O . LEU A 1 349 ? 12.209 -16.513 -3.454 1.00 93.12 349 LEU A O 1
ATOM 2651 N N . VAL A 1 350 ? 12.569 -15.255 -1.620 1.00 93.50 350 VAL A N 1
ATOM 2652 C CA . VAL A 1 350 ? 13.168 -14.107 -2.308 1.00 93.50 350 VAL A CA 1
ATOM 2653 C C . VAL A 1 350 ? 14.646 -14.012 -1.938 1.00 93.50 350 VAL A C 1
ATOM 2655 O O . VAL A 1 350 ? 14.957 -13.955 -0.749 1.00 93.50 350 VAL A O 1
ATOM 2658 N N . PRO A 1 351 ? 15.574 -13.994 -2.909 1.00 92.25 351 PRO A N 1
ATOM 2659 C CA . PRO A 1 351 ? 16.990 -13.771 -2.626 1.00 92.25 351 PRO A CA 1
ATOM 2660 C C . PRO A 1 351 ? 17.222 -12.442 -1.897 1.00 92.25 351 PRO A C 1
ATOM 2662 O O . PRO A 1 351 ? 16.525 -11.471 -2.173 1.00 92.25 351 PRO A O 1
ATOM 2665 N N . LEU A 1 352 ? 18.219 -12.371 -1.011 1.00 91.56 352 LEU A N 1
ATOM 2666 C CA . LEU A 1 352 ? 18.639 -11.097 -0.404 1.00 91.56 352 LEU A CA 1
ATOM 2667 C C . LEU A 1 352 ? 19.575 -10.303 -1.325 1.00 91.56 352 LEU A C 1
ATOM 2669 O O . LEU A 1 352 ? 19.533 -9.076 -1.306 1.00 91.56 352 LEU A O 1
ATOM 2673 N N . LEU A 1 353 ? 20.386 -10.991 -2.136 1.00 89.88 353 LEU A N 1
ATOM 2674 C CA . LEU A 1 353 ? 21.331 -10.357 -3.056 1.00 89.88 353 LEU A CA 1
ATOM 2675 C C . LEU A 1 353 ? 20.590 -9.647 -4.197 1.00 89.88 353 LEU A C 1
ATOM 2677 O O . LEU A 1 353 ? 19.827 -10.287 -4.927 1.00 89.88 353 LEU A O 1
ATOM 2681 N N . ASP A 1 354 ? 20.857 -8.355 -4.381 1.00 88.31 354 ASP A N 1
ATOM 2682 C CA . ASP A 1 354 ? 20.141 -7.513 -5.346 1.00 88.31 354 ASP A CA 1
ATOM 2683 C C . ASP A 1 354 ? 20.263 -8.020 -6.783 1.00 88.31 354 ASP A C 1
ATOM 2685 O O . ASP A 1 354 ? 19.250 -8.161 -7.460 1.00 88.31 354 ASP A O 1
ATOM 2689 N N . ASP A 1 355 ? 21.449 -8.441 -7.224 1.00 87.19 355 ASP A N 1
ATOM 2690 C CA . ASP A 1 355 ? 21.630 -9.014 -8.566 1.00 87.19 355 ASP A CA 1
ATOM 2691 C C . ASP A 1 355 ? 20.735 -10.246 -8.800 1.00 87.19 355 ASP A C 1
ATOM 2693 O O . ASP A 1 355 ? 20.218 -10.467 -9.900 1.00 87.19 355 ASP A O 1
ATOM 2697 N N . ARG A 1 356 ? 20.502 -11.054 -7.754 1.00 89.00 356 ARG A N 1
ATOM 2698 C CA . ARG A 1 356 ? 19.607 -12.218 -7.830 1.00 89.00 356 ARG A CA 1
ATOM 2699 C C . ARG A 1 356 ? 18.142 -11.809 -7.781 1.00 89.00 356 ARG A C 1
ATOM 2701 O O . ARG A 1 356 ? 17.360 -12.354 -8.556 1.00 89.00 356 ARG A O 1
ATOM 2708 N N . LYS A 1 357 ? 17.766 -10.851 -6.928 1.00 89.19 357 LYS A N 1
ATOM 2709 C CA . LYS A 1 357 ? 16.424 -10.242 -6.927 1.00 89.19 357 LYS A CA 1
ATOM 2710 C C . LYS A 1 357 ? 16.072 -9.717 -8.319 1.00 89.19 357 LYS A C 1
ATOM 2712 O O . LYS A 1 357 ? 15.030 -10.069 -8.875 1.00 89.19 357 LYS A O 1
ATOM 2717 N N . GLU A 1 358 ? 16.992 -8.965 -8.919 1.00 85.94 358 GLU A N 1
ATOM 2718 C CA . GLU A 1 358 ? 16.881 -8.408 -10.264 1.00 85.94 358 GLU A CA 1
ATOM 2719 C C . GLU A 1 358 ? 16.753 -9.507 -11.327 1.00 85.94 358 GLU A C 1
ATOM 2721 O O . GLU A 1 358 ? 15.830 -9.466 -12.145 1.00 85.94 358 GLU A O 1
ATOM 2726 N N . ALA A 1 359 ? 17.626 -10.521 -11.303 1.00 86.00 359 ALA A N 1
ATOM 2727 C CA . ALA A 1 359 ? 17.562 -11.656 -12.228 1.00 86.00 359 ALA A CA 1
ATOM 2728 C C . ALA A 1 359 ? 16.242 -12.436 -12.110 1.00 86.00 359 ALA A C 1
ATOM 2730 O O . ALA A 1 359 ? 15.717 -12.958 -13.098 1.00 86.00 359 ALA A O 1
ATOM 2731 N N . GLU A 1 360 ? 15.678 -12.497 -10.904 1.00 88.00 360 GLU A N 1
ATOM 2732 C CA . GLU A 1 360 ? 14.409 -13.154 -10.622 1.00 88.00 360 GLU A CA 1
ATOM 2733 C C . GLU A 1 360 ? 13.182 -12.248 -10.779 1.00 88.00 360 GLU A C 1
ATOM 2735 O O . GLU A 1 360 ? 12.052 -12.739 -10.651 1.00 88.00 360 GLU A O 1
ATOM 2740 N N . ARG A 1 361 ? 13.375 -10.969 -11.126 1.00 89.75 361 ARG A N 1
ATOM 2741 C CA . ARG A 1 361 ? 12.299 -9.976 -11.263 1.00 89.75 361 ARG A CA 1
ATOM 2742 C C . ARG A 1 361 ? 11.446 -9.873 -9.995 1.00 89.75 361 ARG A C 1
ATOM 2744 O O . ARG A 1 361 ? 10.215 -9.856 -10.071 1.00 89.75 361 ARG A O 1
ATOM 2751 N N . GLN A 1 362 ? 12.111 -9.882 -8.845 1.00 91.31 362 GLN A N 1
ATOM 2752 C CA . GLN A 1 362 ? 11.521 -9.631 -7.536 1.00 91.31 362 GLN A CA 1
ATOM 2753 C C . GLN A 1 362 ? 12.074 -8.293 -7.058 1.00 91.31 362 GLN A C 1
ATOM 2755 O O . GLN A 1 362 ? 13.246 -8.216 -6.713 1.00 91.31 362 GLN A O 1
ATOM 2760 N N . ILE A 1 363 ? 11.262 -7.241 -7.078 1.00 89.88 363 ILE A N 1
ATOM 2761 C CA . ILE A 1 363 ? 11.683 -5.899 -6.661 1.00 89.88 363 ILE A CA 1
ATOM 2762 C C . ILE A 1 363 ? 10.836 -5.553 -5.435 1.00 89.88 363 ILE A C 1
ATOM 2764 O O . ILE A 1 363 ? 9.835 -4.867 -5.570 1.00 89.88 363 ILE A O 1
ATOM 2768 N N . PRO A 1 364 ? 11.105 -6.139 -4.256 1.00 91.69 364 PRO A N 1
ATOM 2769 C CA . PRO A 1 364 ? 10.332 -5.797 -3.074 1.00 91.69 364 PRO A CA 1
ATOM 2770 C C . PRO A 1 364 ? 10.533 -4.326 -2.726 1.00 91.69 364 PRO A C 1
ATOM 2772 O O . PRO A 1 364 ? 11.665 -3.856 -2.644 1.00 91.69 364 PRO A O 1
ATOM 2775 N N . ASP A 1 365 ? 9.427 -3.642 -2.475 1.00 91.56 365 ASP A N 1
ATOM 2776 C CA . ASP A 1 365 ? 9.403 -2.317 -1.873 1.00 91.56 365 ASP A CA 1
ATOM 2777 C C . ASP A 1 365 ? 8.114 -2.161 -1.067 1.00 91.56 365 ASP A C 1
ATOM 2779 O O . ASP A 1 365 ? 7.189 -2.965 -1.208 1.00 91.56 365 ASP A O 1
ATOM 2783 N N . SER A 1 366 ? 8.043 -1.147 -0.218 1.00 90.25 366 SER A N 1
ATOM 2784 C CA . SER A 1 366 ? 6.873 -0.896 0.618 1.00 90.25 366 SER A CA 1
ATOM 2785 C C . SER A 1 366 ? 6.636 0.576 0.833 1.00 90.25 366 SER A C 1
ATOM 2787 O O . SER A 1 366 ? 7.584 1.351 0.959 1.00 90.25 366 SER A O 1
ATOM 2789 N N . THR A 1 367 ? 5.371 0.915 1.053 1.00 88.44 367 THR A N 1
ATOM 2790 C CA . THR A 1 367 ? 5.015 2.236 1.542 1.00 88.44 367 THR A CA 1
ATOM 2791 C C . THR A 1 367 ? 5.696 2.449 2.892 1.00 88.44 367 THR A C 1
ATOM 2793 O O . THR A 1 367 ? 5.653 1.581 3.772 1.00 88.44 367 THR A O 1
ATOM 2796 N N . ARG A 1 368 ? 6.360 3.598 3.037 1.00 85.81 368 ARG A N 1
ATOM 2797 C CA . ARG A 1 368 ? 7.088 3.970 4.255 1.00 85.81 368 ARG A CA 1
ATOM 2798 C C . ARG A 1 368 ? 6.194 3.808 5.484 1.00 85.81 368 ARG A C 1
ATOM 2800 O O . ARG A 1 368 ? 4.999 4.079 5.409 1.00 85.81 368 ARG A O 1
ATOM 2807 N N . TRP A 1 369 ? 6.779 3.370 6.598 1.00 89.81 369 TRP A N 1
ATOM 2808 C CA . TRP A 1 369 ? 6.098 3.119 7.883 1.00 89.81 369 TRP A CA 1
ATOM 2809 C C . TRP A 1 369 ? 5.137 1.926 7.904 1.00 89.81 369 TRP A C 1
ATOM 2811 O O . TRP A 1 369 ? 4.914 1.364 8.971 1.00 89.81 369 TRP A O 1
ATOM 2821 N N . LEU A 1 370 ? 4.646 1.465 6.752 1.00 94.12 370 LEU A N 1
ATOM 2822 C CA . LEU A 1 370 ? 3.861 0.233 6.633 1.00 94.12 370 LEU A CA 1
ATOM 2823 C C . LEU A 1 370 ? 4.749 -1.006 6.421 1.00 94.12 370 LEU A C 1
ATOM 2825 O O . LEU A 1 370 ? 4.242 -2.128 6.391 1.00 94.12 370 LEU A O 1
ATOM 2829 N N . SER A 1 371 ? 6.067 -0.823 6.284 1.00 94.19 371 SER A N 1
ATOM 2830 C CA . SER A 1 371 ? 7.026 -1.911 6.078 1.00 94.19 371 SER A CA 1
ATOM 2831 C C . SER A 1 371 ? 7.149 -2.803 7.324 1.00 94.19 371 SER A C 1
ATOM 2833 O O . SER A 1 371 ? 7.565 -2.314 8.380 1.00 94.19 371 SER A O 1
ATOM 2835 N N . PRO A 1 372 ? 6.830 -4.108 7.244 1.00 95.19 372 PRO A N 1
ATOM 2836 C CA . PRO A 1 372 ? 7.093 -5.032 8.341 1.00 95.19 372 PRO A CA 1
ATOM 2837 C C . PRO A 1 372 ? 8.590 -5.299 8.535 1.00 95.19 372 PRO A C 1
ATOM 2839 O O . PRO A 1 372 ? 9.367 -5.168 7.582 1.00 95.19 372 PRO A O 1
ATOM 2842 N N . PRO A 1 373 ? 9.007 -5.774 9.726 1.00 95.44 373 PRO A N 1
ATOM 2843 C CA . PRO A 1 373 ? 10.406 -6.064 10.023 1.00 95.44 373 PRO A CA 1
ATOM 2844 C C . PRO A 1 373 ? 11.074 -6.991 9.003 1.00 95.44 373 PRO A C 1
ATOM 2846 O O . PRO A 1 373 ? 12.173 -6.698 8.531 1.00 95.44 373 PRO A O 1
ATOM 2849 N N . GLU A 1 374 ? 10.415 -8.080 8.603 1.00 95.31 374 GLU A N 1
ATOM 2850 C CA . GLU A 1 374 ? 10.976 -9.011 7.623 1.00 95.31 374 GLU A CA 1
ATOM 2851 C C . GLU A 1 374 ? 11.126 -8.394 6.225 1.00 95.31 374 GLU A C 1
ATOM 2853 O O . GLU A 1 374 ? 12.111 -8.656 5.538 1.00 95.31 374 GLU A O 1
ATOM 2858 N N . LEU A 1 375 ? 10.213 -7.514 5.805 1.00 95.00 375 LEU A N 1
ATOM 2859 C CA . LEU A 1 375 ? 10.338 -6.846 4.512 1.00 95.00 375 LEU A CA 1
ATOM 2860 C C . LEU A 1 375 ? 11.433 -5.782 4.549 1.00 95.00 375 LEU A C 1
ATOM 2862 O O . LEU A 1 375 ? 12.223 -5.694 3.613 1.00 95.00 375 LEU A O 1
ATOM 2866 N N . ALA A 1 376 ? 11.552 -5.037 5.649 1.00 93.19 376 ALA A N 1
ATOM 2867 C CA . ALA A 1 376 ? 12.660 -4.113 5.848 1.00 93.19 376 ALA A CA 1
ATOM 2868 C C . ALA A 1 376 ? 14.010 -4.849 5.795 1.00 93.19 376 ALA A C 1
ATOM 2870 O O . ALA A 1 376 ? 14.935 -4.387 5.129 1.00 93.19 376 ALA A O 1
ATOM 2871 N N . ALA A 1 377 ? 14.102 -6.022 6.425 1.00 93.06 377 ALA A N 1
ATOM 2872 C CA . ALA A 1 377 ? 15.261 -6.907 6.356 1.00 93.06 377 ALA A CA 1
ATOM 2873 C C . ALA A 1 377 ? 15.536 -7.422 4.929 1.00 93.06 377 ALA A C 1
ATOM 2875 O O . ALA A 1 377 ? 16.689 -7.466 4.498 1.00 93.06 377 ALA A O 1
ATOM 2876 N N . LEU A 1 378 ? 14.496 -7.765 4.165 1.00 93.81 378 LEU A N 1
ATOM 2877 C CA . LEU A 1 378 ? 14.622 -8.177 2.766 1.00 93.81 378 LEU A CA 1
ATOM 2878 C C . LEU A 1 378 ? 15.109 -7.034 1.859 1.00 93.81 378 LEU A C 1
ATOM 2880 O O . LEU A 1 378 ? 15.985 -7.250 1.019 1.00 93.81 378 LEU A O 1
ATOM 2884 N N . CYS A 1 379 ? 14.554 -5.831 2.010 1.00 90.94 379 CYS A N 1
ATOM 2885 C CA . CYS A 1 379 ? 14.866 -4.682 1.160 1.00 90.94 379 CYS A CA 1
ATOM 2886 C C . CYS A 1 379 ? 16.216 -4.044 1.503 1.00 90.94 379 CYS A C 1
ATOM 2888 O O . CYS A 1 379 ? 16.925 -3.608 0.603 1.00 90.94 379 CYS A O 1
ATOM 2890 N N . ARG A 1 380 ? 16.578 -3.989 2.790 1.00 86.94 380 ARG A N 1
ATOM 2891 C CA . ARG A 1 380 ? 17.754 -3.246 3.290 1.00 86.94 380 ARG A CA 1
ATOM 2892 C C . ARG A 1 380 ? 18.936 -4.143 3.639 1.00 86.94 380 ARG A C 1
ATOM 2894 O O . ARG A 1 380 ? 20.016 -3.637 3.917 1.00 86.94 380 ARG A O 1
ATOM 2901 N N . GLY A 1 381 ? 18.725 -5.456 3.630 1.00 85.69 381 GLY A N 1
ATOM 2902 C CA . GLY A 1 381 ? 19.707 -6.432 4.067 1.00 85.69 381 GLY A CA 1
ATOM 2903 C C . GLY A 1 381 ? 19.703 -6.642 5.580 1.00 85.69 381 GLY A C 1
ATOM 2904 O O . GLY A 1 381 ? 19.160 -5.865 6.369 1.00 85.69 381 GLY A O 1
ATOM 2905 N N . VAL A 1 382 ? 20.332 -7.745 5.972 1.00 85.38 382 VAL A N 1
ATOM 2906 C CA . VAL A 1 382 ? 20.537 -8.144 7.362 1.00 85.38 382 VAL A CA 1
ATOM 2907 C C . VAL A 1 382 ? 22.037 -8.341 7.570 1.00 85.38 382 VAL A C 1
ATOM 2909 O O . VAL A 1 382 ? 22.651 -9.078 6.790 1.00 85.38 382 VAL A O 1
ATOM 2912 N N . PRO A 1 383 ? 22.641 -7.720 8.592 1.00 83.44 383 PRO A N 1
ATOM 2913 C CA . PRO A 1 383 ? 24.032 -7.982 8.939 1.00 83.44 383 PRO A CA 1
ATOM 2914 C C . PRO A 1 383 ? 24.237 -9.425 9.409 1.00 83.44 383 PRO A C 1
ATOM 2916 O O . PRO A 1 383 ? 23.425 -9.944 10.173 1.00 83.44 383 PRO A O 1
ATOM 2919 N N . ASP A 1 384 ? 25.340 -10.062 9.005 1.00 70.31 384 ASP A N 1
ATOM 2920 C CA . ASP A 1 384 ? 25.658 -11.431 9.444 1.00 70.31 384 ASP A CA 1
ATOM 2921 C C . ASP A 1 384 ? 26.103 -11.492 10.915 1.00 70.31 384 ASP A C 1
ATOM 2923 O O . ASP A 1 384 ? 25.868 -12.491 11.596 1.00 70.31 384 ASP A O 1
ATOM 2927 N N . VAL A 1 385 ? 26.717 -10.419 11.423 1.00 66.50 385 VAL A N 1
ATOM 2928 C CA . VAL A 1 385 ? 27.211 -10.314 12.802 1.00 66.50 385 VAL A CA 1
ATOM 2929 C C . VAL A 1 385 ? 26.955 -8.890 13.327 1.00 66.50 385 VAL A C 1
ATOM 2931 O O . VAL A 1 385 ? 27.074 -7.931 12.556 1.00 66.50 385 VAL A O 1
ATOM 2934 N N . PRO A 1 386 ? 26.602 -8.714 14.617 1.00 62.09 386 PRO A N 1
ATOM 2935 C CA . PRO A 1 386 ? 26.608 -7.398 15.261 1.00 62.09 386 PRO A CA 1
ATOM 2936 C C . PRO A 1 386 ? 27.974 -6.712 15.115 1.00 62.09 386 PRO A C 1
ATOM 2938 O O . PRO A 1 386 ? 29.001 -7.395 15.158 1.00 62.09 386 PRO A O 1
ATOM 2941 N N . VAL A 1 387 ? 28.016 -5.381 14.969 1.00 59.62 387 VAL A N 1
ATOM 2942 C CA . VAL A 1 387 ? 29.312 -4.691 14.820 1.00 59.62 387 VAL A CA 1
ATOM 2943 C C . VAL A 1 387 ? 30.071 -4.790 16.148 1.00 59.62 387 VAL A C 1
ATOM 2945 O O . VAL A 1 387 ? 29.531 -4.368 17.188 1.00 59.62 387 VAL A O 1
ATOM 2948 N N . PRO A 1 388 ? 31.315 -5.312 16.159 1.00 56.94 388 PRO A N 1
ATOM 2949 C CA . PRO A 1 388 ? 32.144 -5.249 17.353 1.00 56.94 388 PRO A CA 1
ATOM 2950 C C . PRO A 1 388 ? 32.279 -3.788 17.820 1.00 56.94 388 PRO A C 1
ATOM 2952 O O . PRO A 1 388 ? 32.152 -2.861 17.019 1.00 56.94 388 PRO A O 1
ATOM 2955 N N . PRO A 1 389 ? 32.458 -3.533 19.127 1.00 56.69 389 PRO A N 1
ATOM 2956 C CA . PRO A 1 389 ? 32.693 -2.172 19.594 1.00 56.69 389 PRO A CA 1
ATOM 2957 C C . PRO A 1 389 ? 33.896 -1.577 18.846 1.00 56.69 389 PRO A C 1
ATOM 2959 O O . PRO A 1 389 ? 34.897 -2.284 18.705 1.00 56.69 389 PRO A O 1
ATOM 2962 N N . PRO A 1 390 ? 33.800 -0.322 18.361 1.00 55.34 390 PRO A N 1
ATOM 2963 C CA . PRO A 1 390 ? 34.900 0.302 17.641 1.00 55.34 390 PRO A CA 1
ATOM 2964 C C . PRO A 1 390 ? 36.149 0.288 18.519 1.00 55.34 390 PRO A C 1
ATOM 2966 O O . PRO A 1 390 ? 36.069 0.470 19.742 1.00 55.34 390 PRO A O 1
ATOM 2969 N N . ALA A 1 391 ? 37.306 0.056 17.900 1.00 55.16 391 ALA A N 1
ATOM 2970 C CA . ALA A 1 391 ? 38.573 0.258 18.583 1.00 55.16 391 ALA A CA 1
ATOM 2971 C C . ALA A 1 391 ? 38.653 1.724 19.045 1.00 55.16 391 ALA A C 1
ATOM 2973 O O . ALA A 1 391 ? 38.072 2.610 18.422 1.00 55.16 391 ALA A O 1
ATOM 2974 N N . ALA A 1 392 ? 39.380 2.005 20.131 1.00 52.31 392 ALA A N 1
ATOM 2975 C CA . ALA A 1 392 ? 39.441 3.337 20.751 1.00 52.31 392 ALA A CA 1
ATOM 2976 C C . ALA A 1 392 ? 39.912 4.485 19.818 1.00 52.31 392 ALA A C 1
ATOM 2978 O O . ALA A 1 392 ? 39.915 5.640 20.237 1.00 52.31 392 ALA A O 1
ATOM 2979 N N . SER A 1 393 ? 40.318 4.179 18.581 1.00 46.56 393 SER A N 1
ATOM 2980 C CA . SER A 1 393 ? 40.781 5.114 17.553 1.00 46.56 393 SER A CA 1
ATOM 2981 C C . SER A 1 393 ? 39.795 5.371 16.405 1.00 46.56 393 SER A C 1
ATOM 2983 O O . SER A 1 393 ? 40.102 6.203 15.556 1.00 46.56 393 SER A O 1
ATOM 2985 N N . GLU A 1 394 ? 38.647 4.693 16.339 1.00 45.50 394 GLU A N 1
ATOM 2986 C CA . GLU A 1 394 ? 37.668 4.876 15.256 1.00 45.50 394 GLU A CA 1
ATOM 2987 C C . GLU A 1 394 ? 36.515 5.790 15.673 1.00 45.50 394 GLU A C 1
ATOM 2989 O O . GLU A 1 394 ? 35.991 5.706 16.788 1.00 45.50 394 GLU A O 1
ATOM 2994 N N . ALA A 1 395 ? 36.097 6.665 14.753 1.00 50.06 395 ALA A N 1
ATOM 2995 C CA . ALA A 1 395 ? 34.887 7.457 14.910 1.00 50.06 395 ALA A CA 1
ATOM 2996 C C . ALA A 1 395 ? 33.685 6.503 14.930 1.00 50.06 395 ALA A C 1
ATOM 2998 O O . ALA A 1 395 ? 33.198 6.065 13.891 1.00 50.06 395 ALA A O 1
ATOM 2999 N N . ALA A 1 396 ? 33.238 6.144 16.134 1.00 48.25 396 ALA A N 1
ATOM 3000 C CA . ALA A 1 396 ? 32.091 5.273 16.329 1.00 48.25 396 ALA A CA 1
ATOM 3001 C C . ALA A 1 396 ? 30.898 5.779 15.493 1.00 48.25 396 ALA A C 1
ATOM 3003 O O . ALA A 1 396 ? 30.609 6.983 15.533 1.00 48.25 396 ALA A O 1
ATOM 3004 N N . PRO A 1 397 ? 30.158 4.899 14.787 1.00 54.78 397 PRO A N 1
ATOM 3005 C CA . PRO A 1 397 ? 28.872 5.276 14.218 1.00 54.78 397 PRO A CA 1
ATOM 3006 C C . PRO A 1 397 ? 28.049 5.961 15.308 1.00 54.78 397 PRO A C 1
ATOM 3008 O O . PRO A 1 397 ? 28.084 5.521 16.464 1.00 54.78 397 PRO A O 1
ATOM 3011 N N . SER A 1 398 ? 27.311 7.024 14.965 1.00 66.81 398 SER A N 1
ATOM 3012 C CA . SER A 1 398 ? 26.426 7.668 15.941 1.00 66.81 398 SER A CA 1
ATOM 3013 C C . SER A 1 398 ? 25.604 6.592 16.657 1.00 66.81 398 SER A C 1
ATOM 3015 O O . SER A 1 398 ? 25.184 5.612 16.033 1.00 66.81 398 SER A O 1
ATOM 3017 N N . GLY A 1 399 ? 25.395 6.734 17.972 1.00 81.44 399 GLY A N 1
ATOM 3018 C CA . GLY A 1 399 ? 24.807 5.660 18.786 1.00 81.44 399 GLY A CA 1
ATOM 3019 C C . GLY A 1 399 ? 23.510 5.084 18.199 1.00 81.44 399 GLY A C 1
ATOM 3020 O O . GLY A 1 399 ? 23.281 3.880 18.278 1.00 81.44 399 GLY A O 1
ATOM 3021 N N . LYS A 1 400 ? 22.717 5.918 17.508 1.00 84.00 400 LYS A N 1
ATOM 3022 C CA . LYS A 1 400 ? 21.505 5.524 16.771 1.00 84.00 400 LYS A CA 1
ATOM 3023 C C . LYS A 1 400 ? 21.783 4.610 15.567 1.00 84.00 400 LYS A C 1
ATOM 3025 O O . LYS A 1 400 ? 21.108 3.596 15.429 1.00 84.00 400 LYS A O 1
ATOM 3030 N N . LYS A 1 401 ? 22.771 4.920 14.714 1.00 84.06 401 LYS A N 1
ATOM 3031 C CA . LYS A 1 401 ? 23.130 4.074 13.557 1.00 84.06 401 LYS A CA 1
ATOM 3032 C C . LYS A 1 401 ? 23.594 2.688 14.008 1.00 84.06 401 LYS A C 1
ATOM 3034 O O . LYS A 1 401 ? 23.120 1.686 13.478 1.00 84.06 401 LYS A O 1
ATOM 3039 N N . ARG A 1 402 ? 24.456 2.630 15.030 1.00 85.25 402 ARG A N 1
ATOM 3040 C CA . ARG A 1 402 ? 24.918 1.356 15.605 1.00 85.25 402 ARG A CA 1
ATOM 3041 C C . ARG A 1 402 ? 23.768 0.558 16.220 1.00 85.25 402 ARG A C 1
ATOM 3043 O O . ARG A 1 402 ? 23.632 -0.627 15.946 1.00 85.25 402 ARG A O 1
ATOM 3050 N N . ARG A 1 403 ? 22.899 1.222 16.986 1.00 88.56 403 ARG A N 1
ATOM 3051 C CA . ARG A 1 403 ? 21.698 0.615 17.579 1.00 88.56 403 ARG A CA 1
ATOM 3052 C C . ARG A 1 403 ? 20.774 0.010 16.515 1.00 88.56 403 ARG A C 1
ATOM 3054 O O . ARG A 1 403 ? 20.355 -1.134 16.674 1.00 88.56 403 ARG A O 1
ATOM 3061 N N . ALA A 1 404 ? 20.520 0.733 15.421 1.00 88.50 404 ALA A N 1
ATOM 3062 C CA . ALA A 1 404 ? 19.730 0.232 14.295 1.00 88.50 404 ALA A CA 1
ATOM 3063 C C . ALA A 1 404 ? 20.373 -1.010 13.662 1.00 88.50 404 ALA A C 1
ATOM 3065 O O . ALA A 1 404 ? 19.693 -2.008 13.437 1.00 88.50 404 ALA A O 1
ATOM 3066 N N . TRP A 1 405 ? 21.687 -0.977 13.428 1.00 87.94 405 TRP A N 1
ATOM 3067 C CA . TRP A 1 405 ? 22.427 -2.112 12.879 1.00 87.94 405 TRP A CA 1
ATOM 3068 C C . TRP A 1 405 ? 22.350 -3.352 13.776 1.00 87.94 405 TRP A C 1
ATOM 3070 O O . TRP A 1 405 ? 21.967 -4.429 13.321 1.00 87.94 405 TRP A O 1
ATOM 3080 N N . ASP A 1 406 ? 22.658 -3.200 15.065 1.00 89.94 406 ASP A N 1
ATOM 3081 C CA . ASP A 1 406 ? 22.619 -4.302 16.028 1.00 89.94 406 ASP A CA 1
ATOM 3082 C C . ASP A 1 406 ? 21.197 -4.862 16.175 1.00 89.94 406 ASP A C 1
ATOM 3084 O O . ASP A 1 406 ? 21.012 -6.070 16.336 1.00 89.94 406 ASP A O 1
ATOM 3088 N N . GLY A 1 407 ? 20.178 -4.002 16.100 1.00 92.19 407 GLY A N 1
ATOM 3089 C CA . GLY A 1 407 ? 18.777 -4.413 16.076 1.00 92.19 407 GLY A CA 1
ATOM 3090 C C . GLY A 1 407 ? 18.419 -5.228 14.832 1.00 92.19 407 GLY A C 1
ATOM 3091 O O . GLY A 1 407 ? 17.819 -6.294 14.964 1.00 92.19 407 GLY A O 1
ATOM 3092 N N . MET A 1 408 ? 18.863 -4.807 13.644 1.00 92.75 408 MET A N 1
ATOM 3093 C CA . MET A 1 408 ? 18.671 -5.576 12.408 1.00 92.75 408 MET A CA 1
ATOM 3094 C C . MET A 1 408 ? 19.392 -6.930 12.450 1.00 92.75 408 MET A C 1
ATOM 3096 O O . MET A 1 408 ? 18.832 -7.928 12.002 1.00 92.75 408 MET A O 1
ATOM 3100 N N . ALA A 1 409 ? 20.588 -7.006 13.043 1.00 91.81 409 ALA A N 1
ATOM 3101 C CA . ALA A 1 409 ? 21.286 -8.277 13.250 1.00 91.81 409 ALA A CA 1
ATOM 3102 C C . ALA A 1 409 ? 20.495 -9.219 14.184 1.00 91.81 409 ALA A C 1
ATOM 3104 O O . ALA A 1 409 ? 20.331 -10.406 13.887 1.00 91.81 409 ALA A O 1
ATOM 3105 N N . ARG A 1 410 ? 19.932 -8.693 15.287 1.00 93.44 410 ARG A N 1
ATOM 3106 C CA . ARG A 1 410 ? 19.046 -9.465 16.184 1.00 93.44 410 ARG A CA 1
ATOM 3107 C C . ARG A 1 410 ? 17.785 -9.947 15.466 1.00 93.44 410 ARG A C 1
ATOM 3109 O O . ARG A 1 410 ? 17.407 -11.106 15.633 1.00 93.44 410 ARG A O 1
ATOM 3116 N N . LEU A 1 411 ? 17.160 -9.088 14.661 1.00 93.75 411 LEU A N 1
ATOM 3117 C CA . LEU A 1 411 ? 16.016 -9.448 13.823 1.00 93.75 411 LEU A CA 1
ATOM 3118 C C . LEU A 1 411 ? 16.382 -10.576 12.848 1.00 93.75 411 LEU A C 1
ATOM 3120 O O . LEU A 1 411 ? 15.648 -11.553 12.748 1.00 93.75 411 LEU A O 1
ATOM 3124 N N . GLY A 1 412 ? 17.551 -10.502 12.212 1.00 93.88 412 GLY A N 1
ATOM 3125 C CA . GLY A 1 412 ? 18.105 -11.579 11.391 1.00 93.88 412 GLY A CA 1
ATOM 3126 C C . GLY A 1 412 ? 18.182 -12.922 12.110 1.00 93.88 412 GLY A C 1
ATOM 3127 O O . GLY A 1 412 ? 17.751 -13.946 11.579 1.00 93.88 412 GLY A O 1
ATOM 3128 N N . GLY A 1 413 ? 18.685 -12.912 13.347 1.00 93.94 413 GLY A N 1
ATOM 3129 C CA . GLY A 1 413 ? 18.713 -14.088 14.216 1.00 93.94 413 GLY A CA 1
ATOM 3130 C C . GLY A 1 413 ? 17.318 -14.660 14.490 1.00 93.94 413 GLY A C 1
ATOM 3131 O O . GLY A 1 413 ? 17.129 -15.870 14.355 1.00 93.94 413 GLY A O 1
ATOM 3132 N N . LYS A 1 414 ? 16.334 -13.802 14.805 1.00 94.50 414 LYS A N 1
ATOM 3133 C CA . LYS A 1 414 ? 14.927 -14.205 15.005 1.00 94.50 414 LYS A CA 1
ATOM 3134 C C . LYS A 1 414 ? 14.338 -14.835 13.733 1.00 94.50 414 LYS A C 1
ATOM 3136 O O . LYS A 1 414 ? 13.840 -15.954 13.785 1.00 94.50 414 LYS A O 1
ATOM 3141 N N . LEU A 1 415 ? 14.485 -14.179 12.578 1.00 95.56 415 LEU A N 1
ATOM 3142 C CA . LEU A 1 415 ? 13.977 -14.676 11.291 1.00 95.56 415 LEU A CA 1
ATOM 3143 C C . LEU A 1 415 ? 14.609 -16.016 10.889 1.00 95.56 415 LEU A C 1
ATOM 3145 O O . LEU A 1 415 ? 13.936 -16.870 10.313 1.00 95.56 415 LEU A O 1
ATOM 3149 N N . ARG A 1 416 ? 15.894 -16.230 11.199 1.00 94.75 416 ARG A N 1
ATOM 3150 C CA . ARG A 1 416 ? 16.563 -17.520 10.974 1.00 94.75 416 ARG A CA 1
ATOM 3151 C C . ARG A 1 416 ? 16.008 -18.603 11.906 1.00 94.75 416 ARG A C 1
ATOM 3153 O O . ARG A 1 416 ? 15.758 -19.716 11.454 1.00 94.75 416 ARG A O 1
ATOM 3160 N N . ALA A 1 417 ? 15.770 -18.279 13.180 1.00 94.12 417 ALA A N 1
ATOM 3161 C CA . ALA A 1 417 ? 15.184 -19.209 14.150 1.00 94.12 417 ALA A CA 1
ATOM 3162 C C . ALA A 1 417 ? 13.745 -19.628 13.786 1.00 94.12 417 ALA A C 1
ATOM 3164 O O . ALA A 1 417 ? 13.364 -20.770 14.023 1.00 94.12 417 ALA A O 1
ATOM 3165 N N . GLU A 1 418 ? 12.975 -18.738 13.155 1.00 94.25 418 GLU A N 1
ATOM 3166 C CA . GLU A 1 418 ? 11.626 -19.018 12.635 1.00 94.25 418 GLU A CA 1
ATOM 3167 C C . GLU A 1 418 ? 11.630 -19.787 11.296 1.00 94.25 418 GLU A C 1
ATOM 3169 O O . GLU A 1 418 ? 10.571 -20.124 10.764 1.00 94.25 418 GLU A O 1
ATOM 3174 N N . GLY A 1 419 ? 12.806 -20.056 10.714 1.00 93.88 419 GLY A N 1
ATOM 3175 C CA . GLY A 1 419 ? 12.932 -20.687 9.396 1.00 93.88 419 GLY A CA 1
ATOM 3176 C C . GLY A 1 419 ? 12.512 -19.782 8.231 1.00 93.88 419 GLY A C 1
ATOM 3177 O O . GLY A 1 419 ? 12.277 -20.265 7.123 1.00 93.88 419 GLY A O 1
ATOM 3178 N N . VAL A 1 420 ? 12.401 -18.473 8.470 1.00 95.62 420 VAL A N 1
ATOM 3179 C CA . VAL A 1 420 ? 12.025 -17.463 7.473 1.00 95.62 420 VAL A CA 1
ATOM 3180 C C . VAL A 1 420 ? 13.239 -17.032 6.653 1.00 95.62 420 VAL A C 1
ATOM 3182 O O . VAL A 1 420 ? 13.153 -16.962 5.428 1.00 95.62 420 VAL A O 1
ATOM 3185 N N . LEU A 1 421 ? 14.370 -16.766 7.312 1.00 94.94 421 LEU A N 1
ATOM 3186 C CA . LEU A 1 421 ? 15.649 -16.452 6.670 1.00 94.94 421 LEU A CA 1
ATOM 3187 C C . LEU A 1 421 ? 16.485 -17.729 6.520 1.00 94.94 421 LEU A C 1
ATOM 3189 O O . LEU A 1 421 ? 16.759 -18.414 7.504 1.00 94.94 421 LEU A O 1
ATOM 3193 N N . LEU A 1 422 ? 16.907 -18.028 5.293 1.00 92.06 422 LEU A N 1
ATOM 3194 C CA . LEU A 1 422 ? 17.645 -19.234 4.920 1.00 92.06 422 LEU A CA 1
ATOM 3195 C C . LEU A 1 422 ? 18.975 -18.891 4.244 1.00 92.06 422 LEU A C 1
ATOM 3197 O O . LEU A 1 422 ? 19.104 -17.834 3.628 1.00 92.06 422 LEU A O 1
ATOM 3201 N N . GLY A 1 423 ? 19.916 -19.838 4.277 1.00 89.50 423 GLY A N 1
ATOM 3202 C CA . GLY A 1 423 ? 21.207 -19.744 3.590 1.00 89.50 423 GLY A CA 1
ATOM 3203 C C . GLY A 1 423 ? 22.226 -18.838 4.287 1.00 89.50 423 GLY A C 1
ATOM 3204 O O . GLY A 1 423 ? 21.957 -18.255 5.333 1.00 89.50 423 GLY A O 1
ATOM 3205 N N . GLU A 1 424 ? 23.407 -18.730 3.678 1.00 87.44 424 GLU A N 1
ATOM 3206 C CA . GLU A 1 424 ? 24.545 -17.921 4.146 1.00 87.44 424 GLU A CA 1
ATOM 3207 C C . GLU A 1 424 ? 25.195 -17.151 2.976 1.00 87.44 424 GLU A C 1
ATOM 3209 O O . GLU A 1 424 ? 25.143 -17.594 1.822 1.00 87.44 424 GLU A O 1
ATOM 3214 N N . GLY A 1 425 ? 25.785 -15.981 3.244 1.00 87.00 425 GLY A N 1
ATOM 3215 C CA . GLY A 1 425 ? 26.415 -15.131 2.219 1.00 87.00 425 GLY A CA 1
ATOM 3216 C C . GLY A 1 425 ? 25.489 -14.815 1.030 1.00 87.00 425 GLY A C 1
ATOM 3217 O O . GLY A 1 425 ? 24.348 -14.383 1.215 1.00 87.00 425 GLY A O 1
ATOM 3218 N N . ASP A 1 426 ? 25.956 -15.085 -0.194 1.00 85.06 426 ASP A N 1
ATOM 3219 C CA . ASP A 1 426 ? 25.224 -14.847 -1.458 1.00 85.06 426 ASP A CA 1
ATOM 3220 C C . ASP A 1 426 ? 24.067 -15.831 -1.709 1.00 85.06 426 ASP A C 1
ATOM 3222 O O . ASP A 1 426 ? 23.254 -15.668 -2.631 1.00 85.06 426 ASP A O 1
ATOM 3226 N N . SER A 1 427 ? 23.990 -16.894 -0.903 1.00 85.38 427 SER A N 1
ATOM 3227 C CA . SER A 1 427 ? 22.878 -17.842 -0.953 1.00 85.38 427 SER A CA 1
ATOM 3228 C C . SER A 1 427 ? 21.686 -17.398 -0.112 1.00 85.38 427 SER A C 1
ATOM 3230 O O . SER A 1 427 ? 20.638 -18.020 -0.233 1.00 85.38 427 SER A O 1
ATOM 3232 N N . ARG A 1 428 ? 21.802 -16.327 0.689 1.00 90.75 428 ARG A N 1
ATOM 3233 C CA . ARG A 1 428 ? 20.725 -15.896 1.587 1.00 90.75 428 ARG A CA 1
ATOM 3234 C C . ARG A 1 428 ? 19.429 -15.593 0.840 1.00 90.75 428 ARG A C 1
ATOM 3236 O O . ARG A 1 428 ? 19.420 -14.886 -0.173 1.00 90.75 428 ARG A O 1
ATOM 3243 N N . ALA A 1 429 ? 18.325 -16.100 1.374 1.00 92.81 429 ALA A N 1
ATOM 3244 C CA . ALA A 1 429 ? 16.983 -15.850 0.871 1.00 92.81 429 ALA A CA 1
ATOM 3245 C C . ALA A 1 429 ? 15.961 -15.825 2.011 1.00 92.81 429 ALA A C 1
ATOM 3247 O O . ALA A 1 4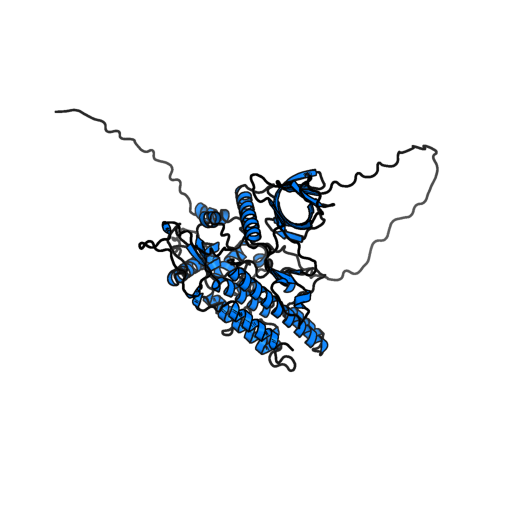29 ? 16.165 -16.444 3.052 1.00 92.81 429 ALA A O 1
ATOM 3248 N N . MET A 1 430 ? 14.854 -15.123 1.800 1.00 95.00 430 MET A N 1
ATOM 3249 C CA . MET A 1 430 ? 13.810 -14.936 2.797 1.00 95.00 430 MET A CA 1
ATOM 3250 C C . MET A 1 430 ? 12.457 -15.394 2.276 1.00 95.00 430 MET A C 1
ATOM 3252 O O . MET A 1 430 ? 12.063 -15.051 1.160 1.00 95.00 430 MET A O 1
ATOM 3256 N N . TRP A 1 431 ? 11.739 -16.158 3.092 1.00 95.56 431 TRP A N 1
ATOM 3257 C CA . TRP A 1 431 ? 10.327 -16.418 2.869 1.00 95.56 431 TRP A CA 1
ATOM 3258 C C . TRP A 1 431 ? 9.510 -15.171 3.176 1.00 95.56 431 TRP A C 1
ATOM 3260 O O . TRP A 1 431 ? 9.605 -14.605 4.258 1.00 95.56 431 TRP A O 1
ATOM 3270 N N . VAL A 1 432 ? 8.657 -14.784 2.238 1.00 95.75 432 VAL A N 1
ATOM 3271 C CA . VAL A 1 432 ? 7.606 -13.794 2.466 1.00 95.75 432 VAL A CA 1
ATOM 3272 C C . VAL A 1 432 ? 6.259 -14.381 2.079 1.00 95.75 432 VAL A C 1
ATOM 3274 O O . VAL A 1 432 ? 6.156 -15.206 1.164 1.00 95.75 432 VAL A O 1
ATOM 3277 N N . GLY A 1 433 ? 5.211 -13.955 2.771 1.00 95.50 433 GLY A N 1
ATOM 3278 C CA . GLY A 1 433 ? 3.875 -14.497 2.576 1.00 95.50 433 GLY A CA 1
ATOM 3279 C C . GLY A 1 433 ? 2.784 -13.539 3.024 1.00 95.50 433 GLY A C 1
ATOM 3280 O O . GLY A 1 433 ? 2.996 -12.339 3.191 1.00 95.50 433 GLY A O 1
ATOM 3281 N N . GLN A 1 434 ? 1.590 -14.089 3.224 1.00 96.31 434 GLN A N 1
ATOM 3282 C CA . GLN A 1 434 ? 0.440 -13.326 3.697 1.00 96.31 434 GLN A CA 1
ATOM 3283 C C . GLN A 1 434 ? 0.666 -12.627 5.058 1.00 96.31 434 GLN A C 1
ATOM 3285 O O . GLN A 1 434 ? 0.225 -11.483 5.169 1.00 96.31 434 GLN A O 1
ATOM 3290 N N . PRO A 1 435 ? 1.371 -13.211 6.055 1.00 97.88 435 PRO A N 1
ATOM 3291 C CA . PRO A 1 435 ? 1.645 -12.528 7.328 1.00 97.88 435 PRO A CA 1
ATOM 3292 C C . PRO A 1 435 ? 2.385 -11.187 7.187 1.00 97.88 435 PRO A C 1
ATOM 3294 O O . PRO A 1 435 ? 2.202 -10.283 8.003 1.00 97.88 435 PRO A O 1
ATOM 3297 N N . THR A 1 436 ? 3.179 -11.025 6.128 1.00 96.88 436 THR A N 1
ATOM 3298 C CA . THR A 1 436 ? 3.871 -9.772 5.796 1.00 96.88 436 THR A CA 1
ATOM 3299 C C . THR A 1 436 ? 2.888 -8.692 5.324 1.00 96.88 436 THR A C 1
ATOM 3301 O O . THR A 1 436 ? 2.994 -7.539 5.725 1.00 96.88 436 THR A O 1
ATOM 3304 N N . LEU A 1 437 ? 1.866 -9.054 4.534 1.00 97.56 437 LEU A N 1
ATOM 3305 C CA . LEU A 1 437 ? 0.794 -8.123 4.136 1.00 97.56 437 LEU A CA 1
ATOM 3306 C C . LEU A 1 437 ? -0.131 -7.769 5.305 1.00 97.56 437 LEU A C 1
ATOM 3308 O O . LEU A 1 437 ? -0.624 -6.648 5.383 1.00 97.56 437 LEU A O 1
ATOM 3312 N N . VAL A 1 438 ? -0.373 -8.731 6.200 1.00 98.38 438 VAL A N 1
ATOM 3313 C CA . VAL A 1 438 ? -1.207 -8.537 7.394 1.00 98.38 438 VAL A CA 1
ATOM 3314 C C . VAL A 1 438 ? -0.646 -7.414 8.257 1.00 98.38 438 VAL A C 1
ATOM 3316 O O . VAL A 1 438 ? -1.407 -6.538 8.648 1.00 98.38 438 VAL A O 1
ATOM 3319 N N . TRP A 1 439 ? 0.670 -7.373 8.464 1.00 98.19 439 TRP A N 1
ATOM 3320 C CA . TRP A 1 439 ? 1.314 -6.278 9.188 1.00 98.19 439 TRP A CA 1
ATOM 3321 C C . TRP A 1 439 ? 1.039 -4.905 8.578 1.00 98.19 439 TRP A C 1
ATOM 3323 O O . TRP A 1 439 ? 0.599 -3.998 9.280 1.00 98.19 439 TRP A O 1
ATOM 3333 N N . ALA A 1 440 ? 1.274 -4.752 7.270 1.00 97.25 440 ALA A N 1
ATOM 3334 C CA . ALA A 1 440 ? 1.048 -3.486 6.578 1.00 97.25 440 ALA A CA 1
ATOM 3335 C C . ALA A 1 440 ? -0.414 -3.029 6.720 1.00 97.25 440 ALA A C 1
ATOM 3337 O O . ALA A 1 440 ? -0.681 -1.847 6.927 1.00 97.25 440 ALA A O 1
ATOM 3338 N N . PHE A 1 441 ? -1.360 -3.975 6.712 1.00 97.88 441 PHE A N 1
ATOM 3339 C CA . PHE A 1 441 ? -2.766 -3.688 6.982 1.00 97.88 441 PHE A CA 1
ATOM 3340 C C . PHE A 1 441 ? -3.036 -3.296 8.445 1.00 97.88 441 PHE A C 1
ATOM 3342 O O . PHE A 1 441 ? -3.844 -2.405 8.709 1.00 97.88 441 PHE A O 1
ATOM 3349 N N . GLY A 1 442 ? -2.360 -3.936 9.402 1.00 98.25 442 GLY A N 1
ATOM 3350 C CA . GLY A 1 442 ? -2.393 -3.548 10.812 1.00 98.25 442 GLY A CA 1
ATOM 3351 C C . GLY A 1 442 ? -1.944 -2.105 11.010 1.00 98.25 442 GLY A C 1
ATOM 3352 O O . GLY A 1 442 ? -2.634 -1.331 11.664 1.00 98.25 442 GLY A O 1
ATOM 3353 N N . MET A 1 443 ? -0.845 -1.713 10.360 1.00 97.69 443 MET A N 1
ATOM 3354 C CA . MET A 1 443 ? -0.355 -0.336 10.403 1.00 97.69 443 MET A CA 1
ATOM 3355 C C . MET A 1 443 ? -1.323 0.635 9.718 1.00 97.69 443 MET A C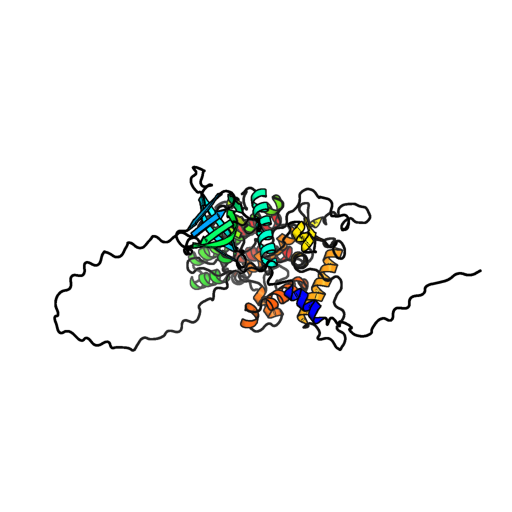 1
ATOM 3357 O O . MET A 1 443 ? -1.590 1.707 10.248 1.00 97.69 443 MET A O 1
ATOM 3361 N N . LEU A 1 444 ? -1.911 0.249 8.582 1.00 97.44 444 LEU A N 1
ATOM 3362 C CA . LEU A 1 444 ? -2.938 1.050 7.914 1.00 97.44 444 LEU A CA 1
ATOM 3363 C C . LEU A 1 444 ? -4.165 1.279 8.816 1.00 97.44 444 LEU A C 1
ATOM 3365 O O . LEU A 1 444 ? -4.682 2.391 8.884 1.00 97.44 444 LEU A O 1
ATOM 3369 N N . SER A 1 445 ? -4.612 0.242 9.530 1.00 97.69 445 SER A N 1
ATOM 3370 C CA . SER A 1 445 ? -5.735 0.327 10.479 1.00 97.69 445 SER A CA 1
ATOM 3371 C C . SER A 1 445 ? -5.387 1.226 11.667 1.00 97.69 445 SER A C 1
ATOM 3373 O O . SER A 1 445 ? -6.192 2.064 12.071 1.00 97.69 445 SER A O 1
ATOM 3375 N N . HIS A 1 446 ? -4.160 1.102 12.178 1.00 97.06 446 HIS A N 1
ATOM 3376 C CA . HIS A 1 446 ? -3.615 1.962 13.222 1.00 97.06 446 HIS A CA 1
ATOM 3377 C C . HIS A 1 446 ? -3.591 3.438 12.798 1.00 97.06 446 HIS A C 1
ATOM 3379 O O . HIS A 1 446 ? -4.087 4.295 13.526 1.00 97.06 446 HIS A O 1
ATOM 3385 N N . MET A 1 447 ? -3.081 3.731 11.599 1.00 96.00 447 MET A N 1
ATOM 3386 C CA . MET A 1 447 ? -3.059 5.080 11.023 1.00 96.00 447 MET A CA 1
ATOM 3387 C C . MET A 1 447 ? -4.467 5.644 10.826 1.00 96.00 447 MET A C 1
ATOM 3389 O O . MET A 1 447 ? -4.714 6.798 11.165 1.00 96.00 447 MET A O 1
ATOM 3393 N N . ALA A 1 448 ? -5.411 4.834 10.336 1.00 96.00 448 ALA A N 1
ATOM 3394 C CA . ALA A 1 448 ? -6.802 5.251 10.167 1.00 96.00 448 ALA A CA 1
ATOM 3395 C C . ALA A 1 448 ? -7.458 5.631 11.506 1.00 96.00 448 ALA A C 1
ATOM 3397 O O . ALA A 1 448 ? -8.111 6.667 11.588 1.00 96.00 448 ALA A O 1
ATOM 3398 N N . MET A 1 449 ? -7.239 4.848 12.572 1.00 96.62 449 MET A N 1
ATOM 3399 C CA . MET A 1 449 ? -7.718 5.188 13.921 1.00 96.62 449 MET A CA 1
ATOM 3400 C C . MET A 1 449 ? -7.043 6.433 14.494 1.00 96.62 449 MET A C 1
ATOM 3402 O O . MET A 1 449 ? -7.689 7.215 15.190 1.00 96.62 449 MET A O 1
ATOM 3406 N N . ARG A 1 450 ? -5.739 6.592 14.250 1.00 94.81 450 ARG A N 1
ATOM 3407 C CA . ARG A 1 450 ? -4.945 7.736 14.713 1.00 94.81 450 ARG A CA 1
ATOM 3408 C C . ARG A 1 450 ? -5.286 9.019 13.953 1.00 94.81 450 ARG A C 1
ATOM 3410 O O . ARG A 1 450 ? -5.111 10.106 14.490 1.00 94.81 450 ARG A O 1
ATOM 3417 N N . SER A 1 451 ? -5.786 8.891 12.724 1.00 92.88 451 SER A N 1
ATOM 3418 C CA . SER A 1 451 ? -5.975 9.995 11.781 1.00 92.88 451 SER A CA 1
ATOM 3419 C C . SER A 1 451 ? -4.671 10.653 11.311 1.00 92.88 451 SER A C 1
ATOM 3421 O O . SER A 1 451 ? -4.704 11.761 10.783 1.00 92.88 451 SER A O 1
ATOM 3423 N N . ASP A 1 452 ? -3.531 9.984 11.503 1.00 89.31 452 ASP A N 1
ATOM 3424 C CA . ASP A 1 452 ? -2.192 10.501 11.205 1.00 89.31 452 ASP A CA 1
ATOM 3425 C C . ASP A 1 452 ? -1.194 9.350 10.979 1.00 89.31 452 ASP A C 1
ATOM 3427 O O . ASP A 1 452 ? -1.432 8.197 11.361 1.00 89.31 452 ASP A O 1
ATOM 3431 N N . CYS A 1 453 ? -0.052 9.674 10.378 1.00 87.00 453 CYS A N 1
ATOM 3432 C CA . CYS A 1 453 ? 1.108 8.800 10.279 1.00 87.00 453 CYS A CA 1
ATOM 3433 C C . CYS A 1 453 ? 1.755 8.593 11.668 1.00 87.00 453 CYS A C 1
ATOM 3435 O O . CYS A 1 453 ? 1.774 9.511 12.490 1.00 87.00 453 CYS A O 1
ATOM 3437 N N . PRO A 1 454 ? 2.314 7.406 11.980 1.00 86.44 454 PRO A N 1
ATOM 3438 C CA . PRO A 1 454 ? 3.012 7.186 13.251 1.00 86.44 454 PRO A CA 1
ATOM 3439 C C . PRO A 1 454 ? 4.371 7.901 13.339 1.00 86.44 454 PRO A C 1
ATOM 3441 O O . PRO A 1 454 ? 5.007 7.871 14.394 1.00 86.44 454 PRO A O 1
ATOM 3444 N N . ASP A 1 455 ? 4.849 8.510 12.253 1.00 87.19 455 ASP A N 1
ATOM 3445 C CA . ASP A 1 455 ? 6.195 9.073 12.158 1.00 87.19 455 ASP A CA 1
ATOM 3446 C C . ASP A 1 455 ? 6.465 10.171 13.186 1.00 87.19 455 ASP A C 1
ATOM 3448 O O . ASP A 1 455 ? 7.514 10.145 13.826 1.00 87.19 455 ASP A O 1
ATOM 3452 N N . SER A 1 456 ? 5.502 11.063 13.417 1.00 85.00 456 SER A N 1
ATOM 3453 C CA . SER A 1 456 ? 5.550 12.094 14.456 1.00 85.00 456 SER A CA 1
ATOM 3454 C C . SER A 1 456 ? 5.870 11.492 15.828 1.00 85.00 456 SER A C 1
ATOM 3456 O O . SER A 1 456 ? 6.831 11.895 16.481 1.00 85.00 456 SER A O 1
ATOM 3458 N N . THR A 1 457 ? 5.154 10.432 16.213 1.00 87.31 457 THR A N 1
ATOM 3459 C CA . THR A 1 457 ? 5.358 9.752 17.502 1.00 87.31 457 THR A CA 1
ATOM 3460 C C . THR A 1 457 ? 6.682 9.002 17.547 1.00 87.31 457 THR A C 1
ATOM 3462 O O . THR A 1 457 ? 7.368 9.028 18.566 1.00 87.31 457 THR A O 1
ATOM 3465 N N . VAL A 1 458 ? 7.091 8.363 16.448 1.00 88.62 458 VAL A N 1
ATOM 3466 C CA . VAL A 1 458 ? 8.408 7.715 16.370 1.00 88.62 458 VAL A CA 1
ATOM 3467 C C . VAL A 1 458 ? 9.524 8.753 16.532 1.00 88.62 458 VAL A C 1
ATOM 3469 O O . VAL A 1 458 ? 10.472 8.521 17.282 1.00 88.62 458 VAL A O 1
ATOM 3472 N N . PHE A 1 459 ? 9.424 9.911 15.883 1.00 89.50 459 PHE A N 1
ATOM 3473 C CA . PHE A 1 459 ? 10.403 10.986 16.030 1.00 89.50 459 PHE A CA 1
ATOM 3474 C C . PHE A 1 459 ? 10.447 11.544 17.454 1.00 89.50 459 PHE A C 1
ATOM 3476 O O . PHE A 1 459 ? 11.547 11.731 17.983 1.00 89.50 459 PHE A O 1
ATOM 3483 N N . ASP A 1 460 ? 9.290 11.735 18.088 1.00 87.44 460 ASP A N 1
ATOM 3484 C CA . ASP A 1 460 ? 9.187 12.170 19.484 1.00 87.44 460 ASP A CA 1
ATOM 3485 C C . ASP A 1 460 ? 9.833 11.152 20.442 1.00 87.44 460 ASP A C 1
ATOM 3487 O O . ASP A 1 460 ? 10.649 11.526 21.285 1.00 87.44 460 ASP A O 1
ATOM 3491 N N . ILE A 1 461 ? 9.569 9.848 20.265 1.00 86.31 461 ILE A N 1
ATOM 3492 C CA . ILE A 1 461 ? 10.184 8.758 21.054 1.00 86.31 461 ILE A CA 1
ATOM 3493 C C . ILE A 1 461 ? 11.719 8.824 21.007 1.00 86.31 461 ILE A C 1
ATOM 3495 O O . ILE A 1 461 ? 12.394 8.491 21.986 1.00 86.31 461 ILE A O 1
ATOM 3499 N N . HIS A 1 462 ? 12.280 9.249 19.873 1.00 85.50 462 HIS A N 1
ATOM 3500 C CA . HIS A 1 462 ? 13.725 9.368 19.670 1.00 85.50 462 HIS A CA 1
ATOM 3501 C C . HIS A 1 462 ? 14.277 10.782 19.905 1.00 85.50 462 HIS A C 1
ATOM 3503 O O . HIS A 1 462 ? 15.459 11.010 19.603 1.00 85.50 462 HIS A O 1
ATOM 3509 N N . GLY A 1 463 ? 13.465 11.702 20.442 1.00 83.69 463 GLY A N 1
ATOM 3510 C CA . GLY A 1 463 ? 13.856 13.067 20.808 1.00 83.69 463 GLY A CA 1
ATOM 3511 C C . GLY A 1 463 ? 14.354 13.896 19.624 1.00 83.69 463 GLY A C 1
ATOM 3512 O O . GLY A 1 463 ? 15.384 14.560 19.717 1.00 83.69 463 GLY A O 1
ATOM 3513 N N . VAL A 1 464 ? 13.716 13.766 18.461 1.00 81.94 464 VAL A N 1
ATOM 3514 C CA . VAL A 1 464 ? 14.056 14.566 17.278 1.00 81.94 464 VAL A CA 1
ATOM 3515 C C . VAL A 1 464 ? 13.246 15.858 17.345 1.00 81.94 464 VAL A C 1
ATOM 3517 O O . VAL A 1 464 ? 12.091 15.827 16.962 1.00 81.94 464 VAL A O 1
ATOM 3520 N N . ASP A 1 465 ? 13.808 16.970 17.824 1.00 67.25 465 ASP A N 1
ATOM 3521 C CA . ASP A 1 465 ? 13.032 18.186 18.167 1.00 67.25 465 ASP A CA 1
ATOM 3522 C C . ASP A 1 465 ? 12.721 19.150 16.996 1.00 67.25 465 ASP A C 1
ATOM 3524 O O . ASP A 1 465 ? 11.857 20.013 17.127 1.00 67.25 465 ASP A O 1
ATOM 3528 N N . ASN A 1 466 ? 13.389 19.041 15.841 1.00 62.84 466 ASN A N 1
ATOM 3529 C CA . ASN A 1 466 ? 13.262 20.029 14.756 1.00 62.84 466 ASN A CA 1
ATOM 3530 C C . ASN A 1 466 ? 12.357 19.551 13.610 1.00 62.84 466 ASN A C 1
ATOM 3532 O O . ASN A 1 466 ? 12.733 18.643 12.874 1.00 62.84 466 ASN A O 1
ATOM 3536 N N . ASP A 1 467 ? 11.243 20.243 13.346 1.00 60.72 467 ASP A N 1
ATOM 3537 C CA . ASP A 1 467 ? 10.389 19.998 12.165 1.00 60.72 467 ASP A CA 1
ATOM 3538 C C . ASP A 1 467 ? 11.132 20.157 10.825 1.00 60.72 467 ASP A C 1
ATOM 3540 O O . ASP A 1 467 ? 10.855 19.425 9.869 1.00 60.72 467 ASP A O 1
ATOM 3544 N N . ASN A 1 468 ? 12.142 21.035 10.770 1.00 54.84 468 ASN A N 1
ATOM 3545 C CA . ASN A 1 468 ? 13.030 21.152 9.610 1.00 54.84 468 ASN A CA 1
ATOM 3546 C C . ASN A 1 468 ? 13.936 19.919 9.443 1.00 54.84 468 ASN A C 1
ATOM 3548 O O . ASN A 1 468 ? 14.068 19.430 8.322 1.00 54.84 468 ASN A O 1
ATOM 3552 N N . ASP A 1 469 ? 14.490 19.362 10.526 1.00 53.66 469 ASP A N 1
ATOM 3553 C CA . ASP A 1 469 ? 15.320 18.145 10.474 1.00 53.66 469 ASP A CA 1
ATOM 3554 C C . ASP A 1 469 ? 14.467 16.887 10.219 1.00 53.66 469 ASP A C 1
ATOM 3556 O O . ASP A 1 469 ? 14.913 15.955 9.547 1.00 53.66 469 ASP A O 1
ATOM 3560 N N . ARG A 1 470 ? 13.213 16.876 10.701 1.00 56.19 470 ARG A N 1
ATOM 3561 C CA . ARG A 1 470 ? 12.240 15.780 10.539 1.00 56.19 470 ARG A CA 1
ATOM 3562 C C . ARG A 1 470 ? 11.819 15.563 9.087 1.00 56.19 470 ARG A C 1
ATOM 3564 O O . ARG A 1 470 ? 11.622 14.419 8.685 1.00 56.19 470 ARG A O 1
ATOM 3571 N N . ARG A 1 471 ? 11.658 16.639 8.304 1.00 52.69 471 ARG A N 1
ATOM 3572 C CA . ARG A 1 471 ? 11.043 16.573 6.961 1.00 52.69 471 ARG A CA 1
ATOM 3573 C C . ARG A 1 471 ? 12.011 16.757 5.794 1.00 52.69 471 ARG A C 1
ATOM 3575 O O . ARG A 1 471 ? 11.683 16.327 4.692 1.00 52.69 471 ARG A O 1
ATOM 3582 N N . THR A 1 472 ? 13.185 17.361 5.999 1.00 55.41 472 THR A N 1
ATOM 3583 C CA . THR A 1 472 ? 14.107 17.663 4.881 1.00 55.41 472 THR A CA 1
ATOM 3584 C C . THR A 1 472 ? 15.259 16.673 4.719 1.00 55.41 472 THR A C 1
ATOM 3586 O O . THR A 1 472 ? 15.834 16.595 3.633 1.00 55.41 472 THR A O 1
ATOM 3589 N N . GLN A 1 473 ? 15.579 15.866 5.737 1.00 72.62 473 GLN A N 1
ATOM 3590 C CA . GLN A 1 473 ? 16.715 14.948 5.673 1.00 72.62 473 GLN A CA 1
ATOM 3591 C C . GLN A 1 473 ? 16.257 13.487 5.550 1.00 72.62 473 GLN A C 1
ATOM 3593 O O . GLN A 1 473 ? 16.062 12.781 6.536 1.00 72.62 473 GLN A O 1
ATOM 3598 N N . GLU A 1 474 ? 16.125 13.007 4.311 1.00 77.12 474 GLU A N 1
ATOM 3599 C CA . GLU A 1 474 ? 15.729 11.627 3.970 1.00 77.12 474 GLU A CA 1
ATOM 3600 C C . GLU A 1 474 ? 16.510 10.559 4.765 1.00 77.12 474 GLU A C 1
ATOM 3602 O O . GLU A 1 474 ? 15.945 9.554 5.196 1.00 77.12 474 GLU A O 1
ATOM 3607 N N . SER A 1 475 ? 17.796 10.795 5.041 1.00 79.50 475 SER A N 1
ATOM 3608 C CA . SER A 1 475 ? 18.627 9.882 5.835 1.00 79.50 475 SER A CA 1
ATOM 3609 C C . SER A 1 475 ? 18.192 9.771 7.304 1.00 79.50 475 SER A C 1
ATOM 3611 O O . SER A 1 475 ? 18.333 8.703 7.903 1.00 79.50 475 SER A O 1
ATOM 3613 N N . VAL A 1 476 ? 17.632 10.836 7.890 1.00 83.06 476 VAL A N 1
ATOM 3614 C CA . VAL A 1 476 ? 17.082 10.832 9.255 1.00 83.06 476 VAL A CA 1
ATOM 3615 C C . VAL A 1 476 ? 15.812 9.997 9.295 1.00 83.06 476 VAL A C 1
ATOM 3617 O O . VAL A 1 476 ? 15.673 9.146 10.176 1.00 83.06 476 VAL A O 1
ATOM 3620 N N . VAL A 1 477 ? 14.919 10.185 8.324 1.00 83.94 477 VAL A N 1
ATOM 3621 C CA . VAL A 1 477 ? 13.674 9.415 8.217 1.00 83.94 477 VAL A CA 1
ATOM 3622 C C . VAL A 1 477 ? 13.977 7.924 8.070 1.00 83.94 477 VAL A C 1
ATOM 3624 O O . VAL A 1 477 ? 13.491 7.109 8.855 1.00 83.94 477 VAL A O 1
ATOM 3627 N N . GLN A 1 478 ? 14.862 7.566 7.135 1.00 86.12 478 GLN A N 1
ATOM 3628 C CA . GLN A 1 478 ? 15.265 6.176 6.911 1.00 86.12 478 GLN A CA 1
ATOM 3629 C C . GLN A 1 478 ? 15.887 5.538 8.157 1.00 86.12 478 GLN A C 1
ATOM 3631 O O . GLN A 1 478 ? 15.624 4.370 8.446 1.00 86.12 478 GLN A O 1
ATOM 3636 N N . LEU A 1 479 ? 16.698 6.284 8.914 1.00 87.94 479 LEU A N 1
ATOM 3637 C CA . LEU A 1 479 ? 17.289 5.787 10.154 1.00 87.94 479 LEU A CA 1
ATOM 3638 C C . LEU A 1 479 ? 16.224 5.470 11.213 1.00 87.94 479 LEU A C 1
ATOM 3640 O O . LEU A 1 479 ? 16.305 4.421 11.851 1.00 87.94 479 LEU A O 1
ATOM 3644 N N . HIS A 1 480 ? 15.235 6.343 11.403 1.00 89.69 480 HIS A N 1
ATOM 3645 C CA . HIS A 1 480 ? 14.195 6.135 12.417 1.00 89.69 480 HIS A CA 1
ATOM 3646 C C . HIS A 1 480 ? 13.214 5.035 12.021 1.00 89.69 480 HIS A C 1
ATOM 3648 O O . HIS A 1 480 ? 12.823 4.241 12.871 1.00 89.69 480 HIS A O 1
ATOM 3654 N N . GLU A 1 481 ? 12.910 4.894 10.734 1.00 90.12 481 GLU A N 1
ATOM 3655 C CA . GLU A 1 481 ? 12.168 3.737 10.240 1.00 90.12 481 GLU A CA 1
ATOM 3656 C C . GLU A 1 481 ? 12.935 2.429 10.500 1.00 90.12 481 GLU A C 1
ATOM 3658 O O . GLU A 1 481 ? 12.348 1.455 10.965 1.00 90.12 481 GLU A O 1
ATOM 3663 N N . ARG A 1 482 ? 14.263 2.404 10.272 1.00 89.56 482 ARG A N 1
ATOM 3664 C CA . ARG A 1 482 ? 15.110 1.242 10.618 1.00 89.56 482 ARG A CA 1
ATOM 3665 C C . ARG A 1 482 ? 15.085 0.947 12.117 1.00 89.56 482 ARG A C 1
ATOM 3667 O O . ARG A 1 482 ? 14.999 -0.216 12.488 1.00 89.56 482 ARG A O 1
ATOM 3674 N N . LEU A 1 483 ? 15.157 1.969 12.970 1.00 91.38 483 LEU A N 1
ATOM 3675 C CA . LEU A 1 483 ? 15.069 1.793 14.424 1.00 91.38 483 LEU A CA 1
ATOM 3676 C C . LEU A 1 483 ? 13.710 1.228 14.842 1.00 91.38 483 LEU A C 1
ATOM 3678 O O . LEU A 1 483 ? 13.672 0.281 15.623 1.00 91.38 483 LEU A O 1
ATOM 3682 N N . MET A 1 484 ? 12.620 1.758 14.283 1.00 93.44 484 MET A N 1
ATOM 3683 C CA . MET A 1 484 ? 11.263 1.295 14.566 1.00 93.44 484 MET A CA 1
ATOM 3684 C C . MET A 1 484 ? 11.115 -0.200 14.276 1.00 93.44 484 MET A C 1
ATOM 3686 O O . MET A 1 484 ? 10.686 -0.950 15.145 1.00 93.44 484 MET A O 1
ATOM 3690 N N . VAL A 1 485 ? 11.509 -0.657 13.084 1.00 92.88 485 VAL A N 1
ATOM 3691 C CA . VAL A 1 485 ? 11.366 -2.076 12.715 1.00 92.88 485 VAL A CA 1
ATOM 3692 C C . VAL A 1 485 ? 12.340 -2.985 13.466 1.00 92.88 485 VAL A C 1
ATOM 3694 O O . VAL A 1 485 ? 11.979 -4.096 13.851 1.00 92.88 485 VAL A O 1
ATOM 3697 N N . ALA A 1 486 ? 13.569 -2.523 13.708 1.00 90.75 486 ALA A N 1
ATOM 3698 C CA . ALA A 1 486 ? 14.597 -3.297 14.400 1.00 90.75 486 ALA A CA 1
ATOM 3699 C C . ALA A 1 486 ? 14.288 -3.489 15.894 1.00 90.75 486 ALA A C 1
ATOM 3701 O O . ALA A 1 486 ? 14.755 -4.442 16.522 1.00 90.75 486 ALA A O 1
ATOM 3702 N N . GLU A 1 487 ? 13.507 -2.577 16.467 1.00 91.69 487 GLU A N 1
ATOM 3703 C CA . GLU A 1 487 ? 13.157 -2.534 17.885 1.00 91.69 487 GLU A CA 1
ATOM 3704 C C . GLU A 1 487 ? 11.647 -2.455 18.064 1.00 91.69 487 GLU A C 1
ATOM 3706 O O . GLU A 1 487 ? 11.142 -1.764 18.953 1.00 91.69 487 GLU A O 1
ATOM 3711 N N . TRP A 1 488 ? 10.931 -3.162 17.193 1.00 94.25 488 TRP A N 1
ATOM 3712 C CA . TRP A 1 488 ? 9.485 -3.087 17.152 1.00 94.25 488 TRP A CA 1
ATOM 3713 C C . TRP A 1 488 ? 8.841 -3.447 18.487 1.00 94.25 488 TRP A C 1
ATOM 3715 O O . TRP A 1 488 ? 7.924 -2.758 18.891 1.00 94.25 488 TRP A O 1
ATOM 3725 N N . ASP A 1 489 ? 9.347 -4.442 19.220 1.00 92.12 489 ASP A N 1
ATOM 3726 C CA . ASP A 1 489 ? 8.795 -4.812 20.533 1.00 92.12 489 ASP A CA 1
ATOM 3727 C C . ASP A 1 489 ? 8.755 -3.615 21.520 1.00 92.12 489 ASP A C 1
ATOM 3729 O O . ASP A 1 489 ? 7.780 -3.451 22.253 1.00 92.12 489 ASP A O 1
ATOM 3733 N N . ASP A 1 490 ? 9.779 -2.746 21.514 1.00 91.00 490 ASP A N 1
ATOM 3734 C CA . ASP A 1 490 ? 9.813 -1.526 22.344 1.00 91.00 490 ASP A CA 1
ATOM 3735 C C . ASP A 1 490 ? 8.844 -0.466 21.801 1.00 91.00 490 ASP A C 1
ATOM 3737 O O . ASP A 1 490 ? 8.042 0.086 22.557 1.00 91.00 490 ASP A O 1
ATOM 3741 N N . HIS A 1 491 ? 8.858 -0.232 20.484 1.00 92.31 491 HIS A N 1
ATOM 3742 C CA . HIS A 1 491 ? 7.975 0.745 19.838 1.00 92.31 491 HIS A CA 1
ATOM 3743 C C . HIS A 1 491 ? 6.501 0.359 19.950 1.00 92.31 491 HIS A C 1
ATOM 3745 O O . HIS A 1 491 ? 5.677 1.221 20.219 1.00 92.31 491 HIS A O 1
ATOM 3751 N N . HIS A 1 492 ? 6.167 -0.921 19.811 1.00 94.44 492 HIS A N 1
ATOM 3752 C CA . HIS A 1 492 ? 4.815 -1.457 19.901 1.00 94.44 492 HIS A CA 1
ATOM 3753 C C . HIS A 1 492 ? 4.156 -1.019 21.207 1.00 94.44 492 HIS A C 1
ATOM 3755 O O . HIS A 1 492 ? 3.088 -0.420 21.183 1.00 94.44 492 HIS A O 1
ATOM 3761 N N . SER A 1 493 ? 4.836 -1.210 22.343 1.00 93.88 493 SER A N 1
ATOM 3762 C CA . SER A 1 493 ? 4.297 -0.830 23.657 1.00 93.88 493 SER A CA 1
ATOM 3763 C C . SER A 1 493 ? 4.136 0.682 23.874 1.00 93.88 493 SER A C 1
ATOM 3765 O O . SER A 1 493 ? 3.404 1.094 24.770 1.00 93.88 493 SER A O 1
ATOM 3767 N N . ARG A 1 494 ? 4.826 1.508 23.076 1.00 94.06 494 ARG A N 1
ATOM 3768 C CA . ARG A 1 494 ? 4.763 2.977 23.138 1.00 94.06 494 ARG A CA 1
ATOM 3769 C C . ARG A 1 494 ? 3.805 3.575 22.115 1.00 94.06 494 ARG A C 1
ATOM 3771 O O . ARG A 1 494 ? 3.300 4.665 22.336 1.00 94.06 494 ARG A O 1
ATOM 3778 N N . LEU A 1 495 ? 3.585 2.883 21.000 1.00 94.62 495 LEU A N 1
ATOM 3779 C CA . LEU A 1 495 ? 2.717 3.323 19.913 1.00 94.62 495 LEU A CA 1
ATOM 3780 C C . LEU A 1 495 ? 1.282 2.849 20.102 1.00 94.62 495 LEU A C 1
ATOM 3782 O O . LEU A 1 495 ? 0.381 3.489 19.572 1.00 94.62 495 LEU A O 1
ATOM 3786 N N . MET A 1 496 ? 1.041 1.749 20.817 1.00 96.44 496 MET A N 1
ATOM 3787 C CA . MET A 1 496 ? -0.313 1.246 21.028 1.00 96.44 496 MET A CA 1
ATOM 3788 C C . MET A 1 496 ? -0.514 0.588 22.392 1.00 96.44 496 MET A C 1
ATOM 3790 O O . MET A 1 496 ? 0.418 0.083 23.019 1.00 96.44 496 MET A O 1
ATOM 37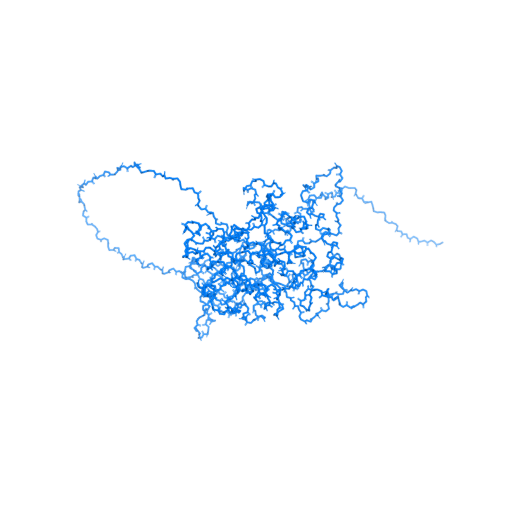94 N N . THR A 1 497 ? -1.764 0.576 22.846 1.00 97.12 497 THR A N 1
ATOM 3795 C CA . THR A 1 497 ? -2.193 -0.162 24.038 1.00 97.12 497 THR A CA 1
ATOM 3796 C C . THR A 1 497 ? -2.074 -1.682 23.821 1.00 97.12 497 THR A C 1
ATOM 3798 O O . THR A 1 497 ? -1.988 -2.147 22.682 1.00 97.12 497 THR A O 1
ATOM 3801 N N . PRO A 1 498 ? -2.177 -2.505 24.884 1.00 96.69 498 PRO A N 1
ATOM 3802 C CA . PRO A 1 498 ? -2.253 -3.964 24.745 1.00 96.69 498 PRO A CA 1
ATOM 3803 C C . PRO A 1 498 ? -3.448 -4.480 23.929 1.00 96.69 498 PRO A C 1
ATOM 3805 O O . PRO A 1 498 ? -3.461 -5.646 23.560 1.00 96.69 498 PRO A O 1
ATOM 3808 N N . THR A 1 499 ? -4.459 -3.644 23.686 1.00 96.12 499 THR A N 1
ATOM 3809 C CA . THR A 1 499 ? -5.632 -3.940 22.848 1.00 96.12 499 THR A CA 1
ATOM 3810 C C . THR A 1 499 ? -5.557 -3.262 21.474 1.00 96.12 499 THR A C 1
ATOM 3812 O O . THR A 1 499 ? -6.510 -3.327 20.704 1.00 96.12 499 THR A O 1
ATOM 3815 N N . GLY A 1 500 ? -4.421 -2.633 21.150 1.00 96.69 500 GLY A N 1
ATOM 3816 C CA . GLY A 1 500 ? -4.090 -2.102 19.828 1.00 96.69 500 GLY A CA 1
ATOM 3817 C C . GLY A 1 500 ? -4.600 -0.699 19.515 1.00 96.69 500 GLY A C 1
ATOM 3818 O O . GLY A 1 500 ? -4.427 -0.245 18.383 1.00 96.69 500 GLY A O 1
ATOM 3819 N N . GLN A 1 501 ? -5.202 0.011 20.476 1.00 97.25 501 GLN A N 1
ATOM 3820 C CA . GLN A 1 501 ? -5.557 1.420 20.278 1.00 97.25 501 GLN A CA 1
ATOM 3821 C C . GLN A 1 501 ? -4.288 2.281 20.192 1.00 97.25 501 GLN A C 1
ATOM 3823 O O . GLN A 1 501 ? -3.348 2.050 20.956 1.00 97.25 501 GLN A O 1
ATOM 3828 N N . PRO A 1 502 ? -4.241 3.280 19.293 1.00 96.88 502 PRO A N 1
ATOM 3829 C CA . PRO A 1 502 ? -3.060 4.109 19.101 1.00 96.88 502 PRO A CA 1
ATOM 3830 C C . PRO A 1 502 ? -2.800 5.017 20.308 1.00 96.88 502 PRO A C 1
ATOM 3832 O O . PRO A 1 502 ? -3.733 5.557 20.905 1.00 96.88 502 PRO A O 1
ATOM 3835 N N . LEU A 1 503 ? -1.522 5.217 20.622 1.00 96.31 503 LEU A N 1
ATOM 3836 C CA . LEU A 1 503 ? -1.021 6.099 21.671 1.00 96.31 503 LEU A CA 1
ATOM 3837 C C . LEU A 1 503 ? -0.228 7.267 21.075 1.00 96.31 503 LEU A C 1
ATOM 3839 O O . LEU A 1 503 ? 0.418 7.132 20.034 1.00 96.31 503 LEU A O 1
ATOM 3843 N N . ASP A 1 504 ? -0.276 8.428 21.718 1.00 93.31 504 ASP A N 1
ATOM 3844 C CA . ASP A 1 504 ? 0.624 9.546 21.435 1.00 93.31 504 ASP A CA 1
ATOM 3845 C C . ASP A 1 504 ? 1.979 9.366 22.145 1.00 93.31 504 ASP A C 1
ATOM 3847 O O . ASP A 1 504 ? 2.202 8.396 22.872 1.00 93.31 504 ASP A O 1
ATOM 3851 N N . HIS A 1 505 ? 2.912 10.304 21.951 1.00 89.94 505 HIS A N 1
ATOM 3852 C CA . HIS A 1 505 ? 4.234 10.226 22.584 1.00 89.94 505 HIS A CA 1
ATOM 3853 C C . HIS A 1 505 ? 4.193 10.360 24.118 1.00 89.94 505 HIS A C 1
ATOM 3855 O O . HIS A 1 505 ? 5.186 10.057 24.782 1.00 89.94 505 HIS A O 1
ATOM 3861 N N . LEU A 1 506 ? 3.067 10.806 24.687 1.00 92.19 506 LEU A N 1
ATOM 3862 C CA . LEU A 1 506 ? 2.831 10.901 26.129 1.00 92.19 506 LEU A CA 1
ATOM 3863 C C . LEU A 1 506 ? 2.176 9.630 26.693 1.00 92.19 506 LEU A C 1
ATOM 3865 O O . LEU A 1 506 ? 1.970 9.539 27.904 1.00 92.19 506 LEU A O 1
ATOM 3869 N N . GLY A 1 507 ? 1.858 8.648 25.844 1.00 93.38 507 GLY A N 1
ATOM 3870 C CA . GLY A 1 507 ? 1.170 7.420 26.230 1.00 93.38 507 GLY A CA 1
ATOM 3871 C C . GLY A 1 507 ? -0.336 7.594 26.447 1.00 93.38 507 GLY A C 1
ATOM 3872 O O . GLY A 1 507 ? -0.955 6.737 27.078 1.00 93.38 507 GLY A O 1
ATOM 3873 N N . SER A 1 508 ? -0.931 8.682 25.951 1.00 95.12 508 SER A N 1
ATOM 3874 C CA . SER A 1 508 ? -2.384 8.899 25.958 1.00 95.12 508 SER A CA 1
ATOM 3875 C C . SER A 1 508 ? -3.019 8.347 24.684 1.00 95.12 508 SER A C 1
ATOM 3877 O O . SER A 1 508 ? -2.353 8.233 23.658 1.00 95.12 508 SER A O 1
ATOM 3879 N N . LEU A 1 509 ? -4.309 7.998 24.731 1.00 95.75 509 LEU A N 1
ATOM 3880 C CA . LEU A 1 509 ? -5.040 7.537 23.546 1.00 95.75 509 LEU A CA 1
ATOM 3881 C C . LEU A 1 509 ? -5.028 8.623 22.465 1.00 95.75 509 LEU A C 1
ATOM 3883 O O . LEU A 1 509 ? -5.526 9.724 22.681 1.00 95.75 509 LEU A O 1
ATOM 3887 N N . ALA A 1 510 ? -4.480 8.288 21.299 1.00 94.62 510 ALA A N 1
ATOM 3888 C CA . ALA A 1 510 ? -4.347 9.211 20.175 1.00 94.62 510 ALA A CA 1
ATOM 3889 C C . ALA A 1 510 ? -5.530 9.160 19.200 1.00 94.62 510 ALA A C 1
ATOM 3891 O O . ALA A 1 510 ? -5.610 9.993 18.302 1.00 94.62 510 ALA A O 1
ATOM 3892 N N . SER A 1 511 ? -6.428 8.178 19.321 1.00 95.62 511 SER A N 1
ATOM 3893 C CA . SER A 1 511 ? -7.562 8.071 18.403 1.00 95.62 511 SER A CA 1
ATOM 3894 C C . SER A 1 511 ? -8.633 9.114 18.740 1.00 95.62 511 SER A C 1
ATOM 3896 O O . SER A 1 511 ? -9.161 9.080 19.854 1.00 95.62 511 SER A O 1
ATOM 3898 N N . PRO A 1 512 ? -9.027 9.997 17.798 1.00 95.50 512 PRO A N 1
ATOM 3899 C CA . PRO A 1 512 ? -10.054 11.009 18.058 1.00 95.50 512 PRO A CA 1
ATOM 3900 C C . PRO A 1 512 ? -11.394 10.403 18.488 1.00 95.50 512 PRO A C 1
ATOM 3902 O O . PRO A 1 512 ? -12.091 10.964 19.330 1.00 95.50 512 PRO A O 1
ATOM 3905 N N . ILE A 1 513 ? -11.732 9.220 17.964 1.00 95.75 513 ILE A N 1
ATOM 3906 C CA . ILE A 1 513 ? -13.024 8.575 18.216 1.00 95.75 513 ILE A CA 1
ATOM 3907 C C . ILE A 1 513 ? -13.209 8.133 19.676 1.00 95.75 513 ILE A C 1
ATOM 3909 O O . ILE A 1 513 ? -14.338 7.995 20.140 1.00 95.75 513 ILE A O 1
ATOM 3913 N N . GLU A 1 514 ? -12.116 7.952 20.423 1.00 95.44 514 GLU A N 1
ATOM 3914 C CA . GLU A 1 514 ? -12.163 7.557 21.835 1.00 95.44 514 GLU A CA 1
ATOM 3915 C C . GLU A 1 514 ? -12.838 8.618 22.711 1.00 95.44 514 GLU A C 1
ATOM 3917 O O . GLU A 1 514 ? -13.432 8.286 23.735 1.00 95.44 514 GLU A O 1
ATOM 3922 N N . GLN A 1 515 ? -12.839 9.883 22.279 1.00 95.75 515 GLN A N 1
ATOM 3923 C CA . GLN A 1 515 ? -13.539 10.967 22.973 1.00 95.75 515 GLN A CA 1
ATOM 3924 C C . GLN A 1 515 ? -15.057 10.747 22.999 1.00 95.75 515 GLN A C 1
ATOM 3926 O O . GLN A 1 515 ? -15.727 11.176 23.936 1.00 95.75 515 GLN A O 1
ATOM 3931 N N . LEU A 1 516 ? -15.597 10.040 22.002 1.00 97.00 516 LEU A N 1
ATOM 3932 C CA . LEU A 1 516 ? -17.025 9.752 21.862 1.00 97.00 516 LEU A CA 1
ATOM 3933 C C . LEU A 1 516 ? -17.447 8.474 22.601 1.00 97.00 516 LEU A C 1
ATOM 3935 O O . LEU A 1 516 ? -18.640 8.174 22.695 1.00 97.00 516 LEU A O 1
ATOM 3939 N N . ARG A 1 517 ? -16.497 7.704 23.151 1.00 96.19 517 ARG A N 1
ATOM 3940 C CA . ARG A 1 517 ? -16.797 6.442 23.831 1.00 96.19 517 ARG A CA 1
ATOM 3941 C C . ARG A 1 517 ? -17.712 6.681 25.035 1.00 96.19 517 ARG A C 1
ATOM 3943 O O . ARG A 1 517 ? -17.383 7.418 25.959 1.00 96.19 517 ARG A O 1
ATOM 3950 N N . GLY A 1 518 ? -18.852 5.991 25.045 1.00 92.25 518 GLY A N 1
ATOM 3951 C CA . GLY A 1 518 ? -19.833 6.073 26.131 1.00 92.25 518 GLY A CA 1
ATOM 3952 C C . GLY A 1 518 ? -20.713 7.326 26.100 1.00 92.25 518 GLY A C 1
ATOM 3953 O O . GLY A 1 518 ? -21.527 7.501 27.006 1.00 92.25 518 GLY A O 1
ATOM 3954 N N . GLN A 1 519 ? -20.582 8.176 25.077 1.00 95.44 519 GLN A N 1
ATOM 3955 C CA . GLN A 1 519 ? -21.516 9.272 24.845 1.00 95.44 519 GLN A CA 1
ATOM 3956 C C . GLN A 1 519 ? -22.813 8.751 24.206 1.00 95.44 519 GLN A C 1
ATOM 3958 O O . GLN A 1 519 ? -22.793 7.840 23.377 1.00 95.44 519 GLN A O 1
ATOM 3963 N N . SER A 1 520 ? -23.949 9.337 24.595 1.00 92.62 520 SER A N 1
ATOM 3964 C CA . SER A 1 520 ? -25.261 9.003 24.024 1.00 92.62 520 SER A CA 1
ATOM 3965 C C . SER A 1 520 ? -25.284 9.319 22.526 1.00 92.62 520 SER A C 1
ATOM 3967 O O . SER A 1 520 ? -24.880 10.412 22.136 1.00 92.62 520 SER A O 1
ATOM 3969 N N . GLY A 1 521 ? -25.775 8.393 21.699 1.00 91.56 521 GLY A N 1
ATOM 3970 C CA . GLY A 1 521 ? -25.775 8.518 20.232 1.00 91.56 521 GLY A CA 1
ATOM 3971 C C . GLY A 1 521 ? -24.475 8.061 19.550 1.00 91.56 521 GLY A C 1
ATOM 3972 O O . GLY A 1 521 ? -24.415 7.993 18.321 1.00 91.56 521 GLY A O 1
ATOM 3973 N N . PHE A 1 522 ? -23.450 7.704 20.332 1.00 97.12 522 PHE A N 1
ATOM 3974 C CA . PHE A 1 522 ? -22.161 7.186 19.863 1.00 97.12 522 PHE A CA 1
ATOM 3975 C C . PHE A 1 522 ? -21.820 5.832 20.494 1.00 97.12 522 PHE A C 1
ATOM 3977 O O . PHE A 1 522 ? -20.654 5.474 20.664 1.00 97.12 522 PHE A O 1
ATOM 3984 N N . GLU A 1 523 ? -22.829 5.033 20.832 1.00 97.06 523 GLU A N 1
ATOM 3985 C CA . GLU A 1 523 ? -22.652 3.720 21.460 1.00 97.06 523 GLU A CA 1
ATOM 3986 C C . GLU A 1 523 ? -21.824 2.761 20.586 1.00 97.06 523 GLU A C 1
ATOM 3988 O O . GLU A 1 523 ? -21.180 1.846 21.098 1.00 97.06 523 GLU A O 1
ATOM 3993 N N . TRP A 1 524 ? -21.799 2.999 19.272 1.00 97.31 524 TRP A N 1
ATOM 3994 C CA . TRP A 1 524 ? -21.014 2.265 18.281 1.00 97.31 524 TRP A CA 1
ATOM 3995 C C . TRP A 1 524 ? -19.520 2.638 18.271 1.00 97.31 524 TRP A C 1
ATOM 3997 O O . TRP A 1 524 ? -18.704 1.825 17.835 1.00 97.31 524 TRP A O 1
ATOM 4007 N N . ALA A 1 525 ? -19.138 3.825 18.764 1.00 97.69 525 ALA A N 1
ATOM 4008 C CA . ALA A 1 525 ? -17.775 4.359 18.651 1.00 97.69 525 ALA A CA 1
ATOM 4009 C C . ALA A 1 525 ? -16.741 3.479 19.367 1.00 97.69 525 ALA A C 1
ATOM 4011 O O . ALA A 1 525 ? -15.701 3.147 18.800 1.00 97.69 525 ALA A O 1
ATOM 4012 N N . GLY A 1 526 ? -17.059 3.045 20.591 1.00 97.56 526 GLY A N 1
ATOM 4013 C CA . GLY A 1 526 ? -16.203 2.148 21.369 1.00 97.56 526 GLY A CA 1
ATOM 4014 C C . GLY A 1 526 ? -15.999 0.787 20.691 1.00 97.56 526 GLY A C 1
ATOM 4015 O O . GLY A 1 526 ? -14.859 0.436 20.395 1.00 97.56 526 GLY A O 1
ATOM 4016 N N . PRO A 1 527 ? -17.074 0.038 20.375 1.00 98.12 527 PRO A N 1
ATOM 4017 C CA . PRO A 1 527 ? -16.975 -1.227 19.645 1.00 98.12 527 PRO A CA 1
ATOM 4018 C C . PRO A 1 527 ? -16.239 -1.122 18.300 1.00 98.12 527 PRO A C 1
ATOM 4020 O O . PRO A 1 527 ? -15.492 -2.033 17.936 1.00 98.12 527 PRO A O 1
ATOM 4023 N N . TRP A 1 528 ? -16.408 -0.017 17.568 1.00 98.19 528 TRP A N 1
ATOM 4024 C CA . TRP A 1 528 ? -15.683 0.228 16.320 1.00 98.19 528 TRP A CA 1
ATOM 4025 C C . TRP A 1 528 ? -14.179 0.385 16.559 1.00 98.19 528 TRP A C 1
ATOM 4027 O O . TRP A 1 528 ? -13.380 -0.308 15.922 1.00 98.19 528 TRP A O 1
ATOM 4037 N N . ALA A 1 529 ? -13.795 1.223 17.527 1.00 97.88 529 ALA A N 1
ATOM 4038 C CA . ALA A 1 529 ? -12.399 1.428 17.902 1.00 97.88 529 ALA A CA 1
ATOM 4039 C C . ALA A 1 529 ? -11.757 0.138 18.433 1.00 97.88 529 ALA A C 1
ATOM 4041 O O . ALA A 1 529 ? -10.629 -0.187 18.069 1.00 97.88 529 ALA A O 1
ATOM 4042 N N . ASP A 1 530 ? -12.492 -0.651 19.219 1.00 98.06 530 ASP A N 1
ATOM 4043 C CA . ASP A 1 530 ? -12.025 -1.939 19.742 1.00 98.06 530 ASP A CA 1
ATOM 4044 C C . ASP A 1 530 ? -11.805 -2.965 18.621 1.00 98.06 530 ASP A C 1
ATOM 4046 O O . ASP A 1 530 ? -10.849 -3.744 18.665 1.00 98.06 530 ASP A O 1
ATOM 4050 N N . THR A 1 531 ? -12.643 -2.942 17.581 1.00 98.44 531 THR A N 1
ATOM 4051 C CA . THR A 1 531 ? -12.502 -3.827 16.417 1.00 98.44 531 THR A CA 1
ATOM 4052 C C . THR A 1 531 ? -11.242 -3.490 15.617 1.00 98.44 531 THR A C 1
ATOM 4054 O O . THR A 1 531 ? -10.431 -4.377 15.338 1.00 98.44 531 THR A O 1
ATOM 4057 N N . LEU A 1 532 ? -11.022 -2.212 15.283 1.00 98.25 532 LEU A N 1
ATOM 4058 C CA . LEU A 1 532 ? -9.802 -1.794 14.581 1.00 98.25 532 LEU A CA 1
ATOM 4059 C C . LEU A 1 532 ? -8.542 -1.926 15.456 1.00 98.25 532 LEU A C 1
ATOM 4061 O O . LEU A 1 532 ? -7.478 -2.292 14.945 1.00 98.25 532 LEU A O 1
ATOM 4065 N N . GLY A 1 533 ? -8.658 -1.700 16.766 1.00 98.19 533 GLY A N 1
ATOM 4066 C CA . GLY A 1 533 ? -7.606 -1.966 17.747 1.00 98.19 533 GLY A CA 1
ATOM 4067 C C . GLY A 1 533 ? -7.200 -3.436 17.737 1.00 98.19 533 GLY A C 1
ATOM 4068 O O . GLY A 1 533 ? -6.028 -3.753 17.551 1.00 98.19 533 GLY A O 1
ATOM 4069 N N . THR A 1 534 ? -8.176 -4.344 17.782 1.00 98.12 534 THR A N 1
ATOM 4070 C CA . THR A 1 534 ? -7.946 -5.795 17.700 1.00 98.12 534 THR A CA 1
ATOM 4071 C C . THR A 1 534 ? -7.272 -6.206 16.388 1.00 98.12 534 THR A C 1
ATOM 4073 O O . THR A 1 534 ? -6.379 -7.058 16.390 1.00 98.12 534 THR A O 1
ATOM 4076 N N . ILE A 1 535 ? -7.664 -5.607 15.254 1.00 98.50 535 ILE A N 1
ATOM 4077 C CA . ILE A 1 535 ? -6.964 -5.813 13.976 1.00 98.50 535 ILE A CA 1
ATOM 4078 C C . ILE A 1 535 ? -5.499 -5.393 14.110 1.00 98.50 535 ILE A C 1
ATOM 4080 O O . ILE A 1 535 ? -4.619 -6.166 13.736 1.00 98.50 535 ILE A O 1
ATOM 4084 N N . SER A 1 536 ? -5.251 -4.200 14.651 1.00 98.19 536 SER A N 1
ATOM 4085 C CA . SER A 1 536 ? -3.922 -3.591 14.741 1.00 98.19 536 SER A CA 1
ATOM 4086 C C . SER A 1 536 ? -2.998 -4.379 15.671 1.00 98.19 536 SER A C 1
ATOM 4088 O O . SER A 1 536 ? -1.925 -4.781 15.233 1.00 98.19 536 SER A O 1
ATOM 4090 N N . GLU A 1 537 ? -3.433 -4.691 16.897 1.00 97.81 537 GLU A N 1
ATOM 4091 C CA . GLU A 1 537 ? -2.670 -5.491 17.872 1.00 97.81 537 GLU A CA 1
ATOM 4092 C C . GLU A 1 537 ? -2.242 -6.827 17.275 1.00 97.81 537 GLU A C 1
ATOM 4094 O O . GLU A 1 537 ? -1.056 -7.147 17.228 1.00 97.81 537 GLU A O 1
ATOM 4099 N N . ARG A 1 538 ? -3.205 -7.597 16.757 1.00 98.12 538 ARG A N 1
ATOM 4100 C CA . ARG A 1 538 ? -2.933 -8.936 16.238 1.00 98.12 538 ARG A CA 1
ATOM 4101 C C . ARG A 1 538 ? -2.039 -8.881 15.004 1.00 98.12 538 ARG A C 1
ATOM 4103 O O . ARG A 1 538 ? -1.155 -9.720 14.847 1.00 98.12 538 ARG A O 1
ATOM 4110 N N . ALA A 1 539 ? -2.283 -7.939 14.096 1.00 98.38 539 ALA A N 1
ATOM 4111 C CA . ALA A 1 539 ? -1.537 -7.829 12.848 1.00 98.38 539 ALA A CA 1
ATOM 4112 C C . ALA A 1 539 ? -0.097 -7.341 13.049 1.00 98.38 539 ALA A C 1
ATOM 4114 O O . ALA A 1 539 ? 0.788 -7.730 12.285 1.00 98.38 539 ALA A O 1
ATOM 4115 N N . LEU A 1 540 ? 0.135 -6.519 14.074 1.00 97.94 540 LEU A N 1
ATOM 4116 C CA . LEU A 1 540 ? 1.418 -5.886 14.359 1.00 97.94 540 LEU A CA 1
ATOM 4117 C C . LEU A 1 540 ? 2.261 -6.654 15.388 1.00 97.94 540 LEU A C 1
ATOM 4119 O O . LEU A 1 540 ? 3.207 -6.114 15.956 1.00 97.94 540 LEU A O 1
ATOM 4123 N N . ARG A 1 541 ? 1.981 -7.939 15.619 1.00 96.62 541 ARG A N 1
ATOM 4124 C CA . ARG A 1 541 ? 2.855 -8.792 16.435 1.00 96.62 541 ARG A CA 1
ATOM 4125 C C . ARG A 1 541 ? 4.170 -9.083 15.722 1.00 96.62 541 ARG A C 1
ATOM 4127 O O . ARG A 1 541 ? 4.186 -9.420 14.535 1.00 96.62 541 ARG A O 1
ATOM 4134 N N . SER A 1 542 ? 5.275 -9.011 16.466 1.00 92.88 542 SER A N 1
ATOM 4135 C CA . SER A 1 542 ? 6.632 -9.238 15.948 1.00 92.88 542 SER A CA 1
ATOM 4136 C C . SER A 1 542 ? 6.780 -10.572 15.227 1.00 92.88 542 SER A C 1
ATOM 4138 O O . SER A 1 542 ? 7.228 -10.602 14.080 1.00 92.88 542 SER A O 1
ATOM 4140 N N . ALA A 1 543 ? 6.382 -11.663 15.886 1.00 94.94 543 ALA A N 1
ATOM 4141 C CA . ALA A 1 543 ? 6.456 -12.999 15.318 1.00 94.94 543 ALA A CA 1
ATOM 4142 C C . ALA A 1 543 ? 5.371 -13.176 14.250 1.00 94.94 543 ALA A C 1
ATOM 4144 O O . ALA A 1 543 ? 4.179 -13.018 14.514 1.00 94.94 543 ALA A O 1
ATOM 4145 N N . GLN A 1 544 ? 5.783 -13.542 13.036 1.00 96.38 544 GLN A N 1
ATOM 4146 C CA . GLN A 1 544 ? 4.871 -13.655 11.893 1.00 96.38 544 GLN A CA 1
ATOM 4147 C C . GLN A 1 544 ? 3.780 -14.707 12.100 1.00 96.38 544 GLN A C 1
ATOM 4149 O O . GLN A 1 544 ? 2.659 -14.533 11.632 1.00 96.38 544 GLN A O 1
ATOM 4154 N N . GLN A 1 545 ? 4.107 -15.785 12.811 1.00 96.69 545 GLN A N 1
ATOM 4155 C CA . GLN A 1 545 ? 3.185 -16.879 13.112 1.00 96.69 545 GLN A CA 1
ATOM 4156 C C . GLN A 1 545 ? 2.038 -16.484 14.053 1.00 96.69 545 GLN A C 1
ATOM 4158 O O . GLN A 1 545 ? 1.015 -17.162 14.065 1.00 96.69 545 GLN A O 1
ATOM 4163 N N . ASP A 1 546 ? 2.209 -15.404 14.822 1.00 97.25 546 ASP A N 1
ATOM 4164 C CA . ASP A 1 546 ? 1.210 -14.921 15.780 1.00 97.25 546 ASP A CA 1
ATOM 4165 C C . ASP A 1 546 ? 0.266 -13.886 15.156 1.00 97.25 546 ASP A C 1
ATOM 4167 O O . ASP A 1 546 ? -0.699 -13.456 15.799 1.00 97.25 546 ASP A O 1
ATOM 4171 N N . ARG A 1 547 ? 0.546 -13.478 13.911 1.00 97.81 547 ARG A N 1
ATOM 4172 C CA . ARG A 1 547 ? -0.293 -12.563 13.144 1.00 97.81 547 ARG A CA 1
ATOM 4173 C C . ARG A 1 547 ? -1.516 -13.305 12.613 1.00 97.81 547 ARG A C 1
ATOM 4175 O O . ARG A 1 547 ? -1.454 -14.480 12.258 1.00 97.81 547 ARG A O 1
ATOM 4182 N N . GLY A 1 548 ? -2.635 -12.591 12.541 1.00 96.50 548 GLY A N 1
ATOM 4183 C CA . GLY A 1 548 ? -3.869 -13.109 11.952 1.00 96.50 548 GLY A CA 1
ATOM 4184 C C . GLY A 1 548 ? -3.775 -13.281 10.434 1.00 96.50 548 GLY A C 1
ATOM 4185 O O . GLY A 1 548 ? -2.710 -13.179 9.824 1.00 96.50 548 GLY A O 1
ATOM 4186 N N . THR A 1 549 ? -4.919 -13.492 9.791 1.00 98.00 549 THR A N 1
ATOM 4187 C CA . THR A 1 549 ? -5.009 -13.566 8.324 1.00 98.00 549 THR A CA 1
ATOM 4188 C C . THR A 1 549 ? -5.760 -12.374 7.735 1.00 98.00 549 THR A C 1
ATOM 4190 O O . THR A 1 549 ? -6.561 -11.725 8.404 1.00 98.00 549 THR A O 1
ATOM 4193 N N . LEU A 1 550 ? -5.572 -12.112 6.436 1.00 98.19 550 LEU A N 1
ATOM 4194 C CA . LEU A 1 550 ? -6.377 -11.093 5.743 1.00 98.19 550 LEU A CA 1
ATOM 4195 C C . LEU A 1 550 ? -7.876 -11.447 5.741 1.00 98.19 550 LEU A C 1
ATOM 4197 O O . LEU A 1 550 ? -8.707 -10.551 5.754 1.00 98.19 550 LEU A O 1
ATOM 4201 N N . GLU A 1 551 ? -8.244 -12.734 5.736 1.00 98.25 551 GLU A N 1
ATOM 4202 C CA . GLU A 1 551 ? -9.661 -13.132 5.785 1.00 98.25 551 GLU A CA 1
ATOM 4203 C C . GLU A 1 551 ? -10.281 -12.840 7.159 1.00 98.25 551 GLU A C 1
ATOM 4205 O O . GLU A 1 551 ? -11.428 -12.410 7.221 1.00 98.25 551 GLU A O 1
ATOM 4210 N N . GLU A 1 552 ? -9.523 -13.000 8.247 1.00 98.50 552 GLU A N 1
ATOM 4211 C CA . GLU A 1 552 ? -9.965 -12.577 9.582 1.00 98.50 552 GLU A CA 1
ATOM 4212 C C . GLU A 1 552 ? -10.148 -11.061 9.641 1.00 98.50 552 GLU A C 1
ATOM 4214 O O . GLU A 1 552 ? -11.198 -10.596 10.066 1.00 98.50 552 GLU A O 1
ATOM 4219 N N . ILE A 1 553 ? -9.176 -10.290 9.138 1.00 98.69 553 ILE A N 1
ATOM 4220 C CA . ILE A 1 553 ? -9.285 -8.827 9.029 1.00 98.69 553 ILE A CA 1
ATOM 4221 C C . ILE A 1 553 ? -10.531 -8.432 8.229 1.00 98.69 553 ILE A C 1
ATOM 4223 O O . ILE A 1 553 ? -11.283 -7.558 8.649 1.00 98.69 553 ILE A O 1
ATOM 4227 N N . ARG A 1 554 ? -10.794 -9.096 7.097 1.00 98.62 554 ARG A N 1
ATOM 4228 C CA . ARG A 1 554 ? -11.988 -8.846 6.280 1.00 98.62 554 ARG A CA 1
ATOM 4229 C C . ARG A 1 554 ? -13.279 -9.060 7.073 1.00 98.62 554 ARG A C 1
ATOM 4231 O O . ARG A 1 554 ? -14.215 -8.285 6.903 1.00 98.62 554 ARG A O 1
ATOM 4238 N N . VAL A 1 555 ? -13.349 -10.112 7.892 1.00 98.44 555 VAL A N 1
ATOM 4239 C CA . VAL A 1 555 ? -14.513 -10.390 8.748 1.00 98.44 555 VAL A CA 1
ATOM 4240 C C . VAL A 1 555 ? -14.671 -9.309 9.814 1.00 98.44 555 VAL A C 1
ATOM 4242 O O . VAL A 1 555 ? -15.770 -8.789 9.970 1.00 98.44 555 VAL A O 1
ATOM 4245 N N . GLU A 1 556 ? -13.587 -8.905 10.476 1.00 98.50 556 GLU A N 1
ATOM 4246 C CA . GLU A 1 556 ? -13.645 -7.834 11.478 1.00 98.50 556 GLU A CA 1
ATOM 4247 C C . GLU A 1 556 ? -14.079 -6.494 10.875 1.00 98.50 556 GLU A C 1
ATOM 4249 O O . GLU A 1 556 ? -14.900 -5.792 11.453 1.00 98.50 556 GLU A O 1
ATOM 4254 N N . LEU A 1 557 ? -13.625 -6.157 9.666 1.00 98.44 557 LEU A N 1
ATOM 4255 C CA . LEU A 1 557 ? -14.076 -4.945 8.972 1.00 98.44 557 LEU A CA 1
ATOM 4256 C C . LEU A 1 557 ? -15.566 -4.999 8.602 1.00 98.44 557 LEU A C 1
ATOM 4258 O O . LEU A 1 557 ? -16.240 -3.973 8.633 1.00 98.44 557 LEU A O 1
ATOM 4262 N N . LEU A 1 558 ? -16.107 -6.179 8.281 1.00 97.62 558 LEU A N 1
ATOM 4263 C CA . LEU A 1 558 ? -17.553 -6.344 8.086 1.00 97.62 558 LEU A CA 1
ATOM 4264 C C . LEU A 1 558 ? -18.322 -6.167 9.395 1.00 97.62 558 LEU A C 1
ATOM 4266 O O . LEU A 1 558 ? -19.375 -5.531 9.390 1.00 97.62 558 LEU A O 1
ATOM 4270 N N . ASN A 1 559 ? -17.790 -6.681 10.505 1.00 97.50 559 ASN A N 1
ATOM 4271 C CA . ASN A 1 559 ? -18.371 -6.465 11.828 1.00 97.50 559 ASN A CA 1
ATOM 4272 C C . ASN A 1 559 ? -18.368 -4.968 12.173 1.00 97.50 559 ASN A C 1
ATOM 4274 O O . ASN A 1 559 ? -19.412 -4.435 12.545 1.00 97.50 559 ASN A O 1
ATOM 4278 N N . ALA A 1 560 ? -17.243 -4.279 11.950 1.00 97.88 560 ALA A N 1
ATOM 4279 C CA . ALA A 1 560 ? -17.107 -2.839 12.153 1.00 97.88 560 ALA A CA 1
ATOM 4280 C C . ALA A 1 560 ? -18.092 -2.027 11.298 1.00 97.88 560 ALA A C 1
ATOM 4282 O O . ALA A 1 560 ? -18.634 -1.044 11.782 1.00 97.88 560 ALA A O 1
ATOM 4283 N N . LEU A 1 561 ? -18.374 -2.442 10.058 1.00 97.44 561 LEU A N 1
ATOM 4284 C CA . LEU A 1 561 ? -19.418 -1.815 9.237 1.00 97.44 561 LEU A CA 1
ATOM 4285 C C . LEU A 1 561 ? -20.827 -2.081 9.778 1.00 97.44 561 LEU A C 1
ATOM 4287 O O . LEU A 1 561 ? -21.676 -1.202 9.715 1.00 97.44 561 LEU A O 1
ATOM 4291 N N . SER A 1 562 ? -21.087 -3.283 10.298 1.00 96.56 562 SER A N 1
ATOM 4292 C CA . SER A 1 562 ? -22.428 -3.687 10.745 1.00 96.56 562 SER A CA 1
ATOM 4293 C C . SER A 1 562 ? -22.911 -2.999 12.024 1.00 96.56 562 SER A C 1
ATOM 4295 O O . SER A 1 562 ? -24.108 -3.014 12.301 1.00 96.56 562 SER A O 1
ATOM 4297 N N . ILE A 1 563 ? -21.992 -2.425 12.805 1.00 96.88 563 ILE A N 1
ATOM 4298 C CA . ILE A 1 563 ? -22.308 -1.697 14.040 1.00 96.88 563 ILE A CA 1
ATOM 4299 C C . ILE A 1 563 ? -22.539 -0.198 13.810 1.00 96.88 563 ILE A C 1
ATOM 4301 O O . ILE A 1 563 ? -22.985 0.479 14.733 1.00 96.88 563 ILE A O 1
ATOM 4305 N N . LEU A 1 564 ? -22.221 0.323 12.618 1.00 95.94 564 LEU A N 1
ATOM 4306 C CA . LEU A 1 564 ? -22.459 1.725 12.274 1.00 95.94 564 LEU A CA 1
ATOM 4307 C C . LEU A 1 564 ? -23.954 1.936 11.952 1.00 95.94 564 LEU A C 1
ATOM 4309 O O . LEU A 1 564 ? -24.531 1.099 11.252 1.00 95.94 564 LEU A O 1
ATOM 4313 N N . PRO A 1 565 ? -24.581 3.009 12.472 1.00 90.81 565 PRO A N 1
ATOM 4314 C CA . PRO A 1 565 ? -26.025 3.231 12.366 1.00 90.81 565 PRO A CA 1
ATOM 4315 C C . PRO A 1 565 ? -26.525 3.722 10.997 1.00 90.81 565 PRO A C 1
ATOM 4317 O O . PRO A 1 565 ? -25.746 4.306 10.200 1.00 90.81 565 PRO A O 1
#